Protein AF-0000000074437365 (afdb_homodimer)

Radius of gyration: 27.0 Å; Cα contacts (8 Å, |Δi|>4): 1207; chains: 2; bounding box: 59×82×73 Å

InterPro domains:
  IPR008727 PAAR motif [PF05488] (19-86)

pLDDT: mean 81.11, std 18.16, range [28.17, 98.56]

Solvent-accessible surface area (backbone atoms only — not comparable to full-atom values): 24596 Å² total; per-residue (Å²): 123,47,28,22,35,20,26,39,62,22,36,30,40,26,37,31,44,65,33,70,44,65,19,62,29,33,33,26,71,36,48,38,81,52,33,27,49,73,78,23,25,30,23,27,40,66,24,36,23,47,33,53,74,67,72,37,30,32,37,18,13,38,75,46,36,27,53,75,82,26,29,31,20,31,28,68,30,37,28,32,52,24,20,34,26,73,35,46,40,82,34,37,32,35,36,53,80,61,88,66,65,64,39,68,54,40,57,90,75,48,77,59,70,85,79,50,71,64,24,54,54,35,13,43,74,63,71,38,36,69,38,31,50,49,9,52,53,41,39,51,56,58,61,46,77,64,86,59,75,65,43,80,41,66,77,38,82,74,43,80,40,79,38,75,50,97,87,39,55,25,30,35,37,33,38,37,28,37,43,38,48,56,60,69,69,41,77,45,78,42,78,42,73,38,76,34,79,45,65,44,98,88,68,48,76,44,80,62,47,61,47,70,46,75,43,71,21,52,28,49,71,43,25,32,58,37,73,50,77,41,80,47,74,78,59,71,66,63,73,81,108,122,50,29,23,35,20,26,40,62,22,35,30,40,25,38,31,44,64,33,71,45,66,18,61,29,33,33,27,70,35,48,40,82,51,32,26,49,73,80,24,25,32,22,28,40,65,22,37,23,45,31,53,75,66,72,37,32,32,36,18,14,39,74,48,36,25,54,74,80,27,29,31,20,30,28,68,30,38,27,32,51,24,18,33,28,70,33,46,40,82,34,37,33,37,35,53,80,60,88,64,64,63,40,67,54,40,58,90,74,47,76,59,70,85,81,50,72,65,24,54,53,33,14,42,76,65,71,40,35,68,39,32,51,48,10,51,52,40,38,50,57,58,61,45,77,64,87,58,76,66,43,79,40,67,77,37,81,74,42,79,39,80,37,76,50,96,86,38,54,24,29,36,38,32,38,36,27,38,44,38,49,55,60,69,71,41,76,45,79,41,80,42,74,37,77,34,79,45,66,44,96,88,68,49,75,44,82,62,48,60,47,71,46,75,44,72,24,52,28,50,71,43,24,31,58,40,74,49,79,39,81,47,74,78,58,70,64,62,71,81,109

Secondary structure (DSSP, 8-state):
---EEPBTT-EEEEEEEETTEEEEEEEB---EEEEEETTEEEPBTT-EE--SSSPEEB-EE-SSEEETTEEBPBTT-BBTTS-EE---EEEEEE--SS----EE--GGGS-PPP--HHHHHHHHHTT-HHHHHHHHHHHHHHHS---S--EEEEEEEEEEEEEEETTEEEEEEEEEEEEES--TT-EEEEEEEEEEEEE-TTS-EEEEEEEEEEEEEEEETTEEEEEEEEE-GGGGGTTT-/---EEPBTT-EEEEEEEETTEEEEEEEB---EEEEEETTEEEPBTT-EE--SSSPEEB-EE-SSEEETTEEBPBTT-BBTTS-EE---EEEEEE--SS----EE--GGGS-PPP--HHHHHHHHHTT-HHHHHHHHHHHHHHHS---S--EEEEEEEEEEEEEEETTEEEEEEEEEEEEES--TT-EEEEEEEEEEEEE-TTS-EEEEEEEEEEEEEEEETTEEEEEEEEE-GGGGGTTT-

Foldseek 3Di:
DQAAFAFFFFWKAFLAFAQLRGFRTFTFHDADCVDDDVNTHTHFFQTWGDTNPDIKGFFWAAQADDDPLTHTDGFQGAIQQLITGHDHDHVDTDDDPDPDDTDGFFLVPRPHDDQDPSRLVRCVVNVSNVSNVSSVVSNVVSNDQDADDKDKARKDWDDQDFDDDPNFTKTKIKIKIFIHNDDFFDKDKDWFFDQDQDQDPVRDRDDGRRDTDIFIFTDDRRMTMTMDIGGDVPPVPPPVD/DQAAFAFFFFWKAFLAFAQLRGFRTFTFHDADCVDDDPNTHTHFFQTWGDTNPDIKGFFWAAQADDDPLTHTDHFQGAIQQLITGHDHDHVDTDDDVDPDDTDGFFLVPRDHDDQDPSRLVRCVVNVSNVSNVSSVVSNVVSNDQDADDKDKARKDWDDFDFDQDPNFTKTKIKIKIFIHNDDFFDKDKDWFFDQDQDQDPVRDRDHGRRDTDIFIFTDDRRMTMTMDIGGDVPPVPPPVD

Nearest PDB structures (foldseek):
  3of6-assembly2_F  TM=4.708E-01  e=5.348E+00  Homo sapiens
  4kf5-assembly2_D  TM=2.166E-01  e=9.297E+00  synthetic construct
  3of6-assembly2_F  TM=5.771E-01  e=7.311E+00  Homo sapiens

Structure (mmCIF, N/CA/C/O backbone):
data_AF-0000000074437365-model_v1
#
loop_
_entity.id
_entity.type
_entity.pdbx_description
1 polymer 'PAAR repeat-containing protein'
#
loop_
_atom_site.group_PDB
_atom_site.id
_atom_site.type_symbol
_atom_site.label_atom_id
_atom_site.label_alt_id
_atom_site.label_comp_id
_atom_site.label_asym_id
_atom_site.label_entity_id
_atom_site.label_seq_id
_atom_site.pdbx_PDB_ins_code
_atom_site.Cartn_x
_atom_site.Cartn_y
_atom_site.Cartn_z
_atom_site.occupancy
_atom_site.B_iso_or_equiv
_atom_site.auth_seq_id
_atom_site.auth_comp_id
_atom_site.auth_asym_id
_atom_site.auth_atom_id
_atom_site.pdbx_PDB_model_num
ATOM 1 N N . MET A 1 1 ? 17.234 -9.406 -2.898 1 44.69 1 MET A N 1
ATOM 2 C CA . MET A 1 1 ? 16.875 -8.234 -3.688 1 44.69 1 MET A CA 1
ATOM 3 C C . MET A 1 1 ? 15.531 -7.66 -3.242 1 44.69 1 MET A C 1
ATOM 5 O O . MET A 1 1 ? 14.531 -8.375 -3.213 1 44.69 1 MET A O 1
ATOM 9 N N . PRO A 1 2 ? 15.336 -6.641 -2.457 1 54 2 PRO A N 1
ATOM 10 C CA . PRO A 1 2 ? 14.039 -5.957 -2.475 1 54 2 PRO A CA 1
ATOM 11 C C . PRO A 1 2 ? 13.641 -5.477 -3.869 1 54 2 PRO A C 1
ATOM 13 O O . PRO A 1 2 ? 14.484 -4.957 -4.609 1 54 2 PRO A O 1
ATOM 16 N N . GLY A 1 3 ? 12.75 -5.914 -4.488 1 80.5 3 GLY A N 1
ATOM 17 C CA . GLY A 1 3 ? 12.422 -5.629 -5.875 1 80.5 3 GLY A CA 1
ATOM 18 C C . GLY A 1 3 ? 11.117 -4.879 -6.039 1 80.5 3 GLY A C 1
ATOM 19 O O . GLY A 1 3 ? 10.484 -4.5 -5.051 1 80.5 3 GLY A O 1
ATOM 20 N N . PRO A 1 4 ? 10.891 -4.621 -7.203 1 93.31 4 PRO A N 1
ATOM 21 C CA . PRO A 1 4 ? 9.648 -3.922 -7.551 1 93.31 4 PRO A CA 1
ATOM 22 C C . PRO A 1 4 ? 8.406 -4.66 -7.07 1 93.31 4 PRO A C 1
ATOM 24 O O . PRO A 1 4 ? 8.359 -5.891 -7.102 1 93.31 4 PRO A O 1
ATOM 27 N N . VAL A 1 5 ? 7.523 -3.943 -6.551 1 96.06 5 VAL A N 1
ATOM 28 C CA . VAL A 1 5 ? 6.246 -4.52 -6.137 1 96.06 5 VAL A CA 1
ATOM 29 C C . VAL A 1 5 ? 5.523 -5.102 -7.348 1 96.06 5 VAL A C 1
ATOM 31 O O . VAL A 1 5 ? 5.512 -4.496 -8.422 1 96.06 5 VAL A O 1
ATOM 34 N N . ALA A 1 6 ? 4.953 -6.266 -7.129 1 97.94 6 ALA A N 1
ATOM 35 C CA . ALA A 1 6 ? 4.164 -6.895 -8.188 1 97.94 6 ALA A CA 1
ATOM 36 C C . ALA A 1 6 ? 2.709 -6.438 -8.125 1 97.94 6 ALA A C 1
ATOM 38 O O . ALA A 1 6 ? 2.184 -6.156 -7.047 1 97.94 6 ALA A O 1
ATOM 39 N N . THR A 1 7 ? 2.107 -6.383 -9.25 1 98.44 7 THR A N 1
ATOM 40 C CA . THR A 1 7 ? 0.705 -6.008 -9.391 1 98.44 7 THR A CA 1
ATOM 41 C C . THR A 1 7 ? -0.021 -6.969 -10.328 1 98.44 7 THR A C 1
ATOM 43 O O . THR A 1 7 ? 0.597 -7.859 -10.914 1 98.44 7 THR A O 1
ATOM 46 N N . VAL A 1 8 ? -1.372 -6.801 -10.305 1 98.38 8 VAL A N 1
ATOM 47 C CA . VAL A 1 8 ? -2.125 -7.531 -11.32 1 98.38 8 VAL A CA 1
ATOM 48 C C . VAL A 1 8 ? -1.555 -7.227 -12.703 1 98.38 8 VAL A C 1
ATOM 50 O O . VAL A 1 8 ? -1.301 -6.066 -13.031 1 98.38 8 VAL A O 1
ATOM 53 N N . GLY A 1 9 ? -1.301 -8.289 -13.469 1 98.19 9 GLY A N 1
ATOM 54 C CA . GLY A 1 9 ? -0.69 -8.125 -14.781 1 98.19 9 GLY A CA 1
ATOM 55 C C . GLY A 1 9 ? 0.795 -8.43 -14.789 1 98.19 9 GLY A C 1
ATOM 56 O O . GLY A 1 9 ? 1.375 -8.688 -15.844 1 98.19 9 GLY A O 1
ATOM 57 N N . SER A 1 10 ? 1.485 -8.297 -13.672 1 98.38 10 SER A N 1
ATOM 58 C CA . SER A 1 10 ? 2.883 -8.711 -13.578 1 98.38 10 SER A CA 1
ATOM 59 C C . SER A 1 10 ? 3.057 -10.172 -13.969 1 98.38 10 SER A C 1
ATOM 61 O O . SER A 1 10 ? 2.186 -11 -13.703 1 98.38 10 SER A O 1
ATOM 63 N N . MET A 1 11 ? 4.16 -10.445 -14.492 1 98.38 11 MET A N 1
ATOM 64 C CA . MET A 1 11 ? 4.387 -11.789 -15.023 1 98.38 11 MET A CA 1
ATOM 65 C C . MET A 1 11 ? 5.148 -12.648 -14.031 1 98.38 11 MET A C 1
ATOM 67 O O . MET A 1 11 ? 5.938 -12.133 -13.234 1 98.38 11 MET A O 1
ATOM 71 N N . HIS A 1 12 ? 4.871 -13.945 -14.078 1 97.94 12 HIS A N 1
ATOM 72 C CA . HIS A 1 12 ? 5.746 -14.938 -13.477 1 97.94 12 HIS A CA 1
ATOM 73 C C . HIS A 1 12 ? 6.156 -16 -14.484 1 97.94 12 HIS A C 1
ATOM 75 O O . HIS A 1 12 ? 5.523 -16.141 -15.531 1 97.94 12 HIS A O 1
ATOM 81 N N . VAL A 1 13 ? 7.25 -16.641 -14.227 1 97.94 13 VAL A N 1
ATOM 82 C CA . VAL A 1 13 ? 7.691 -17.797 -15.008 1 97.94 13 VAL A CA 1
ATOM 83 C C . VAL A 1 13 ? 7.484 -19.062 -14.195 1 97.94 13 VAL A C 1
ATOM 85 O O . VAL A 1 13 ? 7.691 -19.078 -12.977 1 97.94 13 VAL A O 1
ATOM 88 N N . CYS A 1 14 ? 7.023 -20.125 -14.852 1 97.75 14 CYS A N 1
ATOM 89 C CA . CYS A 1 14 ? 6.719 -21.375 -14.18 1 97.75 14 CYS A CA 1
ATOM 90 C C . CYS A 1 14 ? 7.484 -22.531 -14.812 1 97.75 14 CYS A C 1
ATOM 92 O O . CYS A 1 14 ? 7.242 -22.891 -15.969 1 97.75 14 CYS A O 1
ATOM 94 N N . PRO A 1 15 ? 8.336 -23.156 -14.086 1 96.88 15 PRO A N 1
ATOM 95 C CA . PRO A 1 15 ? 9.125 -24.266 -14.641 1 96.88 15 PRO A CA 1
ATOM 96 C C . PRO A 1 15 ? 8.375 -25.594 -14.625 1 96.88 15 PRO A C 1
ATOM 98 O O . PRO A 1 15 ? 8.898 -26.609 -15.102 1 96.88 15 PRO A O 1
ATOM 101 N N . LEU A 1 16 ? 7.203 -25.641 -14.086 1 95.62 16 LEU A N 1
ATOM 102 C CA . LEU A 1 16 ? 6.438 -26.891 -13.984 1 95.62 16 LEU A CA 1
ATOM 103 C C . LEU A 1 16 ? 6.02 -27.375 -15.367 1 95.62 16 LEU A C 1
ATOM 105 O O . LEU A 1 16 ? 5.922 -26.594 -16.312 1 95.62 16 LEU A O 1
ATOM 109 N N . CYS A 1 17 ? 5.91 -28.672 -15.445 1 94.19 17 CYS A N 1
ATOM 110 C CA . CYS A 1 17 ? 5.441 -29.328 -16.656 1 94.19 17 CYS A CA 1
ATOM 111 C C . CYS A 1 17 ? 4.402 -30.391 -16.328 1 94.19 17 CYS A C 1
ATOM 113 O O . CYS A 1 17 ? 4.648 -31.266 -15.484 1 94.19 17 CYS A O 1
ATOM 115 N N . SER A 1 18 ? 3.211 -30.25 -16.891 1 90.94 18 SER A N 1
ATOM 116 C CA . SER A 1 18 ? 2.203 -31.297 -16.766 1 90.94 18 SER A CA 1
ATOM 117 C C . SER A 1 18 ? 2.221 -32.219 -17.984 1 90.94 18 SER A C 1
ATOM 119 O O . SER A 1 18 ? 1.751 -31.844 -19.062 1 90.94 18 SER A O 1
ATOM 121 N N . GLY A 1 19 ? 2.752 -33.375 -17.766 1 89 19 GLY A N 1
ATOM 122 C CA . GLY A 1 19 ? 2.994 -34.25 -18.922 1 89 19 GLY A CA 1
ATOM 123 C C . GLY A 1 19 ? 3.992 -33.656 -19.891 1 89 19 GLY A C 1
ATOM 124 O O . GLY A 1 19 ? 5.113 -33.312 -19.516 1 89 19 GLY A O 1
ATOM 125 N N . LYS A 1 20 ? 3.525 -33.438 -21.141 1 89.5 20 LYS A N 1
ATOM 126 C CA . LYS A 1 20 ? 4.402 -32.875 -22.172 1 89.5 20 LYS A CA 1
ATOM 127 C C . LYS A 1 20 ? 4.199 -31.375 -22.297 1 89.5 20 LYS A C 1
ATOM 129 O O . LYS A 1 20 ? 4.918 -30.703 -23.047 1 89.5 20 LYS A O 1
ATOM 134 N N . THR A 1 21 ? 3.338 -30.828 -21.531 1 91.81 21 THR A N 1
ATOM 135 C CA . THR A 1 21 ? 2.961 -29.438 -21.688 1 91.81 21 THR A CA 1
ATOM 136 C C . THR A 1 21 ? 3.66 -28.562 -20.656 1 91.81 21 THR A C 1
ATOM 138 O O . THR A 1 21 ? 3.361 -28.641 -19.469 1 91.81 21 THR A O 1
ATOM 141 N N . PRO A 1 22 ? 4.566 -27.734 -21.109 1 94.12 22 PRO A N 1
ATOM 142 C CA . PRO A 1 22 ? 5.191 -26.797 -20.172 1 94.12 22 PRO A CA 1
ATOM 143 C C . PRO A 1 22 ? 4.23 -25.703 -19.719 1 94.12 22 PRO A C 1
ATOM 145 O O . PRO A 1 22 ? 3.422 -25.219 -20.5 1 94.12 22 PRO A O 1
ATOM 148 N N . HIS A 1 23 ? 4.293 -25.281 -18.453 1 95.62 23 HIS A N 1
ATOM 149 C CA . HIS A 1 23 ? 3.41 -24.266 -17.906 1 95.62 23 HIS A CA 1
ATOM 150 C C . HIS A 1 23 ? 3.824 -22.875 -18.375 1 95.62 23 HIS A C 1
ATOM 152 O O . HIS A 1 23 ? 2.982 -21.969 -18.5 1 95.62 23 HIS A O 1
ATOM 158 N N . VAL A 1 24 ? 5.148 -22.594 -18.547 1 93.62 24 VAL A N 1
ATOM 159 C CA . VAL A 1 24 ? 5.723 -21.359 -19.078 1 93.62 24 VAL A CA 1
ATOM 160 C C . VAL A 1 24 ? 5.492 -20.203 -18.109 1 93.62 24 VAL A C 1
ATOM 162 O O . VAL A 1 24 ? 6.426 -19.484 -17.75 1 93.62 24 VAL A O 1
ATOM 165 N N . GLY A 1 25 ? 4.316 -20.031 -17.531 1 96.62 25 GLY A N 1
ATOM 166 C CA . GLY A 1 25 ? 3.959 -18.922 -16.656 1 96.62 25 GLY A CA 1
ATOM 167 C C . GLY A 1 25 ? 2.859 -18.047 -17.234 1 96.62 25 GLY A C 1
ATOM 168 O O . GLY A 1 25 ? 2.129 -18.469 -18.141 1 96.62 25 GLY A O 1
ATOM 169 N N . GLY A 1 26 ? 2.676 -16.859 -16.625 1 97.75 26 GLY A N 1
ATOM 170 C CA . GLY A 1 26 ? 1.649 -15.906 -17 1 97.75 26 GLY A CA 1
ATOM 171 C C . GLY A 1 26 ? 1.475 -14.781 -16 1 97.75 26 GLY A C 1
ATOM 172 O O . GLY A 1 26 ? 2.262 -14.656 -15.062 1 97.75 26 GLY A O 1
ATOM 173 N N . PRO A 1 27 ? 0.483 -14.023 -16.234 1 98.25 27 PRO A N 1
ATOM 174 C CA . PRO A 1 27 ? 0.31 -12.828 -15.398 1 98.25 27 PRO A CA 1
ATOM 175 C C . PRO A 1 27 ? -0.388 -13.141 -14.078 1 98.25 27 PRO A C 1
ATOM 177 O O . PRO A 1 27 ? -1.152 -14.102 -13.984 1 98.25 27 PRO A O 1
ATOM 180 N N . ILE A 1 28 ? -0.067 -12.344 -13.07 1 98.5 28 ILE A N 1
ATOM 181 C CA . ILE A 1 28 ? -0.876 -12.328 -11.852 1 98.5 28 ILE A CA 1
ATOM 182 C C . ILE A 1 28 ? -2.273 -11.805 -12.172 1 98.5 28 ILE A C 1
ATOM 184 O O . ILE A 1 28 ? -2.424 -10.805 -12.883 1 98.5 28 ILE A O 1
ATOM 188 N N . SER A 1 29 ? -3.283 -12.453 -11.648 1 97.5 29 SER A N 1
ATOM 189 C CA . SER A 1 29 ? -4.641 -12.133 -12.07 1 97.5 29 SER A CA 1
ATOM 190 C C . SER A 1 29 ? -5.441 -11.5 -10.945 1 97.5 29 SER A C 1
ATOM 192 O O . SER A 1 29 ? -6.516 -10.938 -11.172 1 97.5 29 SER A O 1
ATOM 194 N N . GLN A 1 30 ? -4.98 -11.586 -9.758 1 96.25 30 GLN A N 1
ATOM 195 C CA . GLN A 1 30 ? -5.723 -11.055 -8.617 1 96.25 30 GLN A CA 1
ATOM 196 C C . GLN A 1 30 ? -4.809 -10.258 -7.691 1 96.25 30 GLN A C 1
ATOM 198 O O . GLN A 1 30 ? -3.666 -10.648 -7.445 1 96.25 30 GLN A O 1
ATOM 203 N N . GLY A 1 31 ? -5.309 -9.148 -7.137 1 97.19 31 GLY A N 1
ATOM 204 C CA . GLY A 1 31 ? -4.613 -8.289 -6.191 1 97.19 31 GLY A CA 1
ATOM 205 C C . GLY A 1 31 ? -5.547 -7.59 -5.223 1 97.19 31 GLY A C 1
ATOM 206 O O . GLY A 1 31 ? -6.672 -8.039 -5 1 97.19 31 GLY A O 1
ATOM 207 N N . GLU A 1 32 ? -5.023 -6.621 -4.555 1 96.19 32 GLU A N 1
ATOM 208 C CA . GLU A 1 32 ? -5.801 -5.84 -3.598 1 96.19 32 GLU A CA 1
ATOM 209 C C . GLU A 1 32 ? -6.414 -4.613 -4.258 1 96.19 32 GLU A C 1
ATOM 211 O O . GLU A 1 32 ? -5.715 -3.639 -4.547 1 96.19 32 GLU A O 1
ATOM 216 N N . PRO A 1 33 ? -7.738 -4.523 -4.422 1 92.62 33 PRO A N 1
ATOM 217 C CA . PRO A 1 33 ? -8.367 -3.467 -5.223 1 92.62 33 PRO A CA 1
ATOM 218 C C . PRO A 1 33 ? -8.242 -2.088 -4.578 1 92.62 33 PRO A C 1
ATOM 220 O O . PRO A 1 33 ? -8.367 -1.069 -5.262 1 92.62 33 PRO A O 1
ATOM 223 N N . ASN A 1 34 ? -8.086 -2.029 -3.283 1 94.25 34 ASN A N 1
ATOM 224 C CA . ASN A 1 34 ? -8.008 -0.736 -2.615 1 94.25 34 ASN A CA 1
ATOM 225 C C . ASN A 1 34 ? -6.566 -0.237 -2.527 1 94.25 34 ASN A C 1
ATOM 227 O O . ASN A 1 34 ? -6.297 0.782 -1.888 1 94.25 34 ASN A O 1
ATOM 231 N N . ILE A 1 35 ? -5.652 -0.961 -3.045 1 96.62 35 ILE A N 1
ATOM 232 C CA . ILE A 1 35 ? -4.25 -0.568 -3.139 1 96.62 35 ILE A CA 1
ATOM 233 C C . ILE A 1 35 ? -3.812 -0.558 -4.602 1 96.62 35 ILE A C 1
ATOM 235 O O . ILE A 1 35 ? -3.537 -1.61 -5.184 1 96.62 35 ILE A O 1
ATOM 239 N N . LEU A 1 36 ? -3.67 0.606 -5.125 1 95.19 36 LEU A N 1
ATOM 240 C CA . LEU A 1 36 ? -3.383 0.73 -6.551 1 95.19 36 LEU A CA 1
ATOM 241 C C . LEU A 1 36 ? -1.992 1.312 -6.777 1 95.19 36 LEU A C 1
ATOM 243 O O . LEU A 1 36 ? -1.636 2.33 -6.18 1 95.19 36 LEU A O 1
ATOM 247 N N . ILE A 1 37 ? -1.238 0.671 -7.566 1 94.62 37 ILE A N 1
ATOM 248 C CA . ILE A 1 37 ? 0.062 1.123 -8.047 1 94.62 37 ILE A CA 1
ATOM 249 C C . ILE A 1 37 ? 0.047 1.21 -9.57 1 94.62 37 ILE A C 1
ATOM 251 O O . ILE A 1 37 ? -0.11 0.197 -10.258 1 94.62 37 ILE A O 1
ATOM 255 N N . ASN A 1 38 ? 0.186 2.369 -10.031 1 92.25 38 ASN A N 1
ATOM 256 C CA . ASN A 1 38 ? 0.067 2.609 -11.469 1 92.25 38 ASN A CA 1
ATOM 257 C C . ASN A 1 38 ? -1.256 2.082 -12.016 1 92.25 38 ASN A C 1
ATOM 259 O O . ASN A 1 38 ? -1.281 1.411 -13.047 1 92.25 38 ASN A O 1
ATOM 263 N N . GLU A 1 39 ? -2.283 2.232 -11.266 1 90.5 39 GLU A N 1
ATOM 264 C CA . GLU A 1 39 ? -3.668 1.933 -11.617 1 90.5 39 GLU A CA 1
ATOM 265 C C . GLU A 1 39 ? -3.918 0.427 -11.633 1 90.5 39 GLU A C 1
ATOM 267 O O . GLU A 1 39 ? -4.922 -0.033 -12.18 1 90.5 39 GLU A O 1
ATOM 272 N N . LYS A 1 40 ? -3.035 -0.297 -11.109 1 95.12 40 LYS A N 1
ATOM 273 C CA . LYS A 1 40 ? -3.166 -1.748 -11.008 1 95.12 40 LYS A CA 1
ATOM 274 C C . LYS A 1 40 ? -3.195 -2.201 -9.555 1 95.12 40 LYS A C 1
ATOM 276 O O . LYS A 1 40 ? -2.439 -1.691 -8.727 1 95.12 40 LYS A O 1
ATOM 281 N N . PRO A 1 41 ? -4.082 -3.123 -9.242 1 97.25 41 PRO A N 1
ATOM 282 C CA . PRO A 1 41 ? -4.098 -3.629 -7.871 1 97.25 41 PRO A CA 1
ATOM 283 C C . PRO A 1 41 ? -2.801 -4.332 -7.48 1 97.25 41 PRO A C 1
ATOM 285 O O . PRO A 1 41 ? -2.248 -5.098 -8.273 1 97.25 41 PRO A O 1
ATOM 288 N N . ALA A 1 42 ? -2.365 -4.012 -6.332 1 98.31 42 ALA A N 1
ATOM 289 C CA . ALA A 1 42 ? -1.135 -4.629 -5.84 1 98.31 42 ALA A CA 1
ATOM 290 C C . ALA A 1 42 ? -1.347 -6.109 -5.539 1 98.31 42 ALA A C 1
ATOM 292 O O . ALA A 1 42 ? -2.404 -6.504 -5.039 1 98.31 42 ALA A O 1
ATOM 293 N N . ALA A 1 43 ? -0.336 -6.883 -5.773 1 98.5 43 ALA A N 1
ATOM 294 C CA . ALA A 1 43 ? -0.378 -8.312 -5.477 1 98.5 43 ALA A CA 1
ATOM 295 C C . ALA A 1 43 ? 0.175 -8.602 -4.086 1 98.5 43 ALA A C 1
ATOM 297 O O . ALA A 1 43 ? 1.06 -7.895 -3.602 1 98.5 43 ALA A O 1
ATOM 298 N N . THR A 1 44 ? -0.32 -9.648 -3.518 1 98.06 44 THR A N 1
ATOM 299 C CA . THR A 1 44 ? 0.11 -10.094 -2.197 1 98.06 44 THR A CA 1
ATOM 300 C C . THR A 1 44 ? 0.275 -11.609 -2.166 1 98.06 44 THR A C 1
ATOM 302 O O . THR A 1 44 ? -0.03 -12.289 -3.146 1 98.06 44 THR A O 1
ATOM 305 N N . GLN A 1 45 ? 0.901 -12.016 -1.054 1 96.19 45 GLN A N 1
ATOM 306 C CA . GLN A 1 45 ? 0.867 -13.453 -0.809 1 96.19 45 GLN A CA 1
ATOM 307 C C . GLN A 1 45 ? -0.552 -14 -0.942 1 96.19 45 GLN A C 1
ATOM 309 O O . GLN A 1 45 ? -1.501 -13.414 -0.416 1 96.19 45 GLN A O 1
ATOM 314 N N . GLY A 1 46 ? -0.708 -15.117 -1.764 1 97.5 46 GLY A N 1
ATOM 315 C CA . GLY A 1 46 ? -2.021 -15.703 -1.971 1 97.5 46 GLY A CA 1
ATOM 316 C C . GLY A 1 46 ? -2.672 -15.266 -3.27 1 97.5 46 GLY A C 1
ATOM 317 O O . GLY A 1 46 ? -3.68 -15.844 -3.689 1 97.5 46 GLY A O 1
ATOM 318 N N . SER A 1 47 ? -2.129 -14.266 -3.875 1 98.38 47 SER A N 1
ATOM 319 C CA . SER A 1 47 ? -2.666 -13.82 -5.156 1 98.38 47 SER A CA 1
ATOM 320 C C . SER A 1 47 ? -2.576 -14.922 -6.207 1 98.38 47 SER A C 1
ATOM 322 O O . SER A 1 47 ? -1.575 -15.641 -6.277 1 98.38 47 SER A O 1
ATOM 324 N N . MET A 1 48 ? -3.574 -14.977 -7.051 1 98 48 MET A N 1
ATOM 325 C CA . MET A 1 48 ? -3.609 -16 -8.086 1 98 48 MET A CA 1
ATOM 326 C C . MET A 1 48 ? -2.873 -15.539 -9.344 1 98 48 MET A C 1
ATOM 328 O O . MET A 1 48 ? -2.812 -14.344 -9.625 1 98 48 MET A O 1
ATOM 332 N N . CYS A 1 49 ? -2.334 -16.5 -10.07 1 97.69 49 CYS A N 1
ATOM 333 C CA . CYS A 1 49 ? -1.665 -16.281 -11.344 1 97.69 49 CYS A CA 1
ATOM 334 C C . CYS A 1 49 ? -2.227 -17.203 -12.422 1 97.69 49 CYS A C 1
ATOM 336 O O . CYS A 1 49 ? -2.508 -18.359 -12.164 1 97.69 49 CYS A O 1
ATOM 338 N N . ILE A 1 50 ? -2.389 -16.594 -13.539 1 96.94 50 ILE A N 1
ATOM 339 C CA . ILE A 1 50 ? -2.719 -17.422 -14.695 1 96.94 50 ILE A CA 1
ATOM 340 C C . ILE A 1 50 ? -1.492 -18.219 -15.125 1 96.94 50 ILE A C 1
ATOM 342 O O . ILE A 1 50 ? -0.385 -17.688 -15.195 1 96.94 50 ILE A O 1
ATOM 346 N N . CYS A 1 51 ? -1.592 -19.406 -15.297 1 95.25 51 CYS A N 1
ATOM 347 C CA . CYS A 1 51 ? -0.528 -20.297 -15.758 1 95.25 51 CYS A CA 1
ATOM 348 C C . CYS A 1 51 ? -1.04 -21.25 -16.812 1 95.25 51 CYS A C 1
ATOM 350 O O . CYS A 1 51 ? -2.242 -21.516 -16.891 1 95.25 51 CYS A O 1
ATOM 352 N N . THR A 1 52 ? -0.022 -21.703 -17.766 1 89.19 52 THR A N 1
ATOM 353 C CA . THR A 1 52 ? -0.448 -22.703 -18.75 1 89.19 52 THR A CA 1
ATOM 354 C C . THR A 1 52 ? -0.758 -24.031 -18.047 1 89.19 52 THR A C 1
ATOM 356 O O . THR A 1 52 ? 0.136 -24.672 -17.5 1 89.19 52 THR A O 1
ATOM 359 N N . GLY A 1 53 ? -2.053 -24.375 -17.875 1 81.94 53 GLY A N 1
ATOM 360 C CA . GLY A 1 53 ? -2.6 -25.422 -17.031 1 81.94 53 GLY A CA 1
ATOM 361 C C . GLY A 1 53 ? -3.51 -24.891 -15.938 1 81.94 53 GLY A C 1
ATOM 362 O O . GLY A 1 53 ? -4.363 -24.047 -16.188 1 81.94 53 GLY A O 1
ATOM 363 N N . PRO A 1 54 ? -3.301 -25.438 -14.703 1 87.25 54 PRO A N 1
ATOM 364 C CA . PRO A 1 54 ? -4.094 -24.906 -13.594 1 87.25 54 PRO A CA 1
ATOM 365 C C . PRO A 1 54 ? -3.559 -23.578 -13.078 1 87.25 54 PRO A C 1
ATOM 367 O O . PRO A 1 54 ? -2.389 -23.25 -13.289 1 87.25 54 PRO A O 1
ATOM 370 N N . PRO A 1 55 ? -4.363 -22.922 -12.477 1 93.69 55 PRO A N 1
ATOM 371 C CA . PRO A 1 55 ? -3.918 -21.641 -11.914 1 93.69 55 PRO A CA 1
ATOM 372 C C . PRO A 1 55 ? -2.826 -21.812 -10.859 1 93.69 55 PRO A C 1
ATOM 374 O O . PRO A 1 55 ? -2.777 -22.828 -10.172 1 93.69 55 PRO A O 1
ATOM 377 N N . ASP A 1 56 ? -1.874 -20.922 -10.836 1 97.75 56 ASP A N 1
ATOM 378 C CA . ASP A 1 56 ? -0.812 -20.844 -9.836 1 97.75 56 ASP A CA 1
ATOM 379 C C . ASP A 1 56 ? -1.139 -19.797 -8.766 1 97.75 56 ASP A C 1
ATOM 381 O O . ASP A 1 56 ? -2.148 -19.094 -8.867 1 97.75 56 ASP A O 1
ATOM 385 N N . MET A 1 57 ? -0.306 -19.75 -7.707 1 98.56 57 MET A N 1
ATOM 386 C CA . MET A 1 57 ? -0.547 -18.828 -6.602 1 98.56 57 MET A CA 1
ATOM 387 C C . MET A 1 57 ? 0.767 -18.297 -6.043 1 98.56 57 MET A C 1
ATOM 389 O O . MET A 1 57 ? 1.734 -19.047 -5.895 1 98.56 57 MET A O 1
ATOM 393 N N . VAL A 1 58 ? 0.805 -17.031 -5.688 1 98.38 58 VAL A N 1
ATOM 394 C CA . VAL A 1 58 ? 1.985 -16.422 -5.074 1 98.38 58 VAL A CA 1
ATOM 395 C C . VAL A 1 58 ? 2.166 -16.984 -3.66 1 98.38 58 VAL A C 1
ATOM 397 O O . VAL A 1 58 ? 1.279 -16.844 -2.814 1 98.38 58 VAL A O 1
ATOM 400 N N . ALA A 1 59 ? 3.309 -17.5 -3.373 1 97.06 59 ALA A N 1
ATOM 401 C CA . ALA A 1 59 ? 3.521 -18.219 -2.115 1 97.06 59 ALA A CA 1
ATOM 402 C C . ALA A 1 59 ? 4.348 -17.375 -1.144 1 97.06 59 ALA A C 1
ATOM 404 O O . ALA A 1 59 ? 4.34 -17.625 0.064 1 97.06 59 ALA A O 1
ATOM 405 N N . GLN A 1 60 ? 5.02 -16.391 -1.619 1 94.38 60 GLN A N 1
ATOM 406 C CA . GLN A 1 60 ? 5.922 -15.609 -0.784 1 94.38 60 GLN A CA 1
ATOM 407 C C . GLN A 1 60 ? 5.555 -14.125 -0.818 1 94.38 60 GLN A C 1
ATOM 409 O O . GLN A 1 60 ? 4.805 -13.688 -1.69 1 94.38 60 GLN A O 1
ATOM 414 N N . GLY A 1 61 ? 6.082 -13.414 0.136 1 93.44 61 GLY A N 1
ATOM 415 C CA . GLY A 1 61 ? 5.902 -11.969 0.226 1 93.44 61 GLY A CA 1
ATOM 416 C C . GLY A 1 61 ? 6.895 -11.305 1.157 1 93.44 61 GLY A C 1
ATOM 417 O O . GLY A 1 61 ? 7.695 -11.977 1.809 1 93.44 61 GLY A O 1
ATOM 418 N N . ASP A 1 62 ? 6.824 -10.023 1.137 1 92.19 62 ASP A N 1
ATOM 419 C CA . ASP A 1 62 ? 7.73 -9.242 1.973 1 92.19 62 ASP A CA 1
ATOM 420 C C . ASP A 1 62 ? 7.379 -9.391 3.451 1 92.19 62 ASP A C 1
ATOM 422 O O . ASP A 1 62 ? 6.203 -9.461 3.811 1 92.19 62 ASP A O 1
ATOM 426 N N . SER A 1 63 ? 8.344 -9.305 4.34 1 86.25 63 SER A N 1
ATOM 427 C CA . SER A 1 63 ? 8.117 -9.539 5.762 1 86.25 63 SER A CA 1
ATOM 428 C C . SER A 1 63 ? 7.855 -8.234 6.5 1 86.25 63 SER A C 1
ATOM 430 O O . SER A 1 63 ? 7.523 -8.242 7.688 1 86.25 63 SER A O 1
ATOM 432 N N . PHE A 1 64 ? 7.926 -7.098 5.816 1 90.5 64 PHE A N 1
ATOM 433 C CA . PHE A 1 64 ? 7.828 -5.84 6.547 1 90.5 64 PHE A CA 1
ATOM 434 C C . PHE A 1 64 ? 6.73 -4.957 5.965 1 90.5 64 PHE A C 1
ATOM 436 O O . PHE A 1 64 ? 6.418 -3.9 6.516 1 90.5 64 PHE A O 1
ATOM 443 N N . VAL A 1 65 ? 6.199 -5.309 4.875 1 94.12 65 VAL A N 1
ATOM 444 C CA . VAL A 1 65 ? 5.156 -4.531 4.211 1 94.12 65 VAL A CA 1
ATOM 445 C C . VAL A 1 65 ? 3.912 -5.395 4.027 1 94.12 65 VAL A C 1
ATOM 447 O O . VAL A 1 65 ? 3.967 -6.445 3.385 1 94.12 65 VAL A O 1
ATOM 450 N N . PHE A 1 66 ? 2.762 -4.926 4.535 1 94.88 66 PHE A N 1
ATOM 451 C CA . PHE A 1 66 ? 1.536 -5.715 4.551 1 94.88 66 PHE A CA 1
ATOM 452 C C . PHE A 1 66 ? 0.363 -4.902 4.012 1 94.88 66 PHE A C 1
ATOM 454 O O . PHE A 1 66 ? 0.108 -3.789 4.473 1 94.88 66 PHE A O 1
ATOM 461 N N . PHE A 1 67 ? -0.271 -5.422 3.039 1 97.19 67 PHE A N 1
ATOM 462 C CA . PHE A 1 67 ? -1.495 -4.871 2.467 1 97.19 67 PHE A CA 1
ATOM 463 C C . PHE A 1 67 ? -2.701 -5.723 2.852 1 97.19 67 PHE A C 1
ATOM 465 O O . PHE A 1 67 ? -2.781 -6.898 2.486 1 97.19 67 PHE A O 1
ATOM 472 N N . ASN A 1 68 ? -3.604 -5.137 3.59 1 95.88 68 ASN A N 1
ATOM 473 C CA . ASN A 1 68 ? -4.785 -5.852 4.059 1 95.88 68 ASN A CA 1
ATOM 474 C C . ASN A 1 68 ? -4.41 -7.109 4.84 1 95.88 68 ASN A C 1
ATOM 476 O O . ASN A 1 68 ? -5.004 -8.172 4.645 1 95.88 68 ASN A O 1
ATOM 480 N N . GLY A 1 69 ? -3.316 -6.934 5.539 1 93.06 69 GLY A N 1
ATOM 481 C CA . GLY A 1 69 ? -2.916 -8.016 6.426 1 93.06 69 GLY A CA 1
ATOM 482 C C . GLY A 1 69 ? -2.125 -9.102 5.723 1 93.06 69 GLY A C 1
ATOM 483 O O . GLY A 1 69 ? -1.771 -10.109 6.332 1 93.06 69 GLY A O 1
ATOM 484 N N . LYS A 1 70 ? -1.83 -8.945 4.496 1 95 70 LYS A N 1
ATOM 485 C CA . LYS A 1 70 ? -1.078 -9.93 3.723 1 95 70 LYS A CA 1
ATOM 486 C C . LYS A 1 70 ? 0.269 -9.359 3.279 1 95 70 LYS A C 1
ATOM 488 O O . LYS A 1 70 ? 0.361 -8.203 2.881 1 95 70 LYS A O 1
ATOM 493 N N . PRO A 1 71 ? 1.312 -10.188 3.391 1 94.06 71 PRO A N 1
ATOM 494 C CA . PRO A 1 71 ? 2.6 -9.711 2.875 1 94.06 71 PRO A CA 1
ATOM 495 C C . PRO A 1 71 ? 2.545 -9.344 1.394 1 94.06 71 PRO A C 1
ATOM 497 O O . PRO A 1 71 ? 1.942 -10.07 0.597 1 94.06 71 PRO A O 1
ATOM 500 N N . VAL A 1 72 ? 3.164 -8.234 1.037 1 96.62 72 VAL A N 1
ATOM 501 C CA . VAL A 1 72 ? 3.174 -7.762 -0.344 1 96.62 72 VAL A CA 1
ATOM 502 C C . VAL A 1 72 ? 4.094 -8.648 -1.185 1 96.62 72 VAL A C 1
ATOM 504 O O . VAL A 1 72 ? 5.137 -9.102 -0.707 1 96.62 72 VAL A O 1
ATOM 507 N N . ALA A 1 73 ? 3.668 -8.852 -2.436 1 97 73 ALA A N 1
ATOM 508 C CA . ALA A 1 73 ? 4.461 -9.648 -3.365 1 97 73 ALA A CA 1
ATOM 509 C C . ALA A 1 73 ? 5.402 -8.766 -4.184 1 97 73 ALA A C 1
ATOM 511 O O . ALA A 1 73 ? 5.016 -7.691 -4.637 1 97 73 ALA A O 1
ATOM 512 N N . CYS A 1 74 ? 6.613 -9.266 -4.398 1 95.88 74 CYS A N 1
ATOM 513 C CA . CYS A 1 74 ? 7.617 -8.539 -5.168 1 95.88 74 CYS A CA 1
ATOM 514 C C . CYS A 1 74 ? 8.273 -9.445 -6.207 1 95.88 74 CYS A C 1
ATOM 516 O O . CYS A 1 74 ? 8.133 -10.664 -6.145 1 95.88 74 CYS A O 1
ATOM 518 N N . VAL A 1 75 ? 8.898 -8.75 -7.117 1 95.56 75 VAL A N 1
ATOM 519 C CA . VAL A 1 75 ? 9.719 -9.492 -8.07 1 95.56 75 VAL A CA 1
ATOM 520 C C . VAL A 1 75 ? 10.719 -10.367 -7.32 1 95.56 75 VAL A C 1
ATOM 522 O O . VAL A 1 75 ? 11.359 -9.906 -6.363 1 95.56 75 VAL A O 1
ATOM 525 N N . GLY A 1 76 ? 10.773 -11.648 -7.754 1 94.5 76 GLY A N 1
ATOM 526 C CA . GLY A 1 76 ? 11.68 -12.586 -7.105 1 94.5 76 GLY A CA 1
ATOM 527 C C . GLY A 1 76 ? 10.969 -13.547 -6.164 1 94.5 76 GLY A C 1
ATOM 528 O O . GLY A 1 76 ? 11.531 -14.57 -5.781 1 94.5 76 GLY A O 1
ATOM 529 N N . ASP A 1 77 ? 9.773 -13.234 -5.824 1 95 77 ASP A N 1
ATOM 530 C CA . ASP A 1 77 ? 9.008 -14.117 -4.941 1 95 77 ASP A CA 1
ATOM 531 C C . ASP A 1 77 ? 8.555 -15.375 -5.676 1 95 77 ASP A C 1
ATOM 533 O O . ASP A 1 77 ? 8.219 -15.32 -6.863 1 95 77 ASP A O 1
ATOM 537 N N . MET A 1 78 ? 8.422 -16.422 -4.949 1 96.56 78 MET A N 1
ATOM 538 C CA . MET A 1 78 ? 8.094 -17.703 -5.551 1 96.56 78 MET A CA 1
ATOM 539 C C . MET A 1 78 ? 6.59 -17.953 -5.539 1 96.56 78 MET A C 1
ATOM 541 O O . MET A 1 78 ? 5.871 -17.375 -4.723 1 96.56 78 MET A O 1
ATOM 545 N N . THR A 1 79 ? 6.195 -18.875 -6.422 1 97.81 79 THR A N 1
ATOM 546 C CA . THR A 1 79 ? 4.801 -19.281 -6.531 1 97.81 79 THR A CA 1
ATOM 547 C C . THR A 1 79 ? 4.652 -20.766 -6.191 1 97.81 79 THR A C 1
ATOM 549 O O . THR A 1 79 ? 5.645 -21.484 -6.082 1 97.81 79 THR A O 1
ATOM 552 N N . ALA A 1 80 ? 3.445 -21.219 -6.102 1 97.88 80 ALA A N 1
ATOM 553 C CA . ALA A 1 80 ? 3.129 -22.578 -5.676 1 97.88 80 ALA A CA 1
ATOM 554 C C . ALA A 1 80 ? 3.668 -23.609 -6.672 1 97.88 80 ALA A C 1
ATOM 556 O O . ALA A 1 80 ? 4.051 -24.719 -6.289 1 97.88 80 ALA A O 1
ATOM 557 N N . HIS A 1 81 ? 3.738 -23.312 -7.922 1 97.75 81 HIS A N 1
ATOM 558 C CA . HIS A 1 81 ? 4.191 -24.234 -8.961 1 97.75 81 HIS A CA 1
ATOM 559 C C . HIS A 1 81 ? 5.715 -24.312 -8.9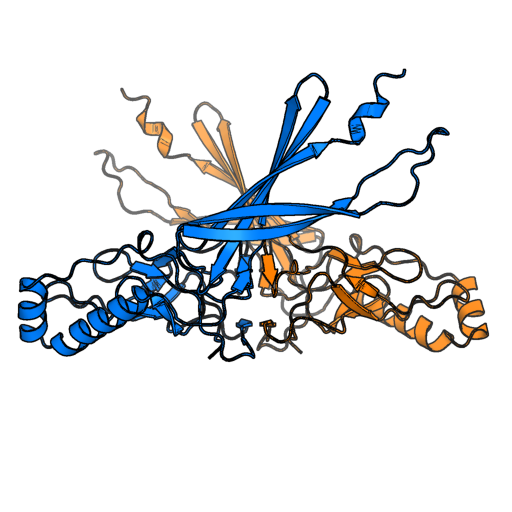92 1 97.75 81 HIS A C 1
ATOM 561 O O . HIS A 1 81 ? 6.285 -25.031 -9.812 1 97.75 81 HIS A O 1
ATOM 567 N N . GLY A 1 82 ? 6.316 -23.5 -8.109 1 96.88 82 GLY A N 1
ATOM 568 C CA . GLY A 1 82 ? 7.77 -23.469 -8.125 1 96.88 82 GLY A CA 1
ATOM 569 C C . GLY A 1 82 ? 8.328 -22.406 -9.055 1 96.88 82 GLY A C 1
ATOM 570 O O . GLY A 1 82 ? 9.516 -22.422 -9.391 1 96.88 82 GLY A O 1
ATOM 571 N N . GLY A 1 83 ? 7.539 -21.516 -9.477 1 97.19 83 GLY A N 1
ATOM 572 C CA . GLY A 1 83 ? 7.965 -20.422 -10.32 1 97.19 83 GLY A CA 1
ATOM 573 C C . GLY A 1 83 ? 8.359 -19.172 -9.539 1 97.19 83 GLY A C 1
ATOM 574 O O . GLY A 1 83 ? 8.484 -19.234 -8.312 1 97.19 83 GLY A O 1
ATOM 575 N N . VAL A 1 84 ? 8.633 -18.078 -10.32 1 97.19 84 VAL A N 1
ATOM 576 C CA . VAL A 1 84 ? 9.086 -16.828 -9.711 1 97.19 84 VAL A CA 1
ATOM 577 C C . VAL A 1 84 ? 8.469 -15.648 -10.453 1 97.19 84 VAL A C 1
ATOM 579 O O . VAL A 1 84 ? 8.375 -15.656 -11.68 1 97.19 84 VAL A O 1
ATOM 582 N N . ILE A 1 85 ? 8.117 -14.625 -9.648 1 97.44 85 ILE A N 1
ATOM 583 C CA . ILE A 1 85 ? 7.637 -13.398 -10.258 1 97.44 85 ILE A CA 1
ATOM 584 C C . ILE A 1 85 ? 8.797 -12.664 -10.938 1 97.44 85 ILE A C 1
ATOM 586 O O . ILE A 1 85 ? 9.836 -12.438 -10.32 1 97.44 85 ILE A O 1
ATOM 590 N N . THR A 1 86 ? 8.555 -12.211 -12.141 1 97.62 86 THR A N 1
ATOM 591 C CA . THR A 1 86 ? 9.688 -11.688 -12.898 1 97.62 86 THR A CA 1
ATOM 592 C C . THR A 1 86 ? 9.453 -10.227 -13.281 1 97.62 86 THR A C 1
ATOM 594 O O . THR A 1 86 ? 10.375 -9.539 -13.734 1 97.62 86 THR A O 1
ATOM 597 N N . SER A 1 87 ? 8.273 -9.773 -13.148 1 97.31 87 SER A N 1
ATOM 598 C CA . SER A 1 87 ? 8.031 -8.367 -13.453 1 97.31 87 SER A CA 1
ATOM 599 C C . SER A 1 87 ? 7.191 -7.707 -12.367 1 97.31 87 SER A C 1
ATOM 601 O O . SER A 1 87 ? 6.461 -8.383 -11.641 1 97.31 87 SER A O 1
ATOM 603 N N . GLY A 1 88 ? 7.293 -6.422 -12.258 1 96.12 88 GLY A N 1
ATOM 604 C CA . GLY A 1 88 ? 6.605 -5.586 -11.281 1 96.12 88 GLY A CA 1
ATOM 605 C C . GLY A 1 88 ? 6.684 -4.105 -11.609 1 96.12 88 GLY A C 1
ATOM 606 O O . GLY A 1 88 ? 7.043 -3.729 -12.727 1 96.12 88 GLY A O 1
ATOM 607 N N . GLU A 1 89 ? 6.258 -3.305 -10.656 1 94.75 89 GLU A N 1
ATOM 608 C CA . GLU A 1 89 ? 6.238 -1.858 -10.852 1 94.75 89 GLU A CA 1
ATOM 609 C C . GLU A 1 89 ? 7.57 -1.229 -10.453 1 94.75 89 GLU A C 1
ATOM 611 O O . GLU A 1 89 ? 7.898 -1.15 -9.266 1 94.75 89 GLU A O 1
ATOM 616 N N . SER A 1 90 ? 8.305 -0.635 -11.375 1 90.81 90 SER A N 1
ATOM 617 C CA . SER A 1 90 ? 9.664 -0.161 -11.148 1 90.81 90 SER A CA 1
ATOM 618 C C . SER A 1 90 ? 9.68 1.077 -10.266 1 90.81 90 SER A C 1
ATOM 620 O O . SER A 1 90 ? 10.711 1.405 -9.664 1 90.81 90 SER A O 1
ATOM 622 N N . ASN A 1 91 ? 8.586 1.735 -10.156 1 90.62 91 ASN A N 1
ATOM 623 C CA . ASN A 1 91 ? 8.57 2.969 -9.375 1 90.62 91 ASN A CA 1
ATOM 624 C C . ASN A 1 91 ? 8.32 2.693 -7.898 1 90.62 91 ASN A C 1
ATOM 626 O O . ASN A 1 91 ? 8.367 3.609 -7.074 1 90.62 91 ASN A O 1
ATOM 630 N N . VAL A 1 92 ? 7.961 1.587 -7.578 1 93.12 92 VAL A N 1
ATOM 631 C CA . VAL A 1 92 ? 7.762 1.232 -6.18 1 93.12 92 VAL A CA 1
ATOM 632 C C . VAL A 1 92 ? 8.703 0.09 -5.797 1 93.12 92 VAL A C 1
ATOM 634 O O . VAL A 1 92 ? 8.453 -1.068 -6.141 1 93.12 92 VAL A O 1
ATOM 637 N N . LEU A 1 93 ? 9.672 0.422 -5.039 1 91.62 93 LEU A N 1
ATOM 638 C CA . LEU A 1 93 ? 10.711 -0.533 -4.676 1 91.62 93 LEU A CA 1
ATOM 639 C C . LEU A 1 93 ? 10.68 -0.818 -3.176 1 91.62 93 LEU A C 1
ATOM 641 O O . LEU A 1 93 ? 10.68 0.11 -2.363 1 91.62 93 LEU A O 1
ATOM 645 N N . ILE A 1 94 ? 10.531 -2.021 -2.895 1 89 94 ILE A N 1
ATOM 646 C CA . ILE A 1 94 ? 10.68 -2.445 -1.507 1 89 94 ILE A CA 1
ATOM 647 C C . ILE A 1 94 ? 12.055 -3.074 -1.302 1 89 94 ILE A C 1
ATOM 649 O O . ILE A 1 94 ? 12.414 -4.027 -1.996 1 89 94 ILE A O 1
ATOM 653 N N . SER A 1 95 ? 12.781 -2.227 -0.647 1 79.38 95 SER A N 1
ATOM 654 C CA . SER A 1 95 ? 14.141 -2.707 -0.421 1 79.38 95 SER A CA 1
ATOM 655 C C . SER A 1 95 ? 14.336 -3.172 1.02 1 79.38 95 SER A C 1
ATOM 657 O O . SER A 1 95 ? 13.68 -2.66 1.933 1 79.38 95 SER A O 1
ATOM 659 N N . ASN A 1 96 ? 14.164 -4.262 1.354 1 58.97 96 ASN A N 1
ATOM 660 C CA . ASN A 1 96 ? 14.469 -4.652 2.727 1 58.97 96 ASN A CA 1
ATOM 661 C C . ASN A 1 96 ? 15.969 -4.641 2.992 1 58.97 96 ASN A C 1
ATOM 663 O O . ASN A 1 96 ? 16.75 -5.066 2.146 1 58.97 96 ASN A O 1
ATOM 667 N N . ALA A 1 97 ? 16.312 -3.303 3.436 1 46.53 97 ALA A N 1
ATOM 668 C CA . ALA A 1 97 ? 17.703 -3.314 3.865 1 46.53 97 ALA A CA 1
ATOM 669 C C . ALA A 1 97 ? 18.203 -4.742 4.102 1 46.53 97 ALA A C 1
ATOM 671 O O . ALA A 1 97 ? 19.297 -5.109 3.664 1 46.53 97 ALA A O 1
ATOM 672 N N . SER A 1 98 ? 17.719 -5.086 5.336 1 46.25 98 SER A N 1
ATOM 673 C CA . SER A 1 98 ? 18.312 -6.32 5.844 1 46.25 98 SER A CA 1
ATOM 674 C C . SER A 1 98 ? 18.031 -7.492 4.91 1 46.25 98 SER A C 1
ATOM 676 O O . SER A 1 98 ? 17.078 -7.457 4.125 1 46.25 98 SER A O 1
ATOM 678 N N . THR A 1 99 ? 18.969 -8.312 4.672 1 52.88 99 THR A N 1
ATOM 679 C CA . THR A 1 99 ? 19.125 -9.688 4.203 1 52.88 99 THR A CA 1
ATOM 680 C C . THR A 1 99 ? 17.859 -10.5 4.496 1 52.88 99 THR A C 1
ATOM 682 O O . THR A 1 99 ? 17.875 -11.727 4.402 1 52.88 99 THR A O 1
ATOM 685 N N . THR A 1 100 ? 16.797 -9.773 4.816 1 58.41 100 THR A N 1
ATOM 686 C CA . THR A 1 100 ? 15.758 -10.68 5.293 1 58.41 100 THR A CA 1
ATOM 687 C C . THR A 1 100 ? 14.953 -11.242 4.125 1 58.41 100 THR A C 1
ATOM 689 O O . THR A 1 100 ? 14.469 -10.484 3.277 1 58.41 100 THR A O 1
ATOM 692 N N . PRO A 1 101 ? 15.023 -12.43 4.02 1 66.25 101 PRO A N 1
ATOM 693 C CA . PRO A 1 101 ? 14.344 -13.156 2.947 1 66.25 101 PRO A CA 1
ATOM 694 C C . PRO A 1 101 ? 12.828 -12.992 2.988 1 66.25 101 PRO A C 1
ATOM 696 O O . PRO A 1 101 ? 12.266 -12.633 4.031 1 66.25 101 PRO A O 1
ATOM 699 N N . SER A 1 102 ? 12.172 -13.031 1.945 1 84 102 SER A N 1
ATOM 700 C CA . SER A 1 102 ? 10.727 -13.133 1.828 1 84 102 SER A CA 1
ATOM 701 C C . SER A 1 102 ? 10.164 -14.188 2.771 1 84 102 SER A C 1
ATOM 703 O O . SER A 1 102 ? 10.867 -15.133 3.145 1 84 102 SER A O 1
ATOM 705 N N . VAL A 1 103 ? 9.047 -13.961 3.266 1 87.62 103 VAL A N 1
ATOM 706 C CA . VAL A 1 103 ? 8.367 -14.953 4.086 1 87.62 103 VAL A CA 1
ATOM 707 C C . VAL A 1 103 ? 7.488 -15.836 3.205 1 87.62 103 VAL A C 1
ATOM 709 O O . VAL A 1 103 ? 6.922 -15.367 2.215 1 87.62 103 VAL A O 1
ATOM 712 N N . THR A 1 104 ? 7.414 -17.078 3.598 1 91 104 THR A N 1
ATOM 713 C CA . THR A 1 104 ? 6.617 -18.047 2.863 1 91 104 THR A CA 1
ATOM 714 C C . THR A 1 104 ? 5.324 -18.359 3.607 1 91 104 THR A C 1
ATOM 716 O O . THR A 1 104 ? 5.32 -18.484 4.836 1 91 104 THR A O 1
ATOM 719 N N . MET A 1 105 ? 4.32 -18.469 2.904 1 90.62 105 MET A N 1
ATOM 720 C CA . MET A 1 105 ? 3.055 -18.844 3.525 1 90.62 105 MET A CA 1
ATOM 721 C C . MET A 1 105 ? 3.123 -20.281 4.066 1 90.62 105 MET A C 1
ATOM 723 O O . MET A 1 105 ? 3.961 -21.062 3.633 1 90.62 105 MET A O 1
ATOM 727 N N . PRO A 1 106 ? 2.219 -20.578 4.977 1 87.12 106 PRO A N 1
ATOM 728 C CA . PRO A 1 106 ? 2.244 -21.938 5.527 1 87.12 106 PRO A CA 1
ATOM 729 C C . PRO A 1 106 ? 2.055 -23.016 4.457 1 87.12 106 PRO A C 1
ATOM 731 O O . PRO A 1 106 ? 1.226 -22.859 3.559 1 87.12 106 PRO A O 1
ATOM 734 N N . ARG A 1 107 ? 2.779 -24.078 4.648 1 88.88 107 ARG A N 1
ATOM 735 C CA . ARG A 1 107 ? 2.836 -25.156 3.666 1 88.88 107 ARG A CA 1
ATOM 736 C C . ARG A 1 107 ? 1.438 -25.672 3.334 1 88.88 107 ARG A C 1
ATOM 738 O O . ARG A 1 107 ? 1.124 -25.922 2.168 1 88.88 107 ARG A O 1
ATOM 745 N N . LYS A 1 108 ? 0.59 -25.75 4.367 1 88.12 108 LYS A N 1
ATOM 746 C CA . LYS A 1 108 ? -0.743 -26.328 4.211 1 88.12 108 LYS A CA 1
ATOM 747 C C . LYS A 1 108 ? -1.623 -25.438 3.332 1 88.12 108 LYS A C 1
ATOM 749 O O . LYS A 1 108 ? -2.617 -25.906 2.771 1 88.12 108 LYS A O 1
ATOM 754 N N . ARG A 1 109 ? -1.25 -24.234 3.195 1 91.12 109 ARG A N 1
ATOM 755 C CA . ARG A 1 109 ? -2.084 -23.281 2.461 1 91.12 109 ARG A CA 1
ATOM 756 C C . ARG A 1 109 ? -1.588 -23.109 1.028 1 91.12 109 ARG A C 1
ATOM 758 O O . ARG A 1 109 ? -2.207 -22.406 0.231 1 91.12 109 ARG A O 1
ATOM 765 N N . ILE A 1 110 ? -0.527 -23.703 0.691 1 94.5 110 ILE A N 1
ATOM 766 C CA . ILE A 1 110 ? 0.004 -23.625 -0.666 1 94.5 110 ILE A CA 1
ATOM 767 C C . ILE A 1 110 ? -0.505 -24.812 -1.479 1 94.5 110 ILE A C 1
ATOM 769 O O . ILE A 1 110 ? -0.288 -25.969 -1.107 1 94.5 110 ILE A O 1
ATOM 773 N N . PRO A 1 111 ? -1.19 -24.531 -2.545 1 95.88 111 PRO A N 1
ATOM 774 C CA . PRO A 1 111 ? -1.68 -25.625 -3.393 1 95.88 111 PRO A CA 1
ATOM 775 C C . PRO A 1 111 ? -0.602 -26.172 -4.32 1 95.88 111 PRO A C 1
ATOM 777 O O . PRO A 1 111 ? -0.619 -25.906 -5.523 1 95.88 111 PRO A O 1
ATOM 780 N N . PHE A 1 112 ? 0.206 -27 -3.775 1 94.81 112 PHE A N 1
ATOM 781 C CA . PHE A 1 112 ? 1.255 -27.625 -4.57 1 94.81 112 PHE A CA 1
ATOM 782 C C . PHE A 1 112 ? 0.661 -28.609 -5.562 1 94.81 112 PHE A C 1
ATOM 784 O O . PHE A 1 112 ? -0.094 -29.516 -5.18 1 94.81 112 PHE A O 1
ATOM 791 N N . PRO A 1 113 ? 1.004 -28.422 -6.75 1 93.62 113 PRO A N 1
ATOM 792 C CA . PRO A 1 113 ? 0.578 -29.484 -7.664 1 93.62 113 PRO A CA 1
ATOM 793 C C . PRO A 1 113 ? 1.381 -30.766 -7.488 1 93.62 113 PRO A C 1
ATOM 795 O O . PRO A 1 113 ? 2.582 -30.719 -7.215 1 93.62 113 PRO A O 1
ATOM 798 N N . GLU A 1 114 ? 0.652 -31.812 -7.621 1 90.88 114 GLU A N 1
ATOM 799 C CA . GLU A 1 114 ? 1.346 -33.094 -7.559 1 90.88 114 GLU A CA 1
ATOM 800 C C . GLU A 1 114 ? 2.113 -33.375 -8.852 1 90.88 114 GLU A C 1
ATOM 802 O O . GLU A 1 114 ? 1.594 -33.156 -9.945 1 90.88 114 GLU A O 1
ATOM 807 N N . ILE A 1 115 ? 3.303 -33.781 -8.695 1 92.94 115 ILE A N 1
ATOM 808 C CA . ILE A 1 115 ? 4.121 -34.219 -9.828 1 92.94 115 ILE A CA 1
ATOM 809 C C . ILE A 1 115 ? 4.246 -35.719 -9.844 1 92.94 115 ILE A C 1
ATOM 811 O O . ILE A 1 115 ? 4.906 -36.312 -8.984 1 92.94 115 ILE A O 1
ATOM 815 N N . THR A 1 116 ? 3.637 -36.344 -10.844 1 93.12 116 THR A N 1
ATOM 816 C CA . THR A 1 116 ? 3.598 -37.812 -10.898 1 93.12 116 THR A CA 1
ATOM 817 C C . THR A 1 116 ? 4.812 -38.344 -11.641 1 93.12 116 THR A C 1
ATOM 819 O O . THR A 1 116 ? 5.547 -37.594 -12.281 1 93.12 116 THR A O 1
ATOM 822 N N . PHE A 1 117 ? 4.957 -39.719 -11.492 1 93.31 117 PHE A N 1
ATOM 823 C CA . PHE A 1 117 ? 6.012 -40.406 -12.227 1 93.31 117 PHE A CA 1
ATOM 824 C C . PHE A 1 117 ? 5.832 -40.25 -13.727 1 93.31 117 PHE A C 1
ATOM 826 O O . PHE A 1 117 ? 6.805 -40 -14.453 1 93.31 117 PHE A O 1
ATOM 833 N N . THR A 1 118 ? 4.668 -40.312 -14.133 1 93.62 118 THR A N 1
ATOM 834 C CA . THR A 1 118 ? 4.359 -40.156 -15.547 1 93.62 118 THR A CA 1
ATOM 835 C C . TH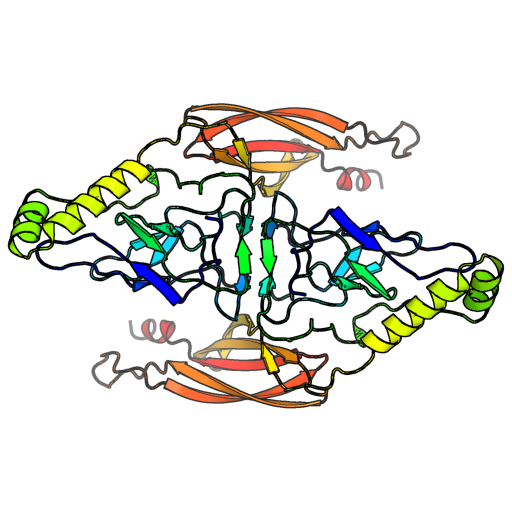R A 1 118 ? 4.734 -38.75 -16.016 1 93.62 118 THR A C 1
ATOM 837 O O . THR A 1 118 ? 5.219 -38.594 -17.141 1 93.62 118 THR A O 1
ATOM 840 N N . ASP A 1 119 ? 4.512 -37.75 -15.141 1 93.31 119 ASP A N 1
ATOM 841 C CA . ASP A 1 119 ? 4.895 -36.406 -15.477 1 93.31 119 ASP A CA 1
ATOM 842 C C . ASP A 1 119 ? 6.395 -36.281 -15.734 1 93.31 119 ASP A C 1
ATOM 844 O O . ASP A 1 119 ? 6.82 -35.656 -16.703 1 93.31 119 ASP A O 1
ATOM 848 N N . ARG A 1 120 ? 7.211 -36.906 -14.938 1 93.94 120 ARG A N 1
ATOM 849 C CA . ARG A 1 120 ? 8.664 -36.875 -15.031 1 93.94 120 ARG A CA 1
ATOM 850 C C . ARG A 1 120 ? 9.148 -37.5 -16.344 1 93.94 120 ARG A C 1
ATOM 852 O O . ARG A 1 120 ? 10.016 -36.938 -17.016 1 93.94 120 ARG A O 1
ATOM 859 N N . ILE A 1 121 ? 8.531 -38.594 -16.688 1 95 121 ILE A N 1
ATOM 860 C CA . ILE A 1 121 ? 8.922 -39.312 -17.891 1 95 121 ILE A CA 1
ATOM 861 C C . ILE A 1 121 ? 8.547 -38.5 -19.125 1 95 121 ILE A C 1
ATOM 863 O O . ILE A 1 121 ? 9.359 -38.344 -20.047 1 95 121 ILE A O 1
ATOM 867 N N . LEU A 1 122 ? 7.379 -38.062 -19.094 1 95.06 122 LEU A N 1
ATOM 868 C CA . LEU A 1 122 ? 6.883 -37.312 -20.266 1 95.06 122 LEU A CA 1
ATOM 869 C C . LEU A 1 122 ? 7.609 -36 -20.422 1 95.06 122 LEU A C 1
ATOM 871 O O . LEU A 1 122 ? 7.879 -35.562 -21.547 1 95.06 122 LEU A O 1
ATOM 875 N N . ALA A 1 123 ? 7.887 -35.344 -19.312 1 94.25 123 ALA A N 1
ATOM 876 C CA . ALA A 1 123 ? 8.633 -34.062 -19.375 1 94.25 123 ALA A CA 1
ATOM 877 C C . ALA A 1 123 ? 10.023 -34.281 -19.953 1 94.25 123 ALA A C 1
ATOM 879 O O . ALA A 1 123 ? 10.492 -33.5 -20.766 1 94.25 123 ALA A O 1
ATOM 880 N N . LYS A 1 124 ? 10.688 -35.312 -19.531 1 93.62 124 LYS A N 1
ATOM 881 C CA . LYS A 1 124 ? 12 -35.625 -20.078 1 93.62 124 LYS A CA 1
ATOM 882 C C . LYS A 1 124 ? 11.93 -35.875 -21.594 1 93.62 124 LYS A C 1
ATOM 884 O O . LYS A 1 124 ? 12.766 -35.375 -22.344 1 93.62 124 LYS A O 1
ATOM 889 N N . ALA A 1 125 ? 10.906 -36.656 -21.953 1 94.81 125 ALA A N 1
ATOM 890 C CA . ALA A 1 125 ? 10.734 -37 -23.359 1 94.81 125 ALA A CA 1
ATOM 891 C C . ALA A 1 125 ? 10.5 -35.75 -24.203 1 94.81 125 ALA A C 1
ATOM 893 O O . ALA A 1 125 ? 10.867 -35.688 -25.391 1 94.81 125 ALA A O 1
ATOM 894 N N . SER A 1 126 ? 9.906 -34.719 -23.656 1 93.88 126 SER A N 1
ATOM 895 C CA . SER A 1 126 ? 9.586 -33.5 -24.406 1 93.88 126 SER A CA 1
ATOM 896 C C . SER A 1 126 ? 10.672 -32.438 -24.219 1 93.88 126 SER A C 1
ATOM 898 O O . SER A 1 126 ? 10.508 -31.281 -24.641 1 93.88 126 SER A O 1
ATOM 900 N N . GLY A 1 127 ? 11.781 -32.75 -23.516 1 93.94 127 GLY A N 1
ATOM 901 C CA . GLY A 1 127 ? 12.906 -31.828 -23.344 1 93.94 127 GLY A CA 1
ATOM 902 C C . GLY A 1 127 ? 12.734 -30.891 -22.172 1 93.94 127 GLY A C 1
ATOM 903 O O . GLY A 1 127 ? 13.469 -29.906 -22.047 1 93.94 127 GLY A O 1
ATOM 904 N N . ASN A 1 128 ? 11.742 -31.094 -21.328 1 94.56 128 ASN A N 1
ATOM 905 C CA . ASN A 1 128 ? 11.461 -30.203 -20.219 1 94.56 128 ASN A CA 1
ATOM 906 C C . ASN A 1 128 ? 11.867 -30.812 -18.891 1 94.56 128 ASN A C 1
ATOM 908 O O . ASN A 1 128 ? 11.391 -30.406 -17.828 1 94.56 128 ASN A O 1
ATOM 912 N N . GLY A 1 129 ? 12.648 -31.812 -18.922 1 94.56 129 GLY A N 1
ATOM 913 C CA . GLY A 1 129 ? 13.07 -32.5 -17.719 1 94.56 129 GLY A CA 1
ATOM 914 C C . GLY A 1 129 ? 13.781 -31.625 -16.719 1 94.56 129 GLY A C 1
ATOM 915 O O . GLY A 1 129 ? 13.516 -31.703 -15.516 1 94.56 129 GLY A O 1
ATOM 916 N N . LYS A 1 130 ? 14.727 -30.828 -17.234 1 94.69 130 LYS A N 1
ATOM 917 C CA . LYS A 1 130 ? 15.477 -29.922 -16.359 1 94.69 130 LYS A CA 1
ATOM 918 C C . LYS A 1 130 ? 14.547 -28.922 -15.688 1 94.69 130 LYS A C 1
ATOM 920 O O . LYS A 1 130 ? 14.703 -28.641 -14.492 1 94.69 130 LYS A O 1
ATOM 925 N N . LYS A 1 131 ? 13.672 -28.391 -16.391 1 95.25 131 LYS A N 1
ATOM 926 C CA . LYS A 1 131 ? 12.703 -27.438 -15.859 1 95.25 131 LYS A CA 1
ATOM 927 C C . LYS A 1 131 ? 11.852 -28.078 -14.766 1 95.25 131 LYS A C 1
ATOM 929 O O . LYS A 1 131 ? 11.609 -27.469 -13.719 1 95.25 131 LYS A O 1
ATOM 934 N N . LEU A 1 132 ? 11.391 -29.219 -15.023 1 96.56 132 LEU A N 1
ATOM 935 C CA . LEU A 1 132 ? 10.555 -29.906 -14.047 1 96.56 132 LEU A CA 1
ATOM 936 C C . LEU A 1 132 ? 11.32 -30.172 -12.75 1 96.56 132 LEU A C 1
ATOM 938 O O . LEU A 1 132 ? 10.758 -30.062 -11.656 1 96.56 132 LEU A O 1
ATOM 942 N N . LYS A 1 133 ? 12.57 -30.531 -12.891 1 96 133 LYS A N 1
ATOM 943 C CA . LYS A 1 133 ? 13.414 -30.734 -11.711 1 96 133 LYS A CA 1
ATOM 944 C C . LYS A 1 133 ? 13.547 -29.438 -10.914 1 96 133 LYS A C 1
ATOM 946 O O . LYS A 1 133 ? 13.562 -29.469 -9.68 1 96 133 LYS A O 1
ATOM 951 N N . GLU A 1 134 ? 13.727 -28.375 -11.641 1 96.5 134 GLU A N 1
ATOM 952 C CA . GLU A 1 134 ? 13.789 -27.078 -10.992 1 96.5 134 GLU A CA 1
ATOM 953 C C . GLU A 1 134 ? 12.508 -26.781 -10.219 1 96.5 134 GLU A C 1
ATOM 955 O O . GLU A 1 134 ? 12.555 -26.281 -9.094 1 96.5 134 GLU A O 1
ATOM 960 N N . ALA A 1 135 ? 11.398 -27.031 -10.82 1 96.88 135 ALA A N 1
ATOM 961 C CA . ALA A 1 135 ? 10.117 -26.828 -10.156 1 96.88 135 ALA A CA 1
ATOM 962 C C . ALA A 1 135 ? 10.039 -27.625 -8.859 1 96.88 135 ALA A C 1
ATOM 964 O O . ALA A 1 135 ? 9.609 -27.109 -7.824 1 96.88 135 ALA A O 1
ATOM 965 N N . GLU A 1 136 ? 10.414 -28.859 -8.945 1 95.88 136 GLU A N 1
ATOM 966 C CA . GLU A 1 136 ? 10.406 -29.734 -7.777 1 95.88 136 GLU A CA 1
ATOM 967 C C . GLU A 1 136 ? 11.312 -29.188 -6.676 1 95.88 136 GLU A C 1
ATOM 969 O O . GLU A 1 136 ? 10.93 -29.172 -5.504 1 95.88 136 GLU A O 1
ATOM 974 N N . ALA A 1 137 ? 12.484 -28.812 -7.047 1 96.25 137 ALA A N 1
ATOM 975 C CA . ALA A 1 137 ? 13.438 -28.266 -6.086 1 96.25 137 ALA A CA 1
ATOM 976 C C . ALA A 1 137 ? 12.875 -27.016 -5.414 1 96.25 137 ALA A C 1
ATOM 978 O O . ALA A 1 137 ? 13.016 -26.828 -4.203 1 96.25 137 ALA A O 1
ATOM 979 N N . ASN A 1 138 ? 12.336 -26.156 -6.176 1 96.31 138 ASN A N 1
ATOM 980 C CA . ASN A 1 138 ? 11.75 -24.938 -5.645 1 96.31 138 ASN A CA 1
ATOM 981 C C . ASN A 1 138 ? 10.578 -25.234 -4.715 1 96.31 138 ASN A C 1
ATOM 983 O O . ASN A 1 138 ? 10.414 -24.562 -3.686 1 96.31 138 ASN A O 1
ATOM 987 N N . GLN A 1 139 ? 9.727 -26.203 -5.109 1 96.12 139 GLN A N 1
ATOM 988 C CA . GLN A 1 139 ? 8.617 -26.578 -4.238 1 96.12 139 GLN A CA 1
ATOM 989 C C . GLN A 1 139 ? 9.125 -27.125 -2.906 1 96.12 139 GLN A C 1
ATOM 991 O O . GLN A 1 139 ? 8.531 -26.859 -1.858 1 96.12 139 GLN A O 1
ATOM 996 N N . GLU A 1 140 ? 10.164 -27.875 -2.965 1 95.25 140 GLU A N 1
ATOM 997 C CA . GLU A 1 140 ? 10.758 -28.391 -1.734 1 95.25 140 GLU A CA 1
ATOM 998 C C . GLU A 1 140 ? 11.273 -27.25 -0.853 1 95.25 140 GLU A C 1
ATOM 1000 O O . GLU A 1 140 ? 11.117 -27.281 0.369 1 95.25 140 GLU A O 1
ATOM 1005 N N . LYS A 1 141 ? 11.875 -26.312 -1.454 1 92.38 141 LYS A N 1
ATOM 1006 C CA . LYS A 1 141 ? 12.328 -25.141 -0.708 1 92.38 141 LYS A CA 1
ATOM 1007 C C . LYS A 1 141 ? 11.156 -24.438 -0.016 1 92.38 141 LYS A C 1
ATOM 1009 O O . LYS A 1 141 ? 11.289 -23.969 1.115 1 92.38 141 LYS A O 1
ATOM 1014 N N . LEU A 1 142 ? 10.047 -24.344 -0.689 1 93 142 LEU A N 1
ATOM 1015 C CA . LEU A 1 142 ? 8.859 -23.703 -0.138 1 93 142 LEU A CA 1
ATOM 1016 C C . LEU A 1 142 ? 8.312 -24.516 1.04 1 93 142 LEU A C 1
ATOM 1018 O O . LEU A 1 142 ? 7.656 -23.953 1.924 1 93 142 LEU A O 1
ATOM 1022 N N . LYS A 1 143 ? 8.523 -25.797 0.992 1 90.44 143 LYS A N 1
ATOM 1023 C CA . LYS A 1 143 ? 8.016 -26.672 2.043 1 90.44 143 LYS A CA 1
ATOM 1024 C C . LYS A 1 143 ? 8.93 -26.641 3.268 1 90.44 143 LYS A C 1
ATOM 1026 O O . LYS A 1 143 ? 8.508 -27.016 4.367 1 90.44 143 LYS A O 1
ATOM 1031 N N . GLU A 1 144 ? 10.086 -26.156 3.014 1 83.25 144 GLU A N 1
ATOM 1032 C CA . GLU A 1 144 ? 11.062 -26.172 4.102 1 83.25 144 GLU A CA 1
ATOM 1033 C C . GLU A 1 144 ? 10.766 -25.062 5.117 1 83.25 144 GLU A C 1
ATOM 1035 O O . GLU A 1 144 ? 10.383 -23.953 4.742 1 83.25 144 GLU A O 1
ATOM 1040 N N . GLU A 1 145 ? 10.719 -25.453 6.328 1 66.31 145 GLU A N 1
ATOM 1041 C CA . GLU A 1 145 ? 10.562 -24.469 7.398 1 66.31 145 GLU A CA 1
ATOM 1042 C C . GLU A 1 145 ? 11.797 -23.578 7.516 1 66.31 145 GLU A C 1
ATOM 1044 O O . GLU A 1 145 ? 12.93 -24.078 7.492 1 66.31 145 GLU A O 1
ATOM 1049 N N . THR A 1 146 ? 11.641 -22.391 7.18 1 62.97 146 THR A N 1
ATOM 1050 C CA . THR A 1 146 ? 12.766 -21.469 7.211 1 62.97 146 THR A CA 1
ATOM 1051 C C . THR A 1 146 ? 13.383 -21.406 8.609 1 62.97 146 THR A C 1
ATOM 1053 O O . THR A 1 146 ? 12.672 -21.469 9.609 1 62.97 146 THR A O 1
ATOM 1056 N N . THR A 1 147 ? 14.75 -21.672 8.625 1 65.56 147 THR A N 1
ATOM 1057 C CA . THR A 1 147 ? 15.531 -21.562 9.844 1 65.56 147 THR A CA 1
ATOM 1058 C C . THR A 1 147 ? 16.109 -20.156 9.992 1 65.56 147 THR A C 1
ATOM 1060 O O . THR A 1 147 ? 16.484 -19.531 9 1 65.56 147 THR A O 1
ATOM 1063 N N . GLY A 1 148 ? 15.609 -19.312 10.93 1 67.5 148 GLY A N 1
ATOM 1064 C CA . GLY A 1 148 ? 16.094 -17.969 11.195 1 67.5 148 GLY A CA 1
ATOM 1065 C C . GLY A 1 148 ? 15.641 -17.422 12.539 1 67.5 148 GLY A C 1
ATOM 1066 O O . GLY A 1 148 ? 15.188 -18.172 13.398 1 67.5 148 GLY A O 1
ATOM 1067 N N . THR A 1 149 ? 15.977 -16.172 12.695 1 71.81 149 THR A N 1
ATOM 1068 C CA . THR A 1 149 ? 15.578 -15.516 13.938 1 71.81 149 THR A CA 1
ATOM 1069 C C . THR A 1 149 ? 14.062 -15.461 14.055 1 71.81 149 THR A C 1
ATOM 1071 O O . THR A 1 149 ? 13.375 -15.062 13.117 1 71.81 149 THR A O 1
ATOM 1074 N N . PRO A 1 150 ? 13.594 -16.047 15.156 1 78.25 150 PRO A N 1
ATOM 1075 C CA . PRO A 1 150 ? 12.148 -15.93 15.359 1 78.25 150 PRO A CA 1
ATOM 1076 C C . PRO A 1 150 ? 11.664 -14.484 15.344 1 78.25 150 PRO A C 1
ATOM 1078 O O . PRO A 1 150 ? 12.328 -13.602 15.891 1 78.25 150 PRO A O 1
ATOM 1081 N N . ARG A 1 151 ? 10.625 -14.312 14.641 1 77.62 151 ARG A N 1
ATOM 1082 C CA . ARG A 1 151 ? 10.078 -12.961 14.523 1 77.62 151 ARG A CA 1
ATOM 1083 C C . ARG A 1 151 ? 8.555 -12.984 14.555 1 77.62 151 ARG A C 1
ATOM 1085 O O . ARG A 1 151 ? 7.934 -13.883 13.984 1 77.62 151 ARG A O 1
ATOM 1092 N N . ILE A 1 152 ? 8.008 -11.969 15.266 1 80.56 152 ILE A N 1
ATOM 1093 C CA . ILE A 1 152 ? 6.57 -11.703 15.234 1 80.56 152 ILE A CA 1
ATOM 1094 C C . ILE A 1 152 ? 6.297 -10.406 14.492 1 80.56 152 ILE A C 1
ATOM 1096 O O . ILE A 1 152 ? 6.965 -9.391 14.727 1 80.56 152 ILE A O 1
ATOM 1100 N N . TYR A 1 153 ? 5.363 -10.484 13.5 1 79.31 153 TYR A N 1
ATOM 1101 C CA . TYR A 1 153 ? 5.117 -9.297 12.688 1 79.31 153 TYR A CA 1
ATOM 1102 C C . TYR A 1 153 ? 3.668 -9.234 12.227 1 79.31 153 TYR A C 1
ATOM 1104 O O . TYR A 1 153 ? 2.912 -10.195 12.414 1 79.31 153 TYR A O 1
ATOM 1112 N N . ASN A 1 154 ? 3.23 -8.023 11.711 1 86.06 154 ASN A N 1
ATOM 1113 C CA . ASN A 1 154 ? 1.896 -7.836 11.156 1 86.06 154 ASN A CA 1
ATOM 1114 C C . ASN A 1 154 ? 0.816 -8.008 12.219 1 86.06 154 ASN A C 1
ATOM 1116 O O . ASN A 1 154 ? -0.132 -8.773 12.031 1 86.06 154 ASN A O 1
ATOM 1120 N N . LEU A 1 155 ? 1 -7.285 13.203 1 78.12 155 LEU A N 1
ATOM 1121 C CA . LEU A 1 155 ? -0.005 -7.324 14.258 1 78.12 155 LEU A CA 1
ATOM 1122 C C . LEU A 1 155 ? -1.3 -6.66 13.797 1 78.12 155 LEU A C 1
ATOM 1124 O O . LEU A 1 155 ? -1.291 -5.512 13.359 1 78.12 155 LEU A O 1
ATOM 1128 N N . GLN A 1 156 ? -2.32 -7.438 13.812 1 75.38 156 GLN A N 1
ATOM 1129 C CA . GLN A 1 156 ? -3.621 -6.953 13.359 1 75.38 156 GLN A CA 1
ATOM 1130 C C . GLN A 1 156 ? -4.656 -7.039 14.477 1 75.38 156 GLN A C 1
ATOM 1132 O O . GLN A 1 156 ? -4.734 -8.047 15.188 1 75.38 156 GLN A O 1
ATOM 1137 N N . TRP A 1 157 ? -5.336 -5.898 14.57 1 69.81 157 TRP A N 1
ATOM 1138 C CA . TRP A 1 157 ? -6.488 -5.91 15.461 1 69.81 157 TRP A CA 1
ATOM 1139 C C . TRP A 1 157 ? -7.754 -6.312 14.711 1 69.81 157 TRP A C 1
ATOM 1141 O O . TRP A 1 157 ? -8.141 -5.664 13.734 1 69.81 157 TRP A O 1
ATOM 1151 N N . LEU A 1 158 ? -8.297 -7.434 14.797 1 66 158 LEU A N 1
ATOM 1152 C CA . LEU A 1 158 ? -9.383 -7.98 14 1 66 158 LEU A CA 1
ATOM 1153 C C . LEU A 1 158 ? -10.734 -7.523 14.539 1 66 158 LEU A C 1
ATOM 1155 O O . LEU A 1 158 ? -11.633 -7.18 13.773 1 66 158 LEU A O 1
ATOM 1159 N N . LYS A 1 159 ? -11.219 -7.777 15.641 1 60.69 159 LYS A N 1
ATOM 1160 C CA . LYS A 1 159 ? -12.594 -7.559 16.078 1 60.69 159 LYS A CA 1
ATOM 1161 C C . LYS A 1 159 ? -12.633 -6.984 17.484 1 60.69 159 LYS A C 1
ATOM 1163 O O . LYS A 1 159 ? -11.875 -7.41 18.359 1 60.69 159 LYS A O 1
ATOM 1168 N N . GLU A 1 160 ? -13.219 -5.742 17.453 1 60.16 160 GLU A N 1
ATOM 1169 C CA . GLU A 1 160 ? -13.688 -5.277 18.766 1 60.16 160 GLU A CA 1
ATOM 1170 C C . GLU A 1 160 ? -15.18 -5.535 18.938 1 60.16 160 GLU A C 1
ATOM 1172 O O . GLU A 1 160 ? -15.992 -5.09 18.125 1 60.16 160 GLU A O 1
ATOM 1177 N N . GLU A 1 161 ? -15.453 -6.68 19.453 1 57.47 161 GLU A N 1
ATOM 1178 C CA . GLU A 1 161 ? -16.875 -6.977 19.672 1 57.47 161 GLU A CA 1
ATOM 1179 C C . GLU A 1 161 ? -17.281 -6.648 21.109 1 57.47 161 GLU A C 1
ATOM 1181 O O . GLU A 1 161 ? -16.547 -6.938 22.047 1 57.47 161 GLU A O 1
ATOM 1186 N N . LYS A 1 162 ? -18.312 -5.77 21.094 1 58.56 162 LYS A N 1
ATOM 1187 C CA . LYS A 1 162 ? -18.906 -5.52 22.406 1 58.56 162 LYS A CA 1
ATOM 1188 C C . LYS A 1 162 ? -19.625 -6.762 22.922 1 58.56 162 LYS A C 1
ATOM 1190 O O . LYS A 1 162 ? -20.406 -7.383 22.203 1 58.56 162 LYS A O 1
ATOM 1195 N N . ILE A 1 163 ? -19.141 -7.305 23.953 1 54.38 163 ILE A N 1
ATOM 1196 C CA . ILE A 1 163 ? -19.797 -8.445 24.562 1 54.38 163 ILE A CA 1
ATOM 1197 C C . ILE A 1 163 ? -20.344 -8.055 25.938 1 54.38 163 ILE A C 1
ATOM 1199 O O . ILE A 1 163 ? -19.734 -7.246 26.641 1 54.38 163 ILE A O 1
ATOM 1203 N N . ILE A 1 164 ? -21.594 -8.258 26.141 1 56.59 164 ILE A N 1
ATOM 1204 C CA . ILE A 1 164 ? -22.234 -7.996 27.422 1 56.59 164 ILE A CA 1
ATOM 1205 C C . ILE A 1 164 ? -22.125 -9.242 28.312 1 56.59 164 ILE A C 1
ATOM 1207 O O . ILE A 1 164 ? -22.578 -10.32 27.922 1 56.59 164 ILE A O 1
ATOM 1211 N N . ARG A 1 165 ? -21.219 -9.094 29.219 1 53.22 165 ARG A N 1
ATOM 1212 C CA . ARG A 1 165 ? -21.234 -10.125 30.266 1 53.22 165 ARG A CA 1
ATOM 1213 C C . ARG A 1 165 ? -21.625 -9.531 31.609 1 53.22 165 ARG A C 1
ATOM 1215 O O . ARG A 1 165 ? -21 -8.578 32.094 1 53.22 165 ARG A O 1
ATOM 1222 N N . LYS A 1 166 ? -22.484 -10.273 32.25 1 56.06 166 LYS A N 1
ATOM 1223 C CA . LYS A 1 166 ? -22.938 -9.922 33.594 1 56.06 166 LYS A CA 1
ATOM 1224 C C . LYS A 1 166 ? -23.172 -8.422 33.719 1 56.06 166 LYS A C 1
ATOM 1226 O O . LYS A 1 166 ? -22.703 -7.793 34.688 1 56.06 166 LYS A O 1
ATOM 1231 N N . SER A 1 167 ? -23.734 -7.836 32.75 1 55.19 167 SER A N 1
ATOM 1232 C CA . SER A 1 167 ? -24.234 -6.461 32.75 1 55.19 167 SER A CA 1
ATOM 1233 C C . SER A 1 167 ? -23.109 -5.473 32.438 1 55.19 167 SER A C 1
ATOM 1235 O O . SER A 1 167 ? -23.25 -4.27 32.656 1 55.19 167 SER A O 1
ATOM 1237 N N . LYS A 1 168 ? -21.969 -6.012 32.312 1 57.12 168 LYS A N 1
ATOM 1238 C CA . LYS A 1 168 ? -20.891 -5.113 31.938 1 57.12 168 LYS A CA 1
ATOM 1239 C C . LYS A 1 168 ? -20.562 -5.25 30.453 1 57.12 168 LYS A C 1
ATOM 1241 O O . LYS A 1 168 ? -20.516 -6.359 29.922 1 57.12 168 LYS A O 1
ATOM 1246 N N . VAL A 1 169 ? -20.578 -4.215 29.797 1 59.22 169 VAL A N 1
ATOM 1247 C CA . VAL A 1 169 ? -20.219 -4.18 28.375 1 59.22 169 VAL A CA 1
ATOM 1248 C C . VAL A 1 169 ? -18.703 -4.277 28.234 1 59.22 169 VAL A C 1
ATOM 1250 O O . VAL A 1 169 ? -17.969 -3.43 28.734 1 59.22 169 VAL A O 1
ATOM 1253 N N . LEU A 1 170 ? -18.312 -5.508 27.812 1 64.19 170 LEU A N 1
ATOM 1254 C CA . LEU A 1 170 ? -16.891 -5.73 27.562 1 64.19 170 LEU A CA 1
ATOM 1255 C C . LEU A 1 170 ? -16.578 -5.688 26.078 1 64.19 170 LEU A C 1
ATOM 1257 O O . LEU A 1 170 ? -17.484 -5.895 25.25 1 64.19 170 LEU A O 1
ATOM 1261 N N . LYS A 1 171 ? -15.5 -5.18 25.812 1 67.38 171 LYS A N 1
ATOM 1262 C CA . LYS A 1 171 ? -15 -5.23 24.438 1 67.38 171 LYS A CA 1
ATOM 1263 C C . LYS A 1 171 ? -14.008 -6.383 24.25 1 67.38 171 LYS A C 1
ATOM 1265 O O . LYS A 1 171 ? -13.062 -6.52 25.031 1 67.38 171 LYS A O 1
ATOM 1270 N N . GLU A 1 172 ? -14.461 -7.445 23.484 1 73 172 GLU A N 1
ATOM 1271 C CA . GLU A 1 172 ? -13.539 -8.508 23.109 1 73 172 GLU A CA 1
ATOM 1272 C C . GLU A 1 172 ? -12.617 -8.055 21.969 1 73 172 GLU A C 1
ATOM 1274 O O . GLU A 1 172 ? -13.086 -7.59 20.938 1 73 172 GLU A O 1
ATOM 1279 N N . VAL A 1 173 ? -11.352 -8.164 22.344 1 72.38 173 VAL A N 1
ATOM 1280 C CA . VAL A 1 173 ? -10.359 -7.73 21.375 1 72.38 173 VAL A CA 1
ATOM 1281 C C . VAL A 1 173 ? -9.547 -8.93 20.891 1 72.38 173 VAL A C 1
ATOM 1283 O O . VAL A 1 173 ? -9.055 -9.719 21.703 1 72.38 173 VAL A O 1
ATOM 1286 N N . THR A 1 174 ? -9.555 -9.195 19.625 1 78.88 174 THR A N 1
ATOM 1287 C CA . THR A 1 174 ? -8.766 -10.258 19.016 1 78.88 174 THR A CA 1
ATOM 1288 C C . THR A 1 174 ? -7.574 -9.68 18.25 1 78.88 174 THR A C 1
ATOM 1290 O O . THR A 1 174 ? -7.73 -8.758 17.453 1 78.88 174 THR A O 1
ATOM 1293 N N . LEU A 1 175 ? -6.406 -10.266 18.719 1 78.12 175 LEU A N 1
ATOM 1294 C CA . LEU A 1 175 ? -5.168 -9.867 18.047 1 78.12 175 LEU A CA 1
ATOM 1295 C C . LEU A 1 175 ? -4.594 -11.016 17.234 1 78.12 175 LEU A C 1
ATOM 1297 O O . LEU A 1 175 ? -4.543 -12.156 17.703 1 78.12 175 LEU A O 1
ATOM 1301 N N . LYS A 1 176 ? -4.277 -10.742 16.031 1 83 176 LYS A N 1
ATOM 1302 C CA . LYS A 1 176 ? -3.654 -11.719 15.141 1 83 176 LYS A CA 1
ATOM 1303 C C . LYS A 1 176 ? -2.293 -11.227 14.656 1 83 176 LYS A C 1
ATOM 1305 O O . LYS A 1 176 ? -2.131 -10.047 14.344 1 83 176 LYS A O 1
ATOM 1310 N N . ALA A 1 177 ? -1.324 -12.133 14.711 1 83.44 177 ALA A N 1
ATOM 1311 C CA . ALA A 1 177 ? 0.005 -11.789 14.203 1 83.44 177 ALA A CA 1
ATOM 1312 C C . ALA A 1 177 ? 0.593 -12.938 13.391 1 83.44 177 ALA A C 1
ATOM 1314 O O . ALA A 1 177 ? 0.202 -14.094 13.562 1 83.44 177 ALA A O 1
ATOM 1315 N N . ASN A 1 178 ? 1.38 -12.562 12.453 1 84.5 178 ASN A N 1
ATOM 1316 C CA . ASN A 1 178 ? 2.164 -13.57 11.742 1 84.5 178 ASN A CA 1
ATOM 1317 C C . ASN A 1 178 ? 3.473 -13.875 12.461 1 84.5 178 ASN A C 1
ATOM 1319 O O . ASN A 1 178 ? 3.951 -13.062 13.258 1 84.5 178 ASN A O 1
ATOM 1323 N N . VAL A 1 179 ? 3.945 -15.102 12.305 1 81.25 179 VAL A N 1
ATOM 1324 C CA . VAL A 1 179 ? 5.223 -15.477 12.898 1 81.25 179 VAL A CA 1
ATOM 1325 C C . VAL A 1 179 ? 6.148 -16.047 11.828 1 81.25 179 VAL A C 1
ATOM 1327 O O . VAL A 1 179 ? 5.688 -16.641 10.852 1 81.25 179 VAL A O 1
ATOM 1330 N N . ALA A 1 180 ? 7.406 -15.719 11.984 1 78 180 ALA A N 1
ATOM 1331 C CA . ALA A 1 180 ? 8.445 -16.297 11.133 1 78 180 ALA A CA 1
ATOM 1332 C C . ALA A 1 180 ? 9.461 -17.078 11.969 1 78 180 ALA A C 1
ATOM 1334 O O . ALA A 1 180 ? 9.859 -16.625 13.047 1 78 180 ALA A O 1
ATOM 1335 N N . ASN A 1 181 ? 9.781 -18.266 11.477 1 77.12 181 ASN A N 1
ATOM 1336 C CA . ASN A 1 181 ? 10.797 -19.125 12.094 1 77.12 181 ASN A CA 1
ATOM 1337 C C . ASN A 1 181 ? 10.375 -19.578 13.492 1 77.12 181 ASN A C 1
ATOM 1339 O O . ASN A 1 181 ? 11.195 -19.625 14.406 1 77.12 181 ASN A O 1
ATOM 1343 N N . ILE A 1 182 ? 9.172 -19.672 13.727 1 78.56 182 ILE A N 1
ATOM 1344 C CA . ILE A 1 182 ? 8.602 -20.25 14.938 1 78.56 182 ILE A CA 1
ATOM 1345 C C . ILE A 1 182 ? 7.727 -21.453 14.57 1 78.56 182 ILE A C 1
ATOM 1347 O O . ILE A 1 182 ? 6.828 -21.344 13.734 1 78.56 182 ILE A O 1
ATOM 1351 N N . ALA A 1 183 ? 8.008 -22.5 15.141 1 79.81 183 ALA A N 1
ATOM 1352 C CA . ALA A 1 183 ? 7.344 -23.75 14.773 1 79.81 183 ALA A CA 1
ATOM 1353 C C . ALA A 1 183 ? 5.895 -23.75 15.258 1 79.81 183 ALA A C 1
ATOM 1355 O O . ALA A 1 183 ? 5.578 -23.172 16.297 1 79.81 183 ALA A O 1
ATOM 1356 N N . ASP A 1 184 ? 5.125 -24.422 14.484 1 82.19 184 ASP A N 1
ATOM 1357 C CA . ASP A 1 184 ? 3.746 -24.625 14.914 1 82.19 184 ASP A CA 1
ATOM 1358 C C . ASP A 1 184 ? 3.689 -25.328 16.266 1 82.19 184 ASP A C 1
ATOM 1360 O O . ASP A 1 184 ? 4.453 -26.266 16.516 1 82.19 184 ASP A O 1
ATOM 1364 N N . GLY A 1 185 ? 2.717 -24.891 17.078 1 80.81 185 GLY A N 1
ATOM 1365 C CA . GLY A 1 185 ? 2.564 -25.516 18.391 1 80.81 185 GLY A CA 1
ATOM 1366 C C . GLY A 1 185 ? 3.287 -24.75 19.484 1 80.81 185 GLY A C 1
ATOM 1367 O O . GLY A 1 185 ? 2.988 -24.938 20.672 1 80.81 185 GLY A O 1
ATOM 1368 N N . GLU A 1 186 ? 4.215 -23.938 19.125 1 78.69 186 GLU A N 1
ATOM 1369 C CA . GLU A 1 186 ? 4.93 -23.125 20.125 1 78.69 186 GLU A CA 1
ATOM 1370 C C . GLU A 1 186 ? 4.035 -22.031 20.688 1 78.69 186 GLU A C 1
ATOM 1372 O O . GLU A 1 186 ? 3.143 -21.531 20 1 78.69 186 GLU A O 1
ATOM 1377 N N . THR A 1 187 ? 4.27 -21.734 21.969 1 80.94 187 THR A N 1
ATOM 1378 C CA . THR A 1 187 ? 3.506 -20.688 22.641 1 80.94 187 THR A CA 1
ATOM 1379 C C . THR A 1 187 ? 4.266 -19.375 22.625 1 80.94 187 THR A C 1
ATOM 1381 O O . THR A 1 187 ? 5.473 -19.344 22.891 1 80.94 187 THR A O 1
ATOM 1384 N N . ILE A 1 188 ? 3.529 -18.359 22.266 1 78.06 188 ILE A N 1
ATOM 1385 C CA . ILE A 1 188 ? 4.086 -17 22.266 1 78.06 188 ILE A CA 1
ATOM 1386 C C . ILE A 1 188 ? 3.361 -16.141 23.297 1 78.06 188 ILE A C 1
ATOM 1388 O O . ILE A 1 188 ? 2.141 -16.234 23.438 1 78.06 188 ILE A O 1
ATOM 1392 N N . SER A 1 189 ? 4.145 -15.242 23.969 1 76.44 189 SER A N 1
ATOM 1393 C CA . SER A 1 189 ? 3.57 -14.336 24.953 1 76.44 189 SER A CA 1
ATOM 1394 C C . SER A 1 189 ? 3.602 -12.891 24.469 1 76.44 189 SER A C 1
ATOM 1396 O O . SER A 1 189 ? 4.613 -12.43 23.938 1 76.44 189 SER A O 1
ATOM 1398 N N . PHE A 1 190 ? 2.455 -12.281 24.469 1 69.19 190 PHE A N 1
ATOM 1399 C CA . PHE A 1 190 ? 2.316 -10.875 24.125 1 69.19 190 PHE A CA 1
ATOM 1400 C C . PHE A 1 190 ? 2.123 -10.023 25.375 1 69.19 190 PHE A C 1
ATOM 1402 O O . PHE A 1 190 ? 1.299 -10.344 26.234 1 69.19 190 PHE A O 1
ATOM 1409 N N . ALA A 1 191 ? 2.951 -8.969 25.422 1 67.69 191 ALA A N 1
ATOM 1410 C CA . ALA A 1 191 ? 2.711 -7.969 26.469 1 67.69 191 ALA A CA 1
ATOM 1411 C C . ALA A 1 191 ? 1.945 -6.77 25.906 1 67.69 191 ALA A C 1
ATOM 1413 O O . ALA A 1 191 ? 2.418 -6.094 25 1 67.69 191 ALA A O 1
ATOM 1414 N N . ILE A 1 192 ? 0.754 -6.582 26.297 1 62.88 192 ILE A N 1
ATOM 1415 C CA . ILE A 1 192 ? -0.076 -5.484 25.812 1 62.88 192 ILE A CA 1
ATOM 1416 C C . ILE A 1 192 ? -0.269 -4.457 26.922 1 62.88 192 ILE A C 1
ATOM 1418 O O . ILE A 1 192 ? -0.577 -4.812 28.062 1 62.88 192 ILE A O 1
ATOM 1422 N N . LYS A 1 193 ? -0.026 -3.219 26.516 1 58.38 193 LYS A N 1
ATOM 1423 C CA . LYS A 1 193 ? -0.276 -2.135 27.469 1 58.38 193 LYS A CA 1
ATOM 1424 C C . LYS A 1 193 ? -1.725 -1.66 27.391 1 58.38 193 LYS A C 1
ATOM 1426 O O . LYS A 1 193 ? -2.189 -1.246 26.328 1 58.38 193 LYS A O 1
ATOM 1431 N N . LYS A 1 194 ? -2.502 -1.986 28.312 1 53.44 194 LYS A N 1
ATOM 1432 C CA . LYS A 1 194 ? -3.893 -1.548 28.391 1 53.44 194 LYS A CA 1
ATOM 1433 C C . LYS A 1 194 ? -4.008 -0.206 29.109 1 53.44 194 LYS A C 1
ATOM 1435 O O . LYS A 1 194 ? -3.455 -0.027 30.188 1 53.44 194 LYS A O 1
ATOM 1440 N N . PRO A 1 195 ? -4.531 0.711 28.391 1 48.84 195 PRO A N 1
ATOM 1441 C CA . PRO A 1 195 ? -4.793 1.935 29.141 1 48.84 195 PRO A CA 1
ATOM 1442 C C . PRO A 1 195 ? -5.855 1.743 30.219 1 48.84 195 PRO A C 1
ATOM 1444 O O . PRO A 1 195 ? -6.883 1.105 29.984 1 48.84 195 PRO A O 1
ATOM 1447 N N . MET A 1 196 ? -5.484 1.572 31.422 1 45.88 196 MET A N 1
ATOM 1448 C CA . MET A 1 196 ? -6.473 1.488 32.5 1 45.88 196 MET A CA 1
ATOM 1449 C C . MET A 1 196 ? -6.957 2.877 32.906 1 45.88 196 MET A C 1
ATOM 1451 O O . MET A 1 196 ? -6.145 3.777 33.125 1 45.88 196 MET A O 1
ATOM 1455 N N . VAL A 1 197 ? -8.133 3.143 32.531 1 44.59 197 VAL A N 1
ATOM 1456 C CA . VAL A 1 197 ? -8.742 4.375 33.031 1 44.59 197 VAL A CA 1
ATOM 1457 C C . VAL A 1 197 ? -9.172 4.195 34.469 1 44.59 197 VAL A C 1
ATOM 1459 O O . VAL A 1 197 ? -9.938 3.283 34.781 1 44.59 197 VAL A O 1
ATOM 1462 N N . THR A 1 198 ? -8.281 4.465 35.375 1 45.56 198 THR A N 1
ATOM 1463 C CA . THR A 1 198 ? -8.773 4.449 36.75 1 45.56 198 THR A CA 1
ATOM 1464 C C . THR A 1 198 ? -9.383 5.801 37.094 1 45.56 198 THR A C 1
ATOM 1466 O O . THR A 1 198 ? -8.82 6.848 36.781 1 45.56 198 THR A O 1
ATOM 1469 N N . LYS A 1 199 ? -10.75 5.836 37.312 1 48.28 199 LYS A N 1
ATOM 1470 C CA . LYS A 1 199 ? -11.445 7 37.844 1 48.28 199 LYS A CA 1
ATOM 1471 C C . LYS A 1 199 ? -11.141 7.168 39.344 1 48.28 199 LYS A C 1
ATOM 1473 O O . LYS A 1 199 ? -11.18 6.199 40.094 1 48.28 199 LYS A O 1
ATOM 1478 N N . ASN A 1 200 ? -10.414 8.242 39.719 1 49 200 ASN A N 1
ATOM 1479 C CA . ASN A 1 200 ? -10.312 8.492 41.156 1 49 200 ASN A CA 1
ATOM 1480 C C . ASN A 1 200 ? -11.68 8.75 41.781 1 49 200 ASN A C 1
ATOM 1482 O O . ASN A 1 200 ? -12.641 9.055 41.094 1 49 200 ASN A O 1
ATOM 1486 N N . LYS A 1 201 ? -11.914 8.664 43.125 1 54.06 201 LYS A N 1
ATOM 1487 C CA . LYS A 1 201 ? -13.141 8.828 43.906 1 54.06 201 LYS A CA 1
ATOM 1488 C C . LYS A 1 201 ? -13.891 10.078 43.469 1 54.06 201 LYS A C 1
ATOM 1490 O O . LYS A 1 201 ? -15.117 10.164 43.625 1 54.06 201 LYS A O 1
ATOM 1495 N N . ASP A 1 202 ? -13.227 11.227 43.219 1 53.56 202 ASP A N 1
ATOM 1496 C CA . ASP A 1 202 ? -13.852 12.516 42.938 1 53.56 202 ASP A CA 1
ATOM 1497 C C . ASP A 1 202 ? -14.172 12.648 41.438 1 53.56 202 ASP A C 1
ATOM 1499 O O . ASP A 1 202 ? -14.594 13.711 41 1 53.56 202 ASP A O 1
ATOM 1503 N N . GLY A 1 203 ? -14.258 11.555 40.562 1 48.22 203 GLY A N 1
ATOM 1504 C CA . GLY A 1 203 ? -14.656 11.484 39.156 1 48.22 203 GLY A CA 1
ATOM 1505 C C . GLY A 1 203 ? -13.547 11.867 38.219 1 48.22 203 GLY A C 1
ATOM 1506 O O . GLY A 1 203 ? -13.797 12.078 37.031 1 48.22 203 GLY A O 1
ATOM 1507 N N . GLU A 1 204 ? -12.492 12.469 38.719 1 47.22 204 GLU A N 1
ATOM 1508 C CA . GLU A 1 204 ? -11.445 12.953 37.812 1 47.22 204 GLU A CA 1
ATOM 1509 C C . GLU A 1 204 ? -10.664 11.797 37.219 1 47.22 204 GLU A C 1
ATOM 1511 O O . GLU A 1 204 ? -10.32 10.836 37.906 1 47.22 204 GLU A O 1
ATOM 1516 N N . ILE A 1 205 ? -10.719 11.602 35.938 1 46.84 205 ILE A N 1
ATOM 1517 C CA . ILE A 1 205 ? -9.961 10.633 35.156 1 46.84 205 ILE A CA 1
ATOM 1518 C C . ILE A 1 205 ? -8.477 10.766 35.469 1 46.84 205 ILE A C 1
ATOM 1520 O O . ILE A 1 205 ? -7.875 11.82 35.25 1 46.84 205 ILE A O 1
ATOM 1524 N N . THR A 1 206 ? -7.922 10.258 36.562 1 43.44 206 THR A N 1
ATOM 1525 C CA . THR A 1 206 ? -6.488 10.211 36.844 1 43.44 206 THR A CA 1
ATOM 1526 C C . THR A 1 206 ? -5.773 9.352 35.781 1 43.44 206 THR A C 1
ATOM 1528 O O . THR A 1 206 ? -6.383 8.469 35.188 1 43.44 206 THR A O 1
ATOM 1531 N N . GLU A 1 207 ? -4.285 9.516 35.906 1 44.78 207 GLU A N 1
ATOM 1532 C CA . GLU A 1 207 ? -3.24 9.031 35 1 44.78 207 GLU A CA 1
ATOM 1533 C C . GLU A 1 207 ? -3.379 7.535 34.75 1 44.78 207 GLU A C 1
ATOM 1535 O O . GLU A 1 207 ? -3.768 6.777 35.625 1 44.78 207 GLU A O 1
ATOM 1540 N N . LYS A 1 208 ? -3.375 7.07 33.469 1 48.03 208 LYS A N 1
ATOM 1541 C CA . LYS A 1 208 ? -3.41 5.855 32.656 1 48.03 208 LYS A CA 1
ATOM 1542 C C . LYS A 1 208 ? -2.414 4.824 33.156 1 48.03 208 LYS A C 1
ATOM 1544 O O . LYS A 1 208 ? -1.203 5.047 33.125 1 48.03 208 LYS A O 1
ATOM 1549 N N . GLU A 1 209 ? -2.701 4.23 34.188 1 46.56 209 GLU A N 1
ATOM 1550 C CA . GLU A 1 209 ? -1.875 3.068 34.531 1 46.56 209 GLU A CA 1
ATOM 1551 C C . GLU A 1 209 ? -1.958 2.016 33.406 1 46.56 209 GLU A C 1
ATOM 1553 O O . GLU A 1 209 ? -3.049 1.688 32.938 1 46.56 209 GLU A O 1
ATOM 1558 N N . GLU A 1 210 ? -0.947 2.004 32.625 1 53.88 210 GLU A N 1
ATOM 1559 C CA . GLU A 1 210 ? -0.777 0.981 31.609 1 53.88 210 GLU A CA 1
ATOM 1560 C C . GLU A 1 210 ? -0.583 -0.399 32.219 1 53.88 210 GLU A C 1
ATOM 1562 O O . GLU A 1 210 ? 0.288 -0.585 33.094 1 53.88 210 GLU A O 1
ATOM 1567 N N . GLU A 1 211 ? -1.692 -1.128 32.562 1 60.09 211 GLU A N 1
ATOM 1568 C CA . GLU A 1 211 ? -1.521 -2.533 32.906 1 60.09 211 GLU A CA 1
ATOM 1569 C C . GLU A 1 211 ? -1.033 -3.352 31.719 1 60.09 211 GLU A C 1
ATOM 1571 O O . GLU A 1 211 ? -1.551 -3.211 30.609 1 60.09 211 GLU A O 1
ATOM 1576 N N . ILE A 1 212 ? 0.157 -3.838 32 1 60.84 212 ILE A N 1
ATOM 1577 C CA . ILE A 1 212 ? 0.697 -4.742 31 1 60.84 212 ILE A CA 1
ATOM 1578 C C . ILE A 1 212 ? 0.06 -6.121 31.141 1 60.84 212 ILE A C 1
ATOM 1580 O O . ILE A 1 212 ? 0.142 -6.738 32.219 1 60.84 212 ILE A O 1
ATOM 1584 N N . ILE A 1 213 ? -0.83 -6.516 30.344 1 64.75 213 ILE A N 1
ATOM 1585 C CA . ILE A 1 213 ? -1.408 -7.852 30.297 1 64.75 213 ILE A CA 1
ATOM 1586 C C . ILE A 1 213 ? -0.599 -8.734 29.344 1 64.75 213 ILE A C 1
ATOM 1588 O O . ILE A 1 213 ? -0.207 -8.289 28.266 1 64.75 213 ILE A O 1
ATOM 1592 N N . THR A 1 214 ? -0.203 -9.875 29.891 1 73.5 214 THR A N 1
ATOM 1593 C CA . THR A 1 214 ? 0.505 -10.844 29.078 1 73.5 214 THR A CA 1
ATOM 1594 C C . THR A 1 214 ? -0.463 -11.883 28.5 1 73.5 214 THR A C 1
ATOM 1596 O O . THR A 1 214 ? -1.192 -12.531 29.266 1 73.5 214 THR A O 1
ATOM 1599 N N . LEU A 1 215 ? -0.579 -11.93 27.25 1 74 215 LEU A N 1
ATOM 1600 C CA . LEU A 1 215 ? -1.422 -12.914 26.562 1 74 215 LEU A CA 1
ATOM 1601 C C . LEU A 1 215 ? -0.573 -13.961 25.844 1 74 215 LEU A C 1
ATOM 1603 O O . LEU A 1 215 ? 0.477 -13.633 25.297 1 74 215 LEU A O 1
ATOM 1607 N N . LYS A 1 216 ? -1.111 -15.234 26.078 1 78.38 216 LYS A N 1
ATOM 1608 C CA . LYS A 1 216 ? -0.402 -16.328 25.422 1 78.38 216 LYS A CA 1
ATOM 1609 C C . LYS A 1 216 ? -1.21 -16.875 24.25 1 78.38 216 LYS A C 1
ATOM 1611 O O . LYS A 1 216 ? -2.432 -17 24.328 1 78.38 216 LYS A O 1
ATOM 1616 N N . GLY A 1 217 ? -0.516 -17.047 23.156 1 81.19 217 GLY A N 1
ATOM 1617 C CA . GLY A 1 217 ? -1.12 -17.656 21.984 1 81.19 217 GLY A CA 1
ATOM 1618 C C . GLY A 1 217 ? -0.287 -18.781 21.391 1 81.19 217 GLY A C 1
ATOM 1619 O O . GLY A 1 217 ? 0.931 -18.812 21.578 1 81.19 217 GLY A O 1
ATOM 1620 N N . ILE A 1 218 ? -0.99 -19.766 20.75 1 83.81 218 ILE A N 1
ATOM 1621 C CA . ILE A 1 218 ? -0.314 -20.891 20.109 1 83.81 218 ILE A CA 1
ATOM 1622 C C . ILE A 1 218 ? -0.159 -20.609 18.609 1 83.81 218 ILE A C 1
ATOM 1624 O O . ILE A 1 218 ? -1.098 -20.156 17.969 1 83.81 218 ILE A O 1
ATOM 1628 N N . VAL A 1 219 ? 1.062 -20.844 18.172 1 84.5 219 VAL A N 1
ATOM 1629 C CA . VAL A 1 219 ? 1.347 -20.625 16.766 1 84.5 219 VAL A CA 1
ATOM 1630 C C . VAL A 1 219 ? 0.706 -21.734 15.93 1 84.5 219 VAL A C 1
ATOM 1632 O O . VAL A 1 219 ? 0.859 -22.922 16.234 1 84.5 219 VAL A O 1
ATOM 1635 N N . GLU A 1 220 ? -0.128 -21.344 15 1 83.94 220 GLU A N 1
ATOM 1636 C CA . GLU A 1 220 ? -0.722 -22.234 14.016 1 83.94 220 GLU A CA 1
ATOM 1637 C C . GLU A 1 220 ? -0.616 -21.656 12.609 1 83.94 220 GLU A C 1
ATOM 1639 O O . GLU A 1 220 ? -1.137 -20.578 12.336 1 83.94 220 GLU A O 1
ATOM 1644 N N . ASP A 1 221 ? 0.014 -22.406 11.766 1 85.44 221 ASP A N 1
ATOM 1645 C CA . ASP A 1 221 ? 0.138 -22 10.367 1 85.44 221 ASP A CA 1
ATOM 1646 C C . ASP A 1 221 ? 0.754 -20.609 10.25 1 85.44 221 ASP A C 1
ATOM 1648 O O . ASP A 1 221 ? 0.202 -19.734 9.578 1 85.44 221 ASP A O 1
ATOM 1652 N N . HIS A 1 222 ? 1.795 -20.453 10.969 1 84.62 222 HIS A N 1
ATOM 1653 C CA . HIS A 1 222 ? 2.602 -19.234 10.93 1 84.62 222 HIS A CA 1
ATOM 1654 C C . HIS A 1 222 ? 1.819 -18.031 11.453 1 84.62 222 HIS A C 1
ATOM 1656 O O . HIS A 1 222 ? 2.086 -16.891 11.07 1 84.62 222 HIS A O 1
ATOM 1662 N N . THR A 1 223 ? 0.815 -18.297 12.195 1 85.38 223 THR A N 1
ATOM 1663 C CA . THR A 1 223 ? 0.01 -17.234 12.789 1 85.38 223 THR A CA 1
ATOM 1664 C C . THR A 1 223 ? -0.26 -17.516 14.266 1 85.38 223 THR A C 1
ATOM 1666 O O . THR A 1 223 ? -0.229 -18.672 14.695 1 85.38 223 THR A O 1
ATOM 1669 N N . VAL A 1 224 ? -0.41 -16.422 15.008 1 83.75 224 VAL A N 1
ATOM 1670 C CA . VAL A 1 224 ? -0.827 -16.531 16.406 1 83.75 224 VAL A CA 1
ATOM 1671 C C . VAL A 1 224 ? -2.008 -15.586 16.656 1 83.75 224 VAL A C 1
ATOM 1673 O O . VAL A 1 224 ? -1.996 -14.438 16.219 1 83.75 224 VAL A O 1
ATOM 1676 N N . THR A 1 225 ? -3.006 -16.109 17.188 1 84.19 225 THR A N 1
ATOM 1677 C CA . THR A 1 225 ? -4.199 -15.336 17.516 1 84.19 225 THR A CA 1
ATOM 1678 C C . THR A 1 225 ? -4.461 -15.352 19.016 1 84.19 225 THR A C 1
ATOM 1680 O O . THR A 1 225 ? -4.438 -16.406 19.641 1 84.19 225 THR A O 1
ATOM 1683 N N . VAL A 1 226 ? -4.609 -14.141 19.578 1 78.88 226 VAL A N 1
ATOM 1684 C CA . VAL A 1 226 ? -4.902 -14.008 21 1 78.88 226 VAL A CA 1
ATOM 1685 C C . VAL A 1 226 ? -6.172 -13.172 21.188 1 78.88 226 VAL A C 1
ATOM 1687 O O . VAL A 1 226 ? -6.383 -12.188 20.484 1 78.88 226 VAL A O 1
ATOM 1690 N N . THR A 1 227 ? -7.004 -13.602 22 1 77.88 227 THR A N 1
ATOM 1691 C CA . THR A 1 227 ? -8.242 -12.898 22.312 1 77.88 227 THR A CA 1
ATOM 1692 C C . THR A 1 227 ? -8.336 -12.578 23.797 1 77.88 227 THR A C 1
ATOM 1694 O O . THR A 1 227 ? -7.957 -13.406 24.641 1 77.88 227 THR A O 1
ATOM 1697 N N . TRP A 1 228 ? -8.656 -11.227 24.047 1 70.56 228 TRP A N 1
ATOM 1698 C CA . TRP A 1 228 ? -8.867 -10.875 25.453 1 70.56 228 TRP A CA 1
ATOM 1699 C C . TRP A 1 228 ? -10 -9.867 25.594 1 70.56 228 TRP A C 1
ATOM 1701 O O . TRP A 1 228 ? -10.461 -9.297 24.594 1 70.56 228 TRP A O 1
ATOM 1711 N N . GLU A 1 229 ? -10.516 -9.766 26.781 1 67.56 229 GLU A N 1
ATOM 1712 C CA . GLU A 1 229 ? -11.648 -8.891 27.062 1 67.56 229 GLU A CA 1
ATOM 1713 C C . GLU A 1 229 ? -11.211 -7.633 27.812 1 67.56 229 GLU A C 1
ATOM 1715 O O . GLU A 1 229 ? -10.352 -7.703 28.703 1 67.56 229 GLU A O 1
ATOM 1720 N N . VAL A 1 230 ? -11.664 -6.395 27.188 1 64.69 230 VAL A N 1
ATOM 1721 C CA . VAL A 1 230 ? -11.391 -5.133 27.875 1 64.69 230 VAL A CA 1
ATOM 1722 C C . VAL A 1 230 ? -12.703 -4.492 28.312 1 64.69 230 VAL A C 1
ATOM 1724 O O . VAL A 1 230 ? -13.727 -4.609 27.641 1 64.69 230 VAL A O 1
ATOM 1727 N N . ALA A 1 231 ? -12.719 -3.924 29.578 1 60.88 231 ALA A N 1
ATOM 1728 C CA . ALA A 1 231 ? -13.883 -3.199 30.078 1 60.88 231 ALA A CA 1
ATOM 1729 C C . ALA A 1 231 ? -14.148 -1.946 29.25 1 60.88 231 ALA A C 1
ATOM 1731 O O . ALA A 1 231 ? -13.211 -1.255 28.844 1 60.88 231 ALA A O 1
ATOM 1732 N N . ASP A 1 232 ? -15.328 -1.826 28.672 1 54.94 232 ASP A N 1
ATOM 1733 C CA . ASP A 1 232 ? -15.695 -0.638 27.906 1 54.94 232 ASP A CA 1
ATOM 1734 C C . ASP A 1 232 ? -15.93 0.557 28.828 1 54.94 232 ASP A C 1
ATOM 1736 O O . ASP A 1 232 ? -16.828 0.533 29.672 1 54.94 232 ASP A O 1
ATOM 1740 N N . ALA A 1 233 ? -15.086 1.403 29.031 1 50.56 233 ALA A N 1
ATOM 1741 C CA . ALA A 1 233 ? -15.234 2.559 29.922 1 50.56 233 ALA A CA 1
ATOM 1742 C C . ALA A 1 233 ? -16.359 3.477 29.438 1 50.56 233 ALA A C 1
ATOM 1744 O O . ALA A 1 233 ? -16.75 4.402 30.141 1 50.56 233 ALA A O 1
ATOM 1745 N N . THR A 1 234 ? -16.828 3.52 28.25 1 47.19 234 THR A N 1
ATOM 1746 C CA . THR A 1 234 ? -17.797 4.543 27.875 1 47.19 234 THR A CA 1
ATOM 1747 C C . THR A 1 234 ? -19.141 4.328 28.578 1 47.19 234 THR A C 1
ATOM 1749 O O . THR A 1 234 ? -19.953 5.246 28.672 1 47.19 234 THR A O 1
ATOM 1752 N N . GLN A 1 235 ? -19.516 3.184 28.984 1 43.41 235 GLN A N 1
ATOM 1753 C CA . GLN A 1 235 ? -20.891 3.043 29.453 1 43.41 235 GLN A CA 1
ATOM 1754 C C . GLN A 1 235 ? -21.016 3.324 30.938 1 43.41 235 GLN A C 1
ATOM 1756 O O . GLN A 1 235 ? -22.109 3.342 31.5 1 43.41 235 GLN A O 1
ATOM 1761 N N . ASP A 1 236 ? -19.984 3.406 31.641 1 40.97 236 ASP A N 1
ATOM 1762 C CA . ASP A 1 236 ? -20.422 3.631 33.031 1 40.97 236 ASP A CA 1
ATOM 1763 C C . ASP A 1 236 ? -21.141 4.973 33.156 1 40.97 236 ASP A C 1
ATOM 1765 O O . ASP A 1 236 ? -21.578 5.34 34.25 1 40.97 236 ASP A O 1
ATOM 1769 N N . GLN A 1 237 ? -21.141 5.812 32.125 1 37.94 237 GLN A N 1
ATOM 1770 C CA . GLN A 1 237 ? -21.781 7.082 32.438 1 37.94 237 GLN A CA 1
ATOM 1771 C C . GLN A 1 237 ? -23.312 6.961 32.375 1 37.94 237 GLN A C 1
ATOM 1773 O O . GLN A 1 237 ? -24.031 7.871 32.812 1 37.94 237 GLN A O 1
ATOM 1778 N N . GLU A 1 238 ? -23.922 6 31.75 1 37.38 238 GLU A N 1
ATOM 1779 C CA . GLU A 1 238 ? -25.359 6.23 31.641 1 37.38 238 GLU A CA 1
ATOM 1780 C C . GLU A 1 238 ? -26.078 5.832 32.938 1 37.38 238 GLU A C 1
ATOM 1782 O O . GLU A 1 238 ? -27.25 6.176 33.125 1 37.38 238 GLU A O 1
ATOM 1787 N N . GLU A 1 239 ? -25.609 5.012 33.719 1 34.66 239 GLU A N 1
ATOM 1788 C CA . GLU A 1 239 ? -26.594 4.609 34.719 1 34.66 239 GLU A CA 1
ATOM 1789 C C . GLU A 1 239 ? -26.75 5.672 35.812 1 34.66 239 GLU A C 1
ATOM 1791 O O . GLU A 1 239 ? -27.609 5.555 36.688 1 34.66 239 GLU A O 1
ATOM 1796 N N . THR A 1 240 ? -25.828 6.555 35.969 1 33.5 240 THR A N 1
ATOM 1797 C CA . THR A 1 240 ? -26.094 7.367 37.156 1 33.5 240 THR A CA 1
ATOM 1798 C C . THR A 1 240 ? -26.938 8.586 36.812 1 33.5 240 THR A C 1
ATOM 1800 O O . THR A 1 240 ? -27.156 9.469 37.656 1 33.5 240 THR A O 1
ATOM 1803 N N . ARG A 1 241 ? -27.547 8.711 35.531 1 28.17 241 ARG A N 1
ATOM 1804 C CA . ARG A 1 241 ? -28.625 9.703 35.562 1 28.17 241 ARG A CA 1
ATOM 1805 C C . ARG A 1 241 ? -29.953 9.047 35.906 1 28.17 241 ARG A C 1
ATOM 1807 O O . ARG A 1 241 ? -30.234 7.926 35.469 1 28.17 241 ARG A O 1
ATOM 1814 N N . MET B 1 1 ? 11.781 14.211 -6.293 1 45.22 1 MET B N 1
ATOM 1815 C CA . MET B 1 1 ? 12.375 13.102 -5.547 1 45.22 1 MET B CA 1
ATOM 1816 C C . MET B 1 1 ? 11.328 12.062 -5.188 1 45.22 1 MET B C 1
ATOM 1818 O O . MET B 1 1 ? 10.344 12.367 -4.508 1 45.22 1 MET B O 1
ATOM 1822 N N . PRO B 1 2 ? 11.023 10.984 -5.809 1 54.38 2 PRO B N 1
ATOM 1823 C CA . PRO B 1 2 ? 10.258 9.938 -5.121 1 54.38 2 PRO B CA 1
ATOM 1824 C C . PRO B 1 2 ? 10.953 9.422 -3.869 1 54.38 2 PRO B C 1
ATOM 1826 O O . PRO B 1 2 ? 12.172 9.227 -3.873 1 54.38 2 PRO B O 1
ATOM 1829 N N . GLY B 1 3 ? 10.57 9.562 -2.748 1 80.62 3 GLY B N 1
ATOM 1830 C CA . GLY B 1 3 ? 11.234 9.281 -1.486 1 80.62 3 GLY B CA 1
ATOM 1831 C C . GLY B 1 3 ? 10.547 8.188 -0.685 1 80.62 3 GLY B C 1
ATOM 1832 O O . GLY B 1 3 ? 9.625 7.539 -1.174 1 80.62 3 GLY B O 1
ATOM 1833 N N . PRO B 1 4 ? 11.094 8.008 0.372 1 93.31 4 PRO B N 1
ATOM 1834 C CA . PRO B 1 4 ? 10.555 7.004 1.289 1 93.31 4 PRO B CA 1
ATOM 1835 C C . PRO B 1 4 ? 9.102 7.27 1.67 1 93.31 4 PRO B C 1
ATOM 1837 O O . PRO B 1 4 ? 8.703 8.422 1.84 1 93.31 4 PRO B O 1
ATOM 1840 N N . VAL B 1 5 ? 8.344 6.266 1.674 1 96.12 5 VAL B N 1
ATOM 1841 C CA . VAL B 1 5 ? 6.957 6.375 2.107 1 96.12 5 VAL B CA 1
ATOM 1842 C C . VAL B 1 5 ? 6.906 6.82 3.566 1 96.12 5 VAL B C 1
ATOM 1844 O O . VAL B 1 5 ? 7.684 6.344 4.395 1 96.12 5 VAL B O 1
ATOM 1847 N N . ALA B 1 6 ? 5.988 7.734 3.82 1 98 6 ALA B N 1
ATOM 1848 C CA . ALA B 1 6 ? 5.785 8.188 5.191 1 98 6 ALA B CA 1
ATOM 1849 C C . ALA B 1 6 ? 4.777 7.297 5.918 1 98 6 ALA B C 1
ATOM 1851 O O . ALA B 1 6 ? 3.854 6.762 5.301 1 98 6 ALA B O 1
ATOM 1852 N N . THR B 1 7 ? 4.957 7.164 7.176 1 98.44 7 THR B N 1
ATOM 1853 C CA . THR B 1 7 ? 4.082 6.383 8.047 1 98.44 7 THR B CA 1
ATOM 1854 C C . THR B 1 7 ? 3.756 7.16 9.32 1 98.44 7 THR B C 1
ATOM 1856 O O . THR B 1 7 ? 4.281 8.25 9.539 1 98.44 7 THR B O 1
ATOM 1859 N N . VAL B 1 8 ? 2.76 6.582 10.039 1 98.38 8 VAL B N 1
ATOM 1860 C CA . VAL B 1 8 ? 2.529 7.137 11.367 1 98.38 8 VAL B CA 1
ATOM 1861 C C . VAL B 1 8 ? 3.838 7.16 12.148 1 98.38 8 VAL B C 1
ATOM 1863 O O . VAL B 1 8 ? 4.578 6.176 12.164 1 98.38 8 VAL B O 1
ATOM 1866 N N . GLY B 1 9 ? 4.141 8.328 12.742 1 98.19 9 GLY B N 1
ATOM 1867 C CA . GLY B 1 9 ? 5.398 8.492 13.453 1 98.19 9 GLY B CA 1
ATOM 1868 C C . GLY B 1 9 ? 6.445 9.242 12.656 1 98.19 9 GLY B C 1
ATOM 1869 O O . GLY B 1 9 ? 7.406 9.758 13.219 1 98.19 9 GLY B O 1
ATOM 1870 N N . SER B 1 10 ? 6.383 9.211 11.344 1 98.38 10 SER B N 1
ATOM 1871 C CA . SER B 1 10 ? 7.273 10.023 10.523 1 98.38 10 SER B CA 1
ATOM 1872 C C . SER B 1 10 ? 7.18 11.5 10.898 1 98.38 10 SER B C 1
ATOM 1874 O O . SER B 1 10 ? 6.102 11.992 11.25 1 98.38 10 SER B O 1
ATOM 1876 N N . MET B 1 11 ? 8.219 12.164 10.727 1 98.38 11 MET B N 1
ATOM 1877 C CA . MET B 1 11 ? 8.281 13.555 11.172 1 98.38 11 MET B CA 1
ATOM 1878 C C . MET B 1 11 ? 8.039 14.508 10 1 98.38 11 MET B C 1
ATOM 1880 O O . MET B 1 11 ? 8.352 14.188 8.859 1 98.38 11 MET B O 1
ATOM 1884 N N . HIS B 1 12 ? 7.469 15.648 10.336 1 97.94 12 HIS B N 1
ATOM 1885 C CA . HIS B 1 12 ? 7.488 16.797 9.445 1 97.94 12 HIS B CA 1
ATOM 1886 C C . HIS B 1 12 ? 8.047 18.031 10.148 1 97.94 12 HIS B C 1
ATOM 1888 O O . HIS B 1 12 ? 8.102 18.078 11.383 1 97.94 12 HIS B O 1
ATOM 1894 N N . VAL B 1 13 ? 8.547 18.938 9.391 1 97.94 13 VAL B N 1
ATOM 1895 C CA . VAL B 1 13 ? 8.961 20.25 9.891 1 97.94 13 VAL B CA 1
ATOM 1896 C C . VAL B 1 13 ? 7.949 21.312 9.477 1 97.94 13 VAL B C 1
ATOM 1898 O O . VAL B 1 13 ? 7.422 21.266 8.359 1 97.94 13 VAL B O 1
ATOM 1901 N N . CYS B 1 14 ? 7.652 22.219 10.375 1 97.75 14 CYS B N 1
ATOM 1902 C CA . CYS B 1 14 ? 6.648 23.25 10.117 1 97.75 14 CYS B CA 1
ATOM 1903 C C . CYS B 1 14 ? 7.23 24.641 10.32 1 97.75 14 CYS B C 1
ATOM 1905 O O . CYS B 1 14 ? 7.59 25.016 11.445 1 97.75 14 CYS B O 1
ATOM 1907 N N . PRO B 1 15 ? 7.27 25.422 9.32 1 96.81 15 PRO B N 1
ATOM 1908 C CA . PRO B 1 15 ? 7.848 26.766 9.43 1 96.81 15 PRO B CA 1
ATOM 1909 C C . PRO B 1 15 ? 6.855 27.797 9.969 1 96.81 15 PRO B C 1
ATOM 1911 O O . PRO B 1 15 ? 7.207 28.969 10.156 1 96.81 15 PRO B O 1
ATOM 1914 N N . LEU B 1 16 ? 5.641 27.422 10.188 1 95.62 16 LEU B N 1
ATOM 1915 C CA . LEU B 1 16 ? 4.613 28.344 10.656 1 95.62 16 LEU B CA 1
ATOM 1916 C C . LEU B 1 16 ? 4.914 28.828 12.07 1 95.62 16 LEU B C 1
ATOM 1918 O O . LEU B 1 16 ? 5.609 28.141 12.828 1 95.62 16 LEU B O 1
ATOM 1922 N N . CYS B 1 17 ? 4.484 30.031 12.312 1 94.19 17 CYS B N 1
ATOM 1923 C CA . CYS B 1 17 ? 4.594 30.641 13.633 1 94.19 17 CYS B CA 1
ATOM 1924 C C . CYS B 1 17 ? 3.283 31.297 14.047 1 94.19 17 CYS B C 1
ATOM 1926 O O . CYS B 1 17 ? 2.736 32.125 13.305 1 94.19 17 CYS B O 1
ATOM 1928 N N . SER B 1 18 ? 2.736 30.828 15.164 1 90.94 18 SER B N 1
ATOM 1929 C CA . SER B 1 18 ? 1.573 31.5 15.734 1 90.94 18 SER B CA 1
ATOM 1930 C C . SER B 1 18 ? 1.984 32.5 16.812 1 90.94 18 SER B C 1
ATOM 1932 O O . SER B 1 18 ? 2.338 32.125 17.922 1 90.94 18 SER B O 1
ATOM 1934 N N . GLY B 1 19 ? 1.893 33.75 16.453 1 88.88 19 GLY B N 1
ATOM 1935 C CA . GLY B 1 19 ? 2.471 34.75 17.344 1 88.88 19 GLY B CA 1
ATOM 1936 C C . GLY B 1 19 ? 3.967 34.594 17.516 1 88.88 19 GLY B C 1
ATOM 1937 O O . GLY B 1 19 ? 4.719 34.562 16.547 1 88.88 19 GLY B O 1
ATOM 1938 N N . LYS B 1 20 ? 4.383 34.375 18.797 1 89.44 20 LYS B N 1
ATOM 1939 C CA . LYS B 1 20 ? 5.805 34.219 19.094 1 89.44 20 LYS B CA 1
ATOM 1940 C C . LYS B 1 20 ? 6.184 32.75 19.172 1 89.44 20 LYS B C 1
ATOM 1942 O O . LYS B 1 20 ? 7.359 32.406 19.297 1 89.44 20 LYS B O 1
ATOM 1947 N N . THR B 1 21 ? 5.254 31.891 18.969 1 91.81 21 THR B N 1
ATOM 1948 C CA . THR B 1 21 ? 5.492 30.469 19.172 1 91.81 21 THR B CA 1
ATOM 1949 C C . THR B 1 21 ? 5.711 29.75 17.844 1 91.81 21 THR B C 1
ATOM 1951 O O . THR B 1 21 ? 4.785 29.625 17.047 1 91.81 21 THR B O 1
ATOM 1954 N N . PRO B 1 22 ? 6.914 29.297 17.625 1 94.12 22 PRO B N 1
ATOM 1955 C CA . PRO B 1 22 ? 7.152 28.516 16.422 1 94.12 22 PRO B CA 1
ATOM 1956 C C . PRO B 1 22 ? 6.5 27.125 16.484 1 94.12 22 PRO B C 1
ATOM 1958 O O . PRO B 1 22 ? 6.477 26.5 17.547 1 94.12 22 PRO B O 1
ATOM 1961 N N . HIS B 1 23 ? 5.957 26.625 15.367 1 95.5 23 HIS B N 1
ATOM 1962 C CA . HIS B 1 23 ? 5.289 25.328 15.32 1 95.5 23 HIS B CA 1
ATOM 1963 C C . HIS B 1 23 ? 6.301 24.188 15.336 1 95.5 23 HIS B C 1
ATOM 1965 O O . HIS B 1 23 ? 6.004 23.094 15.828 1 95.5 23 HIS B O 1
ATOM 1971 N N . VAL B 1 24 ? 7.508 24.359 14.703 1 93.5 24 VAL B N 1
ATOM 1972 C CA . VAL B 1 24 ? 8.633 23.422 14.703 1 93.5 24 VAL B CA 1
ATOM 1973 C C . VAL B 1 24 ? 8.258 22.172 13.922 1 93.5 24 VAL B C 1
ATOM 1975 O O . VAL B 1 24 ? 9 21.734 13.023 1 93.5 24 VAL B O 1
ATOM 1978 N N . GLY B 1 25 ? 7.082 21.578 14.078 1 96.56 25 GLY B N 1
ATOM 1979 C CA . GLY B 1 25 ? 6.664 20.328 13.453 1 96.56 25 GLY B CA 1
ATOM 1980 C C . GLY B 1 25 ? 6.41 19.219 14.453 1 96.56 25 GLY B C 1
ATOM 1981 O O . GLY B 1 25 ? 6.203 19.469 15.641 1 96.56 25 GLY B O 1
ATOM 1982 N N . GLY B 1 26 ? 6.297 17.984 13.938 1 97.75 26 GLY B N 1
ATOM 1983 C CA . GLY B 1 26 ? 6.023 16.797 14.734 1 97.75 26 GLY B CA 1
ATOM 1984 C C . GLY B 1 26 ? 5.672 15.578 13.898 1 97.75 26 GLY B C 1
ATOM 1985 O O . GLY B 1 26 ? 5.777 15.617 12.664 1 97.75 26 GLY B O 1
ATOM 1986 N N . PRO B 1 27 ? 5.285 14.57 14.578 1 98.19 27 PRO B N 1
ATOM 1987 C CA . PRO B 1 27 ? 5.051 13.312 13.867 1 98.19 27 PRO B CA 1
ATOM 1988 C C . PRO B 1 27 ? 3.676 13.258 13.203 1 98.19 27 PRO B C 1
ATOM 1990 O O . PRO B 1 27 ? 2.74 13.914 13.664 1 98.19 27 PRO B O 1
ATOM 1993 N N . ILE B 1 28 ? 3.604 12.492 12.117 1 98.44 28 ILE B N 1
ATOM 1994 C CA . ILE B 1 28 ? 2.305 12.109 11.57 1 98.44 28 ILE B CA 1
ATOM 1995 C C . ILE B 1 28 ? 1.576 11.211 12.57 1 98.44 28 ILE B C 1
ATOM 1997 O O . ILE B 1 28 ? 2.17 10.297 13.141 1 98.44 28 ILE B O 1
ATOM 2001 N N . SER B 1 29 ? 0.294 11.461 12.766 1 97.5 29 SER B N 1
ATOM 2002 C CA . SER B 1 29 ? -0.408 10.789 13.852 1 97.5 29 SER B CA 1
ATOM 2003 C C . SER B 1 29 ? -1.465 9.828 13.312 1 97.5 29 SER B C 1
ATOM 2005 O O . SER B 1 29 ? -1.985 8.984 14.047 1 97.5 29 SER B O 1
ATOM 2007 N N . GLN B 1 30 ? -1.805 9.922 12.086 1 96.25 30 GLN B N 1
ATOM 2008 C CA . GLN B 1 30 ? -2.85 9.086 11.516 1 96.25 30 GLN B CA 1
ATOM 2009 C C . GLN B 1 30 ? -2.422 8.516 10.164 1 96.25 30 GLN B C 1
ATOM 2011 O O . GLN B 1 30 ? -1.8 9.211 9.359 1 96.25 30 GLN B O 1
ATOM 2016 N N . GLY B 1 31 ? -2.768 7.262 9.883 1 97.12 31 GLY B N 1
ATOM 2017 C CA . GLY B 1 31 ? -2.498 6.574 8.633 1 97.12 31 GLY B CA 1
ATOM 2018 C C . GLY B 1 31 ? -3.545 5.527 8.297 1 97.12 31 GLY B C 1
ATOM 2019 O O . GLY B 1 31 ? -4.672 5.582 8.789 1 97.12 31 GLY B O 1
ATOM 2020 N N . GLU B 1 32 ? -3.225 4.727 7.348 1 96.12 32 GLU B N 1
ATOM 2021 C CA . GLU B 1 32 ? -4.117 3.652 6.918 1 96.12 32 GLU B CA 1
ATOM 2022 C C . GLU B 1 32 ? -3.84 2.363 7.684 1 96.12 32 GLU B C 1
ATOM 2024 O O . GLU B 1 32 ? -2.836 1.691 7.438 1 96.12 32 GLU B O 1
ATOM 2029 N N . PRO B 1 33 ? -4.742 1.884 8.555 1 92.69 33 PRO B N 1
ATOM 2030 C CA . PRO B 1 33 ? -4.449 0.768 9.461 1 92.69 33 PRO B CA 1
ATOM 2031 C C . PRO B 1 33 ? -4.289 -0.561 8.719 1 92.69 33 PRO B C 1
ATOM 2033 O O . PRO B 1 33 ? -3.682 -1.495 9.25 1 92.69 33 PRO B O 1
ATOM 2036 N N . ASN B 1 34 ? -4.871 -0.693 7.562 1 94.31 34 ASN B N 1
ATOM 2037 C CA . ASN B 1 34 ? -4.785 -1.958 6.844 1 9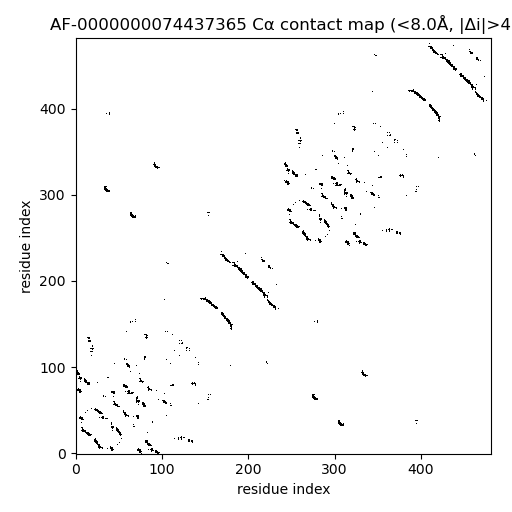4.31 34 ASN B CA 1
ATOM 2038 C C . ASN B 1 34 ? -3.574 -1.994 5.914 1 94.31 34 ASN B C 1
ATOM 2040 O O . ASN B 1 34 ? -3.408 -2.938 5.141 1 94.31 34 ASN B O 1
ATOM 2044 N N . ILE B 1 35 ? -2.801 -0.972 5.895 1 96.69 35 ILE B N 1
ATOM 2045 C CA . ILE B 1 35 ? -1.552 -0.901 5.148 1 96.69 35 ILE B CA 1
ATOM 2046 C C . ILE B 1 35 ? -0.391 -0.635 6.105 1 96.69 35 ILE B C 1
ATOM 2048 O O . ILE B 1 35 ? -0.18 0.502 6.531 1 96.69 35 ILE B O 1
ATOM 2052 N N . LEU B 1 36 ? 0.375 -1.632 6.34 1 95.25 36 LEU B N 1
ATOM 2053 C CA . LEU B 1 36 ? 1.433 -1.521 7.336 1 95.25 36 LEU B CA 1
ATOM 2054 C C . LEU B 1 36 ? 2.809 -1.617 6.688 1 95.25 36 LEU B C 1
ATOM 2056 O O . LEU B 1 36 ? 3.062 -2.527 5.895 1 95.25 36 LEU B O 1
ATOM 2060 N N . ILE B 1 37 ? 3.631 -0.709 6.973 1 94.75 37 ILE B N 1
ATOM 2061 C CA . ILE B 1 37 ? 5.039 -0.688 6.59 1 94.75 37 ILE B CA 1
ATOM 2062 C C . ILE B 1 37 ? 5.91 -0.626 7.844 1 94.75 37 ILE B C 1
ATOM 2064 O O . ILE B 1 37 ? 5.859 0.35 8.594 1 94.75 37 ILE B O 1
ATOM 2068 N N . ASN B 1 38 ? 6.641 -1.626 8.039 1 92.38 38 ASN B N 1
ATOM 2069 C CA . ASN B 1 38 ? 7.434 -1.748 9.258 1 92.38 38 ASN B CA 1
ATOM 2070 C C . ASN B 1 38 ? 6.566 -1.604 10.508 1 92.38 38 ASN B C 1
ATOM 2072 O O . ASN B 1 38 ? 6.922 -0.873 11.43 1 92.38 38 ASN B O 1
ATOM 2076 N N . GLU B 1 39 ? 5.398 -2.148 10.453 1 90.69 39 GLU B N 1
ATOM 2077 C CA . GLU B 1 39 ? 4.445 -2.26 11.555 1 90.69 39 GLU B CA 1
ATOM 2078 C C . GLU B 1 39 ? 3.791 -0.915 11.852 1 90.69 39 GLU B C 1
ATOM 2080 O O . GLU B 1 39 ? 3.184 -0.737 12.906 1 90.69 39 GLU B O 1
ATOM 2085 N N . LYS B 1 40 ? 3.949 0.004 11 1 95.12 40 LYS B N 1
ATOM 2086 C CA . LYS B 1 40 ? 3.344 1.325 11.133 1 95.12 40 LYS B CA 1
ATOM 2087 C C . LYS B 1 40 ? 2.361 1.598 10 1 95.12 40 LYS B C 1
ATOM 2089 O O . LYS B 1 40 ? 2.633 1.268 8.844 1 95.12 40 LYS B O 1
ATOM 2094 N N . PRO B 1 41 ? 1.22 2.16 10.328 1 97.25 41 PRO B N 1
ATOM 2095 C CA . PRO B 1 41 ? 0.277 2.496 9.258 1 97.25 41 PRO B CA 1
ATOM 2096 C C . PRO B 1 41 ? 0.839 3.525 8.281 1 97.25 41 PRO B C 1
ATOM 2098 O O . PRO B 1 41 ? 1.476 4.496 8.695 1 97.25 41 PRO B O 1
ATOM 2101 N N . ALA B 1 42 ? 0.628 3.254 7.062 1 98.38 42 ALA B N 1
ATOM 2102 C CA . ALA B 1 42 ? 1.104 4.168 6.027 1 98.38 42 ALA B CA 1
ATOM 2103 C C . ALA B 1 42 ? 0.315 5.473 6.043 1 98.38 42 ALA B C 1
ATOM 2105 O O . ALA B 1 42 ? -0.897 5.473 6.27 1 98.38 42 ALA B O 1
ATOM 2106 N N . ALA B 1 43 ? 0.977 6.539 5.75 1 98.56 43 ALA B N 1
ATOM 2107 C CA . ALA B 1 43 ? 0.336 7.852 5.672 1 98.56 43 ALA B CA 1
ATOM 2108 C C . ALA B 1 43 ? -0.114 8.156 4.246 1 98.56 43 ALA B C 1
ATOM 2110 O O . ALA B 1 43 ? 0.515 7.719 3.281 1 98.56 43 ALA B O 1
ATOM 2111 N N . THR B 1 44 ? -1.13 8.93 4.152 1 98.06 44 THR B N 1
ATOM 2112 C CA . THR B 1 44 ? -1.683 9.359 2.871 1 98.06 44 THR B CA 1
ATOM 2113 C C . THR B 1 44 ? -2.047 10.836 2.904 1 98.06 44 THR B C 1
ATOM 2115 O O . THR B 1 44 ? -1.942 11.484 3.949 1 98.06 44 THR B O 1
ATOM 2118 N N . GLN B 1 45 ? -2.326 11.312 1.688 1 96.19 45 GLN B N 1
ATOM 2119 C CA . GLN B 1 45 ? -2.936 12.633 1.65 1 96.19 45 GLN B CA 1
ATOM 2120 C C . GLN B 1 45 ? -4.113 12.727 2.617 1 96.19 45 GLN B C 1
ATOM 2122 O O . GLN B 1 45 ? -4.953 11.828 2.668 1 96.19 45 GLN B O 1
ATOM 2127 N N . GLY B 1 46 ? -4.102 13.812 3.482 1 97.5 46 GLY B N 1
ATOM 2128 C CA . GLY B 1 46 ? -5.172 13.984 4.449 1 97.5 46 GLY B CA 1
ATOM 2129 C C . GLY B 1 46 ? -4.805 13.5 5.84 1 97.5 46 GLY B C 1
ATOM 2130 O O . GLY B 1 46 ? -5.52 13.766 6.809 1 97.5 46 GLY B O 1
ATOM 2131 N N . SER B 1 47 ? -3.738 12.773 5.93 1 98.38 47 SER B N 1
ATOM 2132 C CA . SER B 1 47 ? -3.291 12.312 7.238 1 98.38 47 SER B CA 1
ATOM 2133 C C . SER B 1 47 ? -2.971 13.492 8.156 1 98.38 47 SER B C 1
ATOM 2135 O O . SER B 1 47 ? -2.387 14.484 7.723 1 98.38 47 SER B O 1
ATOM 2137 N N . MET B 1 48 ? -3.281 13.312 9.422 1 97.94 48 MET B N 1
ATOM 2138 C CA . MET B 1 48 ? -3.043 14.375 10.398 1 97.94 48 MET B CA 1
ATOM 2139 C C . MET B 1 48 ? -1.631 14.289 10.961 1 97.94 48 MET B C 1
ATOM 2141 O O . MET B 1 48 ? -1.056 13.203 11.039 1 97.94 48 MET B O 1
ATOM 2145 N N . CYS B 1 49 ? -1.107 15.438 11.352 1 97.62 49 CYS B N 1
ATOM 2146 C CA . CYS B 1 49 ? 0.194 15.555 12 1 97.62 49 CYS B CA 1
ATOM 2147 C C . CYS B 1 49 ? 0.087 16.359 13.297 1 97.62 49 CYS B C 1
ATOM 2149 O O . CYS B 1 49 ? -0.636 17.359 13.359 1 97.62 49 CYS B O 1
ATOM 2151 N N . ILE B 1 50 ? 0.78 15.844 14.234 1 96.94 50 ILE B N 1
ATOM 2152 C CA . ILE B 1 50 ? 0.921 16.641 15.453 1 96.94 50 ILE B CA 1
ATOM 2153 C C . ILE B 1 50 ? 1.855 17.812 15.203 1 96.94 50 ILE B C 1
ATOM 2155 O O . ILE B 1 50 ? 2.91 17.656 14.578 1 96.94 50 ILE B O 1
ATOM 2159 N N . CYS B 1 51 ? 1.513 18.922 15.516 1 95.19 51 CYS B N 1
ATOM 2160 C CA . CYS B 1 51 ? 2.305 20.141 15.383 1 95.19 51 CYS B CA 1
ATOM 2161 C C . CYS B 1 51 ? 2.205 21 16.641 1 95.19 51 CYS B C 1
ATOM 2163 O O . CYS B 1 51 ? 1.251 20.875 17.406 1 95.19 51 CYS B O 1
ATOM 2165 N N . THR B 1 52 ? 3.371 21.844 16.891 1 89.12 52 THR B N 1
ATOM 2166 C CA . THR B 1 52 ? 3.273 22.75 18.016 1 89.12 52 THR B CA 1
ATOM 2167 C C . THR B 1 52 ? 2.229 23.828 17.766 1 89.12 52 THR B C 1
ATOM 2169 O O . THR B 1 52 ? 2.383 24.641 16.844 1 89.12 52 THR B O 1
ATOM 2172 N N . GLY B 1 53 ? 1.033 23.719 18.406 1 81.5 53 GLY B N 1
ATOM 2173 C CA . GLY B 1 53 ? -0.188 24.469 18.125 1 81.5 53 GLY B CA 1
ATOM 2174 C C . GLY B 1 53 ? -1.335 23.578 17.672 1 81.5 53 GLY B C 1
ATOM 2175 O O . GLY B 1 53 ? -1.601 22.547 18.281 1 81.5 53 GLY B O 1
ATOM 2176 N N . PRO B 1 54 ? -2.02 24.031 16.594 1 86.94 54 PRO B N 1
ATOM 2177 C CA . PRO B 1 54 ? -3.084 23.188 16.062 1 86.94 54 PRO B CA 1
ATOM 2178 C C . PRO B 1 54 ? -2.547 22.031 15.203 1 86.94 54 PRO B C 1
ATOM 2180 O O . PRO B 1 54 ? -1.428 22.109 14.695 1 86.94 54 PRO B O 1
ATOM 2183 N N . PRO B 1 55 ? -3.299 21.109 15.094 1 93.62 55 PRO B N 1
ATOM 2184 C CA . PRO B 1 55 ? -2.871 19.984 14.258 1 93.62 55 PRO B CA 1
ATOM 2185 C C . PRO B 1 55 ? -2.678 20.375 12.797 1 93.62 55 PRO B C 1
ATOM 2187 O O . PRO B 1 55 ? -3.34 21.281 12.305 1 93.62 55 PRO B O 1
ATOM 2190 N N . ASP B 1 56 ? -1.688 19.828 12.156 1 97.75 56 ASP B N 1
ATOM 2191 C CA . ASP B 1 56 ? -1.407 19.984 10.734 1 97.75 56 ASP B CA 1
ATOM 2192 C C . ASP B 1 56 ? -1.934 18.781 9.938 1 97.75 56 ASP B C 1
ATOM 2194 O O . ASP B 1 56 ? -2.436 17.812 10.516 1 97.75 56 ASP B O 1
ATOM 2198 N N . MET B 1 57 ? -1.892 18.906 8.594 1 98.56 57 MET B N 1
ATOM 2199 C CA . MET B 1 57 ? -2.412 17.859 7.73 1 98.56 57 MET B CA 1
ATOM 2200 C C . MET B 1 57 ? -1.552 17.703 6.48 1 98.56 57 MET B C 1
ATOM 2202 O O . MET B 1 57 ? -1.121 18.703 5.891 1 98.56 57 MET B O 1
ATOM 2206 N N . VAL B 1 58 ? -1.334 16.469 6.031 1 98.38 58 VAL B N 1
ATOM 2207 C CA . VAL B 1 58 ? -0.591 16.203 4.805 1 98.38 58 VAL B CA 1
ATOM 2208 C C . VAL B 1 58 ? -1.415 16.641 3.598 1 98.38 58 VAL B C 1
ATOM 2210 O O . VAL B 1 58 ? -2.529 16.156 3.387 1 98.38 58 VAL B O 1
ATOM 2213 N N . ALA B 1 59 ? -0.851 17.484 2.777 1 97.12 59 ALA B N 1
ATOM 2214 C CA . ALA B 1 59 ? -1.613 18.094 1.695 1 97.12 59 ALA B CA 1
ATOM 2215 C C . ALA B 1 59 ? -1.271 17.469 0.351 1 97.12 59 ALA B C 1
ATOM 2217 O O . ALA B 1 59 ? -2.031 17.578 -0.612 1 97.12 59 ALA B O 1
ATOM 2218 N N . GLN B 1 60 ? -0.187 16.781 0.266 1 94.38 60 GLN B N 1
ATOM 2219 C CA . GLN B 1 60 ? 0.275 16.234 -1.007 1 94.38 60 GLN B CA 1
ATOM 2220 C C . GLN B 1 60 ? 0.474 14.719 -0.919 1 94.38 60 GLN B C 1
ATOM 2222 O O . GLN B 1 60 ? 0.521 14.156 0.176 1 94.38 60 GLN B O 1
ATOM 2227 N N . GLY B 1 61 ? 0.569 14.109 -2.072 1 93.5 61 GLY B N 1
ATOM 2228 C CA . GLY B 1 61 ? 0.826 12.68 -2.186 1 93.5 61 GLY B CA 1
ATOM 2229 C C . GLY B 1 61 ? 1.271 12.266 -3.574 1 93.5 61 GLY B C 1
ATOM 2230 O O . GLY B 1 61 ? 1.303 13.086 -4.496 1 93.5 61 GLY B O 1
ATOM 2231 N N . ASP B 1 62 ? 1.619 11.039 -3.648 1 92.19 62 ASP B N 1
ATOM 2232 C CA . ASP B 1 62 ? 2.09 10.508 -4.922 1 92.19 62 ASP B CA 1
ATOM 2233 C C . ASP B 1 62 ? 0.945 10.391 -5.926 1 92.19 62 ASP B C 1
ATOM 2235 O O . ASP B 1 62 ? -0.182 10.055 -5.559 1 92.19 62 ASP B O 1
ATOM 2239 N N . SER B 1 63 ? 1.213 10.516 -7.203 1 86.25 63 SER B N 1
ATOM 2240 C CA . SER B 1 63 ? 0.168 10.531 -8.227 1 86.25 63 SER B CA 1
ATOM 2241 C C . SER B 1 63 ? -0.053 9.141 -8.812 1 86.25 63 SER B C 1
ATOM 2243 O O . SER B 1 63 ? -0.981 8.938 -9.594 1 86.25 63 SER B O 1
ATOM 2245 N N . PHE B 1 64 ? 0.733 8.148 -8.398 1 90.44 64 PHE B N 1
ATOM 2246 C CA . PHE B 1 64 ? 0.624 6.859 -9.07 1 90.44 64 PHE B CA 1
ATOM 2247 C C . PHE B 1 64 ? 0.382 5.746 -8.055 1 90.44 64 PHE B C 1
ATOM 2249 O O . PHE B 1 64 ? 0.143 4.598 -8.438 1 90.44 64 PHE B O 1
ATOM 2256 N N . VAL B 1 65 ? 0.489 6.02 -6.828 1 94.06 65 VAL B N 1
ATOM 2257 C CA . VAL B 1 65 ? 0.301 5.031 -5.773 1 94.06 65 VAL B CA 1
ATOM 2258 C C . VAL B 1 65 ? -0.817 5.48 -4.836 1 94.06 65 VAL B C 1
ATOM 2260 O O . VAL B 1 65 ? -0.74 6.555 -4.238 1 94.06 65 VAL B O 1
ATOM 2263 N N . PHE B 1 66 ? -1.833 4.625 -4.656 1 94.88 66 PHE B N 1
ATOM 2264 C CA . PHE B 1 66 ? -3.027 4.992 -3.9 1 94.88 66 PHE B CA 1
ATOM 2265 C C . PHE B 1 66 ? -3.373 3.914 -2.879 1 94.88 66 PHE B C 1
ATOM 2267 O O . PHE B 1 66 ? -3.482 2.736 -3.223 1 94.88 66 PHE B O 1
ATOM 2274 N N . PHE B 1 67 ? -3.484 4.301 -1.678 1 97.19 67 PHE B N 1
ATOM 2275 C CA . PHE B 1 67 ? -3.934 3.463 -0.574 1 97.19 67 PHE B CA 1
ATOM 2276 C C . PHE B 1 67 ? -5.336 3.855 -0.13 1 97.19 67 PHE B C 1
ATOM 2278 O O . PHE B 1 67 ? -5.559 4.98 0.326 1 97.19 67 PHE B O 1
ATOM 2285 N N . ASN B 1 68 ? -6.258 2.947 -0.288 1 95.88 68 ASN B N 1
ATOM 2286 C CA . ASN B 1 68 ? -7.648 3.211 0.062 1 95.88 68 ASN B CA 1
ATOM 2287 C C . ASN B 1 68 ? -8.188 4.434 -0.673 1 95.88 68 ASN B C 1
ATOM 2289 O O . ASN B 1 68 ? -8.867 5.273 -0.078 1 95.88 68 ASN B O 1
ATOM 2293 N N . GLY B 1 69 ? -7.691 4.539 -1.866 1 93.06 69 GLY B N 1
ATOM 2294 C CA . GLY B 1 69 ? -8.219 5.598 -2.715 1 93.06 69 GLY B CA 1
ATOM 2295 C C . GLY B 1 69 ? -7.551 6.941 -2.477 1 93.06 69 GLY B C 1
ATOM 2296 O O . GLY B 1 69 ? -7.938 7.945 -3.078 1 93.06 69 GLY B O 1
ATOM 2297 N N . LYS B 1 70 ? -6.578 7.012 -1.648 1 95 70 LYS B N 1
ATOM 2298 C CA . LYS B 1 70 ? -5.875 8.258 -1.341 1 95 70 LYS B CA 1
ATOM 2299 C C . LYS B 1 70 ? -4.418 8.18 -1.789 1 95 70 LYS B C 1
ATOM 2301 O O . LYS B 1 70 ? -3.76 7.152 -1.62 1 95 70 LYS B O 1
ATOM 2306 N N . PRO B 1 71 ? -3.936 9.273 -2.387 1 94.19 71 PRO B N 1
ATOM 2307 C CA . PRO B 1 71 ? -2.512 9.281 -2.73 1 94.19 71 PRO B CA 1
ATOM 2308 C C . PRO B 1 71 ? -1.609 9.062 -1.518 1 94.19 71 PRO B C 1
ATOM 2310 O O . PRO B 1 71 ? -1.851 9.641 -0.454 1 94.19 71 PRO B O 1
ATOM 2313 N N . VAL B 1 72 ? -0.578 8.242 -1.688 1 96.62 72 VAL B N 1
ATOM 2314 C CA . VAL B 1 72 ? 0.35 7.938 -0.604 1 96.62 72 VAL B CA 1
ATOM 2315 C C . VAL B 1 72 ? 1.253 9.141 -0.34 1 96.62 72 VAL B C 1
ATOM 2317 O O . VAL B 1 72 ? 1.647 9.844 -1.272 1 96.62 72 VAL B O 1
ATOM 2320 N N . ALA B 1 73 ? 1.565 9.32 0.952 1 97.12 73 ALA B N 1
ATOM 2321 C CA . ALA B 1 73 ? 2.449 10.414 1.347 1 97.12 73 ALA B CA 1
ATOM 2322 C C . ALA B 1 73 ? 3.902 9.953 1.398 1 97.12 73 ALA B C 1
ATOM 2324 O O . ALA B 1 73 ? 4.195 8.859 1.885 1 97.12 73 ALA B O 1
ATOM 2325 N N . CYS B 1 74 ? 4.797 10.82 0.939 1 95.94 74 CYS B N 1
ATOM 2326 C CA . CYS B 1 74 ? 6.227 10.516 0.932 1 95.94 74 CYS B CA 1
ATOM 2327 C C . CYS B 1 74 ? 7.031 11.68 1.503 1 95.94 74 CYS B C 1
ATOM 2329 O O . CYS B 1 74 ? 6.512 12.789 1.653 1 95.94 74 CYS B O 1
ATOM 2331 N N . VAL B 1 75 ? 8.234 11.305 1.835 1 95.62 75 VAL B N 1
ATOM 2332 C CA . VAL B 1 75 ? 9.18 12.352 2.227 1 95.62 75 VAL B CA 1
ATOM 2333 C C . VAL B 1 75 ? 9.25 13.414 1.132 1 95.62 75 VAL B C 1
ATOM 2335 O O . VAL B 1 75 ? 9.344 13.094 -0.054 1 95.62 75 VAL B O 1
ATOM 2338 N N . GLY B 1 76 ? 9.141 14.68 1.59 1 94.5 76 GLY B N 1
ATOM 2339 C CA . GLY B 1 76 ? 9.18 15.789 0.643 1 94.5 76 GLY B CA 1
ATOM 2340 C C . GLY B 1 76 ? 7.812 16.391 0.364 1 94.5 76 GLY B C 1
ATOM 2341 O O . GLY B 1 76 ? 7.711 17.5 -0.162 1 94.5 76 GLY B O 1
ATOM 2342 N N . ASP B 1 77 ? 6.793 15.68 0.732 1 95.06 77 ASP B N 1
ATOM 2343 C CA . ASP B 1 77 ? 5.441 16.188 0.524 1 95.06 77 ASP B CA 1
ATOM 2344 C C . ASP B 1 77 ? 5.117 17.312 1.507 1 95.06 77 ASP B C 1
ATOM 2346 O O . ASP B 1 77 ? 5.539 17.266 2.664 1 95.06 77 ASP B O 1
ATOM 2350 N N . MET B 1 78 ? 4.281 18.188 1.092 1 96.62 78 MET B N 1
ATOM 2351 C CA . MET B 1 78 ? 3.971 19.375 1.896 1 96.62 78 MET B CA 1
ATOM 2352 C C . MET B 1 78 ? 2.736 19.125 2.76 1 96.62 78 MET B C 1
ATOM 2354 O O . MET B 1 78 ? 1.903 18.281 2.438 1 96.62 78 MET B O 1
ATOM 2358 N N . THR B 1 79 ? 2.648 19.953 3.795 1 97.81 79 THR B N 1
ATOM 2359 C CA . THR B 1 79 ? 1.511 19.922 4.707 1 97.81 79 THR B CA 1
ATOM 2360 C C . THR B 1 79 ? 0.748 21.25 4.664 1 97.81 79 THR B C 1
ATOM 2362 O O . THR B 1 79 ? 1.225 22.219 4.09 1 97.81 79 THR B O 1
ATOM 2365 N N . ALA B 1 80 ? -0.377 21.297 5.316 1 97.94 80 ALA B N 1
ATOM 2366 C CA . ALA B 1 80 ? -1.28 22.453 5.277 1 97.94 80 ALA B CA 1
ATOM 2367 C C . ALA B 1 80 ? -0.626 23.688 5.895 1 97.94 80 ALA B C 1
ATOM 2369 O O . ALA B 1 80 ? -0.893 24.812 5.473 1 97.94 80 ALA B O 1
ATOM 2370 N N . HIS B 1 81 ? 0.234 23.547 6.852 1 97.69 81 HIS B N 1
ATOM 2371 C CA . HIS B 1 81 ? 0.877 24.672 7.535 1 97.69 81 HIS B CA 1
ATOM 2372 C C . HIS B 1 81 ? 2.035 25.219 6.711 1 97.69 81 HIS B C 1
ATOM 2374 O O . HIS B 1 81 ? 2.707 26.172 7.137 1 97.69 81 HIS B O 1
ATOM 2380 N N . GLY B 1 82 ? 2.25 24.547 5.574 1 96.94 82 GLY B N 1
ATOM 2381 C CA . GLY B 1 82 ? 3.385 24.969 4.766 1 96.94 82 GLY B CA 1
ATOM 2382 C C . GLY B 1 82 ? 4.664 24.234 5.105 1 96.94 82 GLY B C 1
ATOM 2383 O O . GLY B 1 82 ? 5.758 24.656 4.727 1 96.94 82 GLY B O 1
ATOM 2384 N N . GLY B 1 83 ? 4.57 23.188 5.797 1 97.19 83 GLY B N 1
ATOM 2385 C CA . GLY B 1 83 ? 5.719 22.359 6.141 1 97.19 83 GLY B CA 1
ATOM 2386 C C . GLY B 1 83 ? 5.957 21.234 5.152 1 97.19 83 GLY B C 1
ATOM 2387 O O . GLY B 1 83 ? 5.352 21.203 4.078 1 97.19 83 GLY B O 1
ATOM 2388 N N . VAL B 1 84 ? 6.953 20.359 5.543 1 97.19 84 VAL B N 1
ATOM 2389 C CA . VAL B 1 84 ? 7.332 19.25 4.664 1 97.19 84 VAL B CA 1
ATOM 2390 C C . VAL B 1 84 ? 7.648 18.016 5.5 1 97.19 84 VAL B C 1
ATOM 2392 O O . VAL B 1 84 ? 8.266 18.109 6.562 1 97.19 84 VAL B O 1
ATOM 2395 N N . ILE B 1 85 ? 7.242 16.859 4.93 1 97.44 85 ILE B N 1
ATOM 2396 C CA . ILE B 1 85 ? 7.594 15.609 5.582 1 97.44 85 ILE B CA 1
ATOM 2397 C C . ILE B 1 85 ? 9.086 15.344 5.414 1 97.44 85 ILE B C 1
ATOM 2399 O O . ILE B 1 85 ? 9.617 15.391 4.301 1 97.44 85 ILE B O 1
ATOM 2403 N N . THR B 1 86 ? 9.727 14.953 6.5 1 97.62 86 THR B N 1
ATOM 2404 C CA . THR B 1 86 ? 11.188 14.883 6.426 1 97.62 86 THR B CA 1
ATOM 2405 C C . THR B 1 86 ? 11.672 13.469 6.723 1 97.62 86 THR B C 1
ATOM 2407 O O . THR B 1 86 ? 12.844 13.148 6.508 1 97.62 86 THR B O 1
ATOM 2410 N N . SER B 1 87 ? 10.836 12.664 7.223 1 97.31 87 SER B N 1
ATOM 2411 C CA . SER B 1 87 ? 11.258 11.289 7.469 1 97.31 87 SER B CA 1
ATOM 2412 C C . SER B 1 87 ? 10.203 10.297 6.984 1 97.31 87 SER B C 1
ATOM 2414 O O . SER B 1 87 ? 9.023 10.641 6.875 1 97.31 87 SER B O 1
ATOM 2416 N N . GLY B 1 88 ? 10.617 9.102 6.715 1 96.12 88 GLY B N 1
ATOM 2417 C CA . GLY B 1 88 ? 9.797 8 6.227 1 96.12 88 GLY B CA 1
ATOM 2418 C C . GLY B 1 88 ? 10.5 6.66 6.309 1 96.12 88 GLY B C 1
ATOM 2419 O O . GLY B 1 88 ? 11.516 6.523 6.988 1 96.12 88 GLY B O 1
ATOM 2420 N N . GLU B 1 89 ? 9.883 5.684 5.684 1 94.88 89 GLU B N 1
ATOM 2421 C CA . GLU B 1 89 ? 10.43 4.328 5.715 1 94.88 89 GLU B CA 1
ATOM 2422 C C . GLU B 1 89 ? 11.422 4.105 4.574 1 94.88 89 GLU B C 1
ATOM 2424 O O . GLU B 1 89 ? 11.023 4.02 3.41 1 94.88 89 GLU B O 1
ATOM 2429 N N . SER B 1 90 ? 12.68 3.869 4.863 1 91 90 SER B N 1
ATOM 2430 C CA . SER B 1 90 ? 13.742 3.818 3.867 1 91 90 SER B CA 1
ATOM 2431 C C . SER B 1 90 ? 13.641 2.564 3.008 1 91 90 SER B C 1
ATOM 2433 O O . SER B 1 90 ? 14.195 2.51 1.91 1 91 90 SER B O 1
ATOM 2435 N N . ASN B 1 91 ? 12.938 1.582 3.473 1 90.62 91 ASN B N 1
ATOM 2436 C CA . ASN B 1 91 ? 12.867 0.334 2.721 1 90.62 91 ASN B CA 1
ATOM 2437 C C . ASN B 1 91 ? 11.758 0.371 1.676 1 90.62 91 ASN B C 1
ATOM 2439 O O . ASN B 1 91 ? 11.609 -0.563 0.886 1 90.62 91 ASN B O 1
ATOM 2443 N N . VAL B 1 92 ? 10.961 1.279 1.72 1 93.25 92 VAL B N 1
ATOM 2444 C CA . VAL B 1 92 ? 9.906 1.419 0.714 1 93.25 92 VAL B CA 1
ATOM 2445 C C . VAL B 1 92 ? 10.07 2.752 -0.015 1 93.25 92 VAL B C 1
ATOM 2447 O O . VAL B 1 92 ? 9.711 3.805 0.519 1 93.25 92 VAL B O 1
ATOM 2450 N N . LEU B 1 93 ? 10.492 2.662 -1.206 1 91.81 93 LEU B N 1
ATOM 2451 C CA . LEU B 1 93 ? 10.797 3.85 -1.997 1 91.81 93 LEU B CA 1
ATOM 2452 C C . LEU B 1 93 ? 9.852 3.965 -3.188 1 91.81 93 LEU B C 1
ATOM 2454 O O . LEU B 1 93 ? 9.688 3.01 -3.949 1 91.81 93 LEU B O 1
ATOM 2458 N N . ILE B 1 94 ? 9.203 5.031 -3.213 1 89.25 94 ILE B N 1
ATOM 2459 C CA . ILE B 1 94 ? 8.406 5.344 -4.395 1 89.25 94 ILE B CA 1
ATOM 2460 C C . ILE B 1 94 ? 9.156 6.34 -5.273 1 89.25 94 ILE B C 1
ATOM 2462 O O . ILE B 1 94 ? 9.539 7.422 -4.812 1 89.25 94 ILE B O 1
ATOM 2466 N N . SER B 1 95 ? 9.586 5.73 -6.328 1 79.69 95 SER B N 1
ATOM 2467 C CA . SER B 1 95 ? 10.344 6.586 -7.234 1 79.69 95 SER B CA 1
ATOM 2468 C C . SER B 1 95 ? 9.539 6.922 -8.484 1 79.69 95 SER B C 1
ATOM 2470 O O . SER B 1 95 ? 8.695 6.133 -8.914 1 79.69 95 SER B O 1
ATOM 2472 N N . ASN B 1 96 ? 8.891 7.875 -8.594 1 58.97 96 ASN B N 1
ATOM 2473 C CA . ASN B 1 96 ? 8.211 8.164 -9.852 1 58.97 96 ASN B CA 1
ATOM 2474 C C . ASN B 1 96 ? 9.203 8.602 -10.93 1 58.97 96 ASN B C 1
ATOM 2476 O O . ASN B 1 96 ? 10.117 9.383 -10.656 1 58.97 96 ASN B O 1
ATOM 2480 N N . ALA B 1 97 ? 9.633 7.43 -11.617 1 46.91 97 ALA B N 1
ATOM 2481 C CA . ALA B 1 97 ? 10.445 7.816 -12.773 1 46.91 97 ALA B CA 1
ATOM 2482 C C . ALA B 1 97 ? 10.203 9.273 -13.148 1 46.91 97 ALA B C 1
ATOM 2484 O O . ALA B 1 97 ? 11.141 10.008 -13.461 1 46.91 97 ALA B O 1
ATOM 2485 N N . SER B 1 98 ? 8.992 9.328 -13.742 1 46.31 98 SER B N 1
ATOM 2486 C CA . SER B 1 98 ? 8.75 10.625 -14.352 1 46.31 98 SER B CA 1
ATOM 2487 C C . SER B 1 98 ? 8.734 11.734 -13.305 1 46.31 98 SER B C 1
ATOM 2489 O O . SER B 1 98 ? 8.43 11.492 -12.141 1 46.31 98 SER B O 1
ATOM 2491 N N . THR B 1 99 ? 9.484 12.711 -13.5 1 52.69 99 THR B N 1
ATOM 2492 C CA . THR B 1 99 ? 9.5 14.078 -12.984 1 52.69 99 THR B CA 1
ATOM 2493 C C . THR B 1 99 ? 8.125 14.469 -12.453 1 52.69 99 THR B C 1
ATOM 2495 O O . THR B 1 99 ? 7.848 15.648 -12.242 1 52.69 99 THR B O 1
ATOM 2498 N N . THR B 1 100 ? 7.301 13.461 -12.258 1 58.03 100 THR B N 1
ATOM 2499 C CA . THR B 1 100 ? 5.961 13.969 -11.977 1 58.03 100 THR B CA 1
ATOM 2500 C C . THR B 1 100 ? 5.824 14.359 -10.508 1 58.03 100 THR B C 1
ATOM 2502 O O . THR B 1 100 ? 6.152 13.57 -9.617 1 58.03 100 THR B O 1
ATOM 2505 N N . PRO B 1 101 ? 5.551 15.531 -10.359 1 65.69 101 PRO B N 1
ATOM 2506 C CA . PRO B 1 101 ? 5.406 16.125 -9.031 1 65.69 101 PRO B CA 1
ATOM 2507 C C . PRO B 1 101 ? 4.273 15.492 -8.227 1 65.69 101 PRO B C 1
ATOM 2509 O O . PRO B 1 101 ? 3.363 14.883 -8.805 1 65.69 101 PRO B O 1
ATOM 2512 N N . SER B 1 102 ? 4.344 15.422 -7.008 1 83.94 102 SER B N 1
ATOM 2513 C CA . SER B 1 102 ? 3.266 15.086 -6.086 1 83.94 102 SER B CA 1
ATOM 2514 C C . SER B 1 102 ? 1.981 15.82 -6.441 1 83.94 102 SER B C 1
ATOM 2516 O O . SER B 1 102 ? 2.025 16.891 -7.043 1 83.94 102 SER B O 1
ATOM 2518 N N . VAL B 1 103 ? 0.911 15.234 -6.246 1 87.62 103 VAL B N 1
ATOM 2519 C CA . VAL B 1 103 ? -0.378 15.891 -6.441 1 87.62 103 VAL B CA 1
ATOM 2520 C C . VAL B 1 103 ? -0.831 16.531 -5.133 1 87.62 103 VAL B C 1
ATOM 2522 O O . VAL B 1 103 ? -0.57 16.016 -4.051 1 87.62 103 VAL B O 1
ATOM 2525 N N . THR B 1 104 ? -1.49 17.641 -5.297 1 91 104 THR B N 1
ATOM 2526 C CA . THR B 1 104 ? -1.99 18.391 -4.152 1 91 104 THR B CA 1
ATOM 2527 C C . THR B 1 104 ? -3.498 18.219 -4.004 1 91 104 THR B C 1
ATOM 2529 O O . THR B 1 104 ? -4.227 18.203 -5 1 91 104 THR B O 1
ATOM 2532 N N . MET B 1 105 ? -3.914 18.078 -2.852 1 90.62 105 MET B N 1
ATOM 2533 C CA . MET B 1 105 ? -5.352 17.984 -2.615 1 90.62 105 MET B CA 1
ATOM 2534 C C . MET B 1 105 ? -6.047 19.297 -2.953 1 90.62 105 MET B C 1
ATOM 2536 O O . MET B 1 105 ? -5.406 20.344 -2.99 1 90.62 105 MET B O 1
ATOM 2540 N N . PRO B 1 106 ? -7.344 19.219 -3.162 1 87.06 106 PRO B N 1
ATOM 2541 C CA . PRO B 1 106 ? -8.055 20.453 -3.492 1 87.06 106 PRO B CA 1
ATOM 2542 C C . PRO B 1 106 ? -7.926 21.516 -2.402 1 87.06 106 PRO B C 1
ATOM 2544 O O . PRO B 1 106 ? -8.008 21.203 -1.213 1 87.06 106 PRO B O 1
ATOM 2547 N N . ARG B 1 107 ? -7.797 22.734 -2.865 1 88.81 107 ARG B N 1
ATOM 2548 C CA . ARG B 1 107 ? -7.539 23.875 -1.986 1 88.81 107 ARG B CA 1
ATOM 2549 C C . ARG B 1 107 ? -8.578 23.953 -0.874 1 88.81 107 ARG B C 1
ATOM 2551 O O . ARG B 1 107 ? -8.234 24.203 0.284 1 88.81 107 ARG B O 1
ATOM 2558 N N . LYS B 1 108 ? -9.844 23.672 -1.233 1 88.06 108 LYS B N 1
ATOM 2559 C CA . LYS B 1 108 ? -10.945 23.812 -0.294 1 88.06 108 LYS B CA 1
ATOM 2560 C C . LYS B 1 108 ? -10.859 22.797 0.831 1 88.06 108 LYS B C 1
ATOM 2562 O O . LYS B 1 108 ? -11.445 22.984 1.898 1 88.06 108 LYS B O 1
ATOM 2567 N N . ARG B 1 109 ? -10.125 21.766 0.604 1 91 109 ARG B N 1
ATOM 2568 C CA . ARG B 1 109 ? -10.055 20.688 1.581 1 91 109 ARG B CA 1
ATOM 2569 C C . ARG B 1 109 ? -8.82 20.812 2.463 1 91 109 ARG B C 1
ATOM 2571 O O . ARG B 1 109 ? -8.625 20.031 3.393 1 91 109 ARG B O 1
ATOM 2578 N N . ILE B 1 110 ? -8.008 21.734 2.195 1 94.44 110 ILE B N 1
ATOM 2579 C CA . ILE B 1 110 ? -6.812 21.969 3.006 1 94.44 110 ILE B CA 1
ATOM 2580 C C . ILE B 1 110 ? -7.117 23.016 4.074 1 94.44 110 ILE B C 1
ATOM 2582 O O . ILE B 1 110 ? -7.523 24.141 3.762 1 94.44 110 ILE B O 1
ATOM 2586 N N . PRO B 1 111 ? -6.949 22.641 5.309 1 95.88 111 PRO B N 1
ATOM 2587 C CA . PRO B 1 111 ? -7.188 23.594 6.387 1 95.88 111 PRO B CA 1
ATOM 2588 C C . PRO B 1 111 ? -6.008 24.547 6.602 1 95.88 111 PRO B C 1
ATOM 2590 O O . PRO B 1 111 ? -5.266 24.406 7.574 1 95.88 111 PRO B O 1
ATOM 2593 N N . PHE B 1 112 ? -5.945 25.516 5.793 1 94.81 112 PHE B N 1
ATOM 2594 C CA . PHE B 1 112 ? -4.887 26.5 5.918 1 94.81 112 PHE B CA 1
ATOM 2595 C C . PHE B 1 112 ? -5.09 27.359 7.168 1 94.81 112 PHE B C 1
ATOM 2597 O O . PHE B 1 112 ? -6.16 27.938 7.367 1 94.81 112 PHE B O 1
ATOM 2604 N N . PRO B 1 113 ? -4.102 27.406 7.918 1 93.62 113 PRO B N 1
ATOM 2605 C CA . PRO B 1 113 ? -4.238 28.375 9.008 1 93.62 113 PRO B CA 1
ATOM 2606 C C . PRO B 1 113 ? -4.121 29.828 8.539 1 93.62 113 PRO B C 1
ATOM 2608 O O . PRO B 1 113 ? -3.342 30.125 7.633 1 93.62 113 PRO B O 1
ATOM 2611 N N . GLU B 1 114 ? -4.922 30.609 9.164 1 90.94 114 GLU B N 1
ATOM 2612 C CA . GLU B 1 114 ? -4.824 32.031 8.852 1 90.94 114 GLU B CA 1
ATOM 2613 C C . GLU B 1 114 ? -3.596 32.656 9.5 1 90.94 114 GLU B C 1
ATOM 2615 O O . GLU B 1 114 ? -3.309 32.406 10.672 1 90.94 114 GLU B O 1
ATOM 2620 N N . ILE B 1 115 ? -2.906 33.406 8.742 1 93 115 ILE B N 1
ATOM 2621 C CA . ILE B 1 115 ? -1.768 34.156 9.242 1 93 115 ILE B CA 1
ATOM 2622 C C . ILE B 1 115 ? -2.133 35.656 9.336 1 93 115 ILE B C 1
ATOM 2624 O O . ILE B 1 115 ? -2.291 36.312 8.312 1 93 115 ILE B O 1
ATOM 2628 N N . THR B 1 116 ? -2.215 36.156 10.562 1 93.25 116 THR B N 1
ATOM 2629 C CA . THR B 1 116 ? -2.664 37.531 10.773 1 93.25 116 THR B CA 1
ATOM 2630 C C . THR B 1 116 ? -1.484 38.469 10.75 1 93.25 116 THR B C 1
ATOM 2632 O O . THR B 1 116 ? -0.328 38.062 10.805 1 93.25 116 THR B O 1
ATOM 2635 N N . PHE B 1 117 ? -1.895 39.812 10.688 1 93.06 117 PHE B N 1
ATOM 2636 C CA . PHE B 1 117 ? -0.883 40.875 10.766 1 93.06 117 PHE B CA 1
ATOM 2637 C C . PHE B 1 117 ? -0.124 40.781 12.086 1 93.06 117 PHE B C 1
ATOM 2639 O O . PHE B 1 117 ? 1.097 40.969 12.117 1 93.06 117 PHE B O 1
ATOM 2646 N N . THR B 1 118 ? -0.816 40.562 13.062 1 93.69 118 THR B N 1
ATOM 2647 C CA . THR B 1 118 ? -0.205 40.438 14.383 1 93.69 118 THR B CA 1
ATOM 2648 C C . THR B 1 118 ? 0.783 39.281 14.422 1 93.69 118 THR B C 1
ATOM 2650 O O . THR B 1 118 ? 1.838 39.375 15.055 1 93.69 118 THR B O 1
ATOM 2653 N N . ASP B 1 119 ? 0.433 38.188 13.734 1 93.44 119 ASP B N 1
ATOM 2654 C CA . ASP B 1 119 ? 1.338 37.031 13.656 1 93.44 119 ASP B CA 1
ATOM 2655 C C . ASP B 1 119 ? 2.668 37.438 13.016 1 93.44 119 ASP B C 1
ATOM 2657 O O . ASP B 1 119 ? 3.734 37.031 13.508 1 93.44 119 ASP B O 1
ATOM 2661 N N . ARG B 1 120 ? 2.646 38.188 11.977 1 93.94 120 ARG B N 1
ATOM 2662 C CA . ARG B 1 120 ? 3.832 38.594 11.227 1 93.94 120 ARG B CA 1
ATOM 2663 C C . ARG B 1 120 ? 4.742 39.469 12.086 1 93.94 120 ARG B C 1
ATOM 2665 O O . ARG B 1 120 ? 5.961 39.281 12.109 1 93.94 120 ARG B O 1
ATOM 2672 N N . ILE B 1 121 ? 4.121 40.375 12.836 1 95 121 ILE B N 1
ATOM 2673 C CA . ILE B 1 121 ? 4.883 41.281 13.672 1 95 121 ILE B CA 1
ATOM 2674 C C . ILE B 1 121 ? 5.539 40.531 14.82 1 95 121 ILE B C 1
ATOM 2676 O O . ILE B 1 121 ? 6.73 40.688 15.086 1 95 121 ILE B O 1
ATOM 2680 N N . LEU B 1 122 ? 4.766 39.719 15.406 1 95.06 122 LEU B N 1
ATOM 2681 C CA . LEU B 1 122 ? 5.262 39 16.562 1 95.06 122 LEU B CA 1
ATOM 2682 C C . LEU B 1 122 ? 6.32 37.969 16.156 1 95.06 122 LEU B C 1
ATOM 2684 O O . LEU B 1 122 ? 7.293 37.75 16.891 1 95.06 122 LEU B O 1
ATOM 2688 N N . ALA B 1 123 ? 6.113 37.344 15.031 1 94.25 123 ALA B N 1
ATOM 2689 C CA . ALA B 1 123 ? 7.105 36.375 14.539 1 94.25 123 ALA B CA 1
ATOM 2690 C C . ALA B 1 123 ? 8.438 37.062 14.25 1 94.25 123 ALA B C 1
ATOM 2692 O O . ALA B 1 123 ? 9.5 36.531 14.57 1 94.25 123 ALA B O 1
ATOM 2693 N N . LYS B 1 124 ? 8.398 38.188 13.633 1 93.62 124 LYS B N 1
ATOM 2694 C CA . LYS B 1 124 ? 9.617 38.969 13.375 1 93.62 124 LYS B CA 1
ATOM 2695 C C . LYS B 1 124 ? 10.328 39.312 14.68 1 93.62 124 LYS B C 1
ATOM 2697 O O . LYS B 1 124 ? 11.547 39.188 14.781 1 93.62 124 LYS B O 1
ATOM 2702 N N . ALA B 1 125 ? 9.508 39.781 15.625 1 94.81 125 ALA B N 1
ATOM 2703 C CA . ALA B 1 125 ? 10.062 40.188 16.922 1 94.81 125 ALA B CA 1
ATOM 2704 C C . ALA B 1 125 ? 10.75 39 17.625 1 94.81 125 ALA B C 1
ATOM 2706 O O . ALA B 1 125 ? 11.703 39.219 18.375 1 94.81 125 ALA B O 1
ATOM 2707 N N . SER B 1 126 ? 10.312 37.812 17.391 1 93.88 126 SER B N 1
ATOM 2708 C CA . SER B 1 126 ? 10.859 36.625 18.062 1 93.88 126 SER B CA 1
ATOM 2709 C C . SER B 1 126 ? 11.914 35.938 17.203 1 93.88 126 SER B C 1
ATOM 2711 O O . SER B 1 126 ? 12.383 34.844 17.531 1 93.88 126 SER B O 1
ATOM 2713 N N . GLY B 1 127 ? 12.258 36.5 16.016 1 93.88 127 GLY B N 1
ATOM 2714 C CA . GLY B 1 127 ? 13.305 35.969 15.164 1 93.88 127 GLY B CA 1
ATOM 2715 C C . GLY B 1 127 ? 12.805 34.906 14.203 1 93.88 127 GLY B C 1
ATOM 2716 O O . GLY B 1 127 ? 13.602 34.188 13.594 1 93.88 127 GLY B O 1
ATOM 2717 N N . ASN B 1 128 ? 11.523 34.719 14.102 1 94.56 128 ASN B N 1
ATOM 2718 C CA . ASN B 1 128 ? 10.953 33.656 13.266 1 94.56 128 ASN B CA 1
ATOM 2719 C C . ASN B 1 128 ? 10.328 34.25 12 1 94.56 128 ASN B C 1
ATOM 2721 O O . ASN B 1 128 ? 9.492 33.594 11.367 1 94.56 128 ASN B O 1
ATOM 2725 N N . GLY B 1 129 ? 10.633 35.438 11.672 1 94.5 129 GLY B N 1
ATOM 2726 C CA . GLY B 1 129 ? 10.055 36.094 10.523 1 94.5 129 GLY B CA 1
ATOM 2727 C C . GLY B 1 129 ? 10.312 35.375 9.219 1 94.5 129 GLY B C 1
ATOM 2728 O O . GLY B 1 129 ? 9.406 35.25 8.391 1 94.5 129 GLY B O 1
ATOM 2729 N N . LYS B 1 130 ? 11.578 34.938 9.039 1 94.75 130 LYS B N 1
ATOM 2730 C CA . LYS B 1 130 ? 11.938 34.25 7.805 1 94.75 130 LYS B CA 1
ATOM 2731 C C . LYS B 1 130 ? 11.156 32.938 7.668 1 94.75 130 LYS B C 1
ATOM 2733 O O . LYS B 1 130 ? 10.688 32.594 6.578 1 94.75 130 LYS B O 1
ATOM 2738 N N . LYS B 1 131 ? 11.047 32.25 8.695 1 95.25 131 LYS B N 1
ATOM 2739 C CA . LYS B 1 131 ? 10.297 31 8.703 1 95.25 131 LYS B CA 1
ATOM 2740 C C . LYS B 1 131 ? 8.828 31.234 8.359 1 95.25 131 LYS B C 1
ATOM 2742 O O . LYS B 1 131 ? 8.25 30.484 7.574 1 95.25 131 LYS B O 1
ATOM 2747 N N . LEU B 1 132 ? 8.266 32.188 8.938 1 96.56 132 LEU B N 1
ATOM 2748 C CA . LEU B 1 132 ? 6.859 32.5 8.68 1 96.56 132 LEU B CA 1
ATOM 2749 C C . LEU B 1 132 ? 6.641 32.844 7.211 1 96.56 132 LEU B C 1
ATOM 2751 O O . LEU B 1 132 ? 5.625 32.469 6.621 1 96.56 132 LEU B O 1
ATOM 2755 N N . LYS B 1 133 ? 7.566 33.594 6.652 1 95.94 133 LYS B N 1
ATOM 2756 C CA . LYS B 1 133 ? 7.488 33.938 5.234 1 95.94 133 LYS B CA 1
ATOM 2757 C C . LYS B 1 133 ? 7.539 32.656 4.371 1 95.94 133 LYS B C 1
ATOM 2759 O O . LYS B 1 133 ? 6.848 32.562 3.355 1 95.94 133 LYS B O 1
ATOM 2764 N N . GLU B 1 134 ? 8.414 31.781 4.773 1 96.56 134 GLU B N 1
ATOM 2765 C CA . GLU B 1 134 ? 8.5 30.516 4.078 1 96.56 134 GLU B CA 1
ATOM 2766 C C . GLU B 1 134 ? 7.168 29.766 4.133 1 96.56 134 GLU B C 1
ATOM 2768 O O . GLU B 1 134 ? 6.723 29.203 3.131 1 96.56 134 GLU B O 1
ATOM 2773 N N . ALA B 1 135 ? 6.594 29.719 5.27 1 96.88 135 ALA B N 1
ATOM 2774 C CA . ALA B 1 135 ? 5.297 29.078 5.43 1 96.88 135 ALA B CA 1
ATOM 2775 C C . ALA B 1 135 ? 4.258 29.672 4.488 1 96.88 135 ALA B C 1
ATOM 2777 O O . ALA B 1 135 ? 3.51 28.953 3.83 1 96.88 135 ALA B O 1
ATOM 2778 N N . GLU B 1 136 ? 4.215 30.953 4.457 1 95.88 136 GLU B N 1
ATOM 2779 C CA . GLU B 1 136 ? 3.279 31.672 3.592 1 95.88 136 GLU B CA 1
ATOM 2780 C C . GLU B 1 136 ? 3.518 31.328 2.123 1 95.88 136 GLU B C 1
ATOM 2782 O O . GLU B 1 136 ? 2.568 31.078 1.377 1 95.88 136 GLU B O 1
ATOM 2787 N N . ALA B 1 137 ? 4.742 31.359 1.739 1 96.31 137 ALA B N 1
ATOM 2788 C CA . ALA B 1 137 ? 5.098 31.047 0.359 1 96.31 137 ALA B CA 1
ATOM 2789 C C . ALA B 1 137 ? 4.68 29.625 -0 1 96.31 137 ALA B C 1
ATOM 2791 O O . ALA B 1 137 ? 4.16 29.375 -1.091 1 96.31 137 ALA B O 1
ATOM 2792 N N . ASN B 1 138 ? 4.953 28.719 0.84 1 96.38 138 ASN B N 1
ATOM 2793 C CA . ASN B 1 138 ? 4.586 27.328 0.615 1 96.38 138 ASN B CA 1
ATOM 2794 C C . ASN B 1 138 ? 3.072 27.156 0.538 1 96.38 138 ASN B C 1
ATOM 2796 O O . ASN B 1 138 ? 2.574 26.375 -0.281 1 96.38 138 ASN B O 1
ATOM 2800 N N . GLN B 1 139 ? 2.352 27.844 1.445 1 96.12 139 GLN B N 1
ATOM 2801 C CA . GLN B 1 139 ? 0.896 27.781 1.392 1 96.12 139 GLN B CA 1
ATOM 2802 C C . GLN B 1 139 ? 0.369 28.312 0.062 1 96.12 139 GLN B C 1
ATOM 2804 O O . GLN B 1 139 ? -0.595 27.781 -0.489 1 96.12 139 GLN B O 1
ATOM 2809 N N . GLU B 1 140 ? 0.959 29.359 -0.41 1 95.25 140 GLU B N 1
ATOM 2810 C CA . GLU B 1 140 ? 0.562 29.906 -1.703 1 95.25 140 GLU B CA 1
ATOM 2811 C C . GLU B 1 140 ? 0.812 28.906 -2.828 1 95.25 140 GLU B C 1
ATOM 2813 O O . GLU B 1 140 ? -0.005 28.766 -3.74 1 95.25 140 GLU B O 1
ATOM 2818 N N . LYS B 1 141 ? 1.91 28.25 -2.76 1 92.38 141 LYS B N 1
AT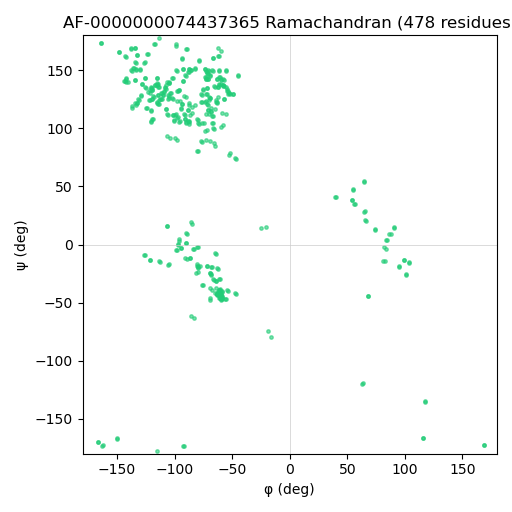OM 2819 C CA . LYS B 1 141 ? 2.199 27.203 -3.742 1 92.38 141 LYS B CA 1
ATOM 2820 C C . LYS B 1 141 ? 1.129 26.125 -3.719 1 92.38 141 LYS B C 1
ATOM 2822 O O . LYS B 1 141 ? 0.74 25.609 -4.77 1 92.38 141 LYS B O 1
ATOM 2827 N N . LEU B 1 142 ? 0.683 25.75 -2.551 1 93.06 142 LEU B N 1
ATOM 2828 C CA . LEU B 1 142 ? -0.347 24.734 -2.398 1 93.06 142 LEU B CA 1
ATOM 2829 C C . LEU B 1 142 ? -1.675 25.203 -2.979 1 93.06 142 LEU B C 1
ATOM 2831 O O . LEU B 1 142 ? -2.502 24.391 -3.393 1 93.06 142 LEU B O 1
ATOM 2835 N N . LYS B 1 143 ? -1.881 26.484 -2.93 1 90.44 143 LYS B N 1
ATOM 2836 C CA . LYS B 1 143 ? -3.131 27.062 -3.422 1 90.44 143 LYS B CA 1
ATOM 2837 C C . LYS B 1 143 ? -3.113 27.188 -4.941 1 90.44 143 LYS B C 1
ATOM 2839 O O . LYS B 1 143 ? -4.164 27.312 -5.574 1 90.44 143 LYS B O 1
ATOM 2844 N N . GLU B 1 144 ? -1.921 27.125 -5.434 1 83.19 144 GLU B N 1
ATOM 2845 C CA . GLU B 1 144 ? -1.789 27.328 -6.871 1 83.19 144 GLU B CA 1
ATOM 2846 C C . GLU B 1 144 ? -2.236 26.094 -7.648 1 83.19 144 GLU B C 1
ATOM 2848 O O . GLU B 1 144 ? -1.978 24.969 -7.23 1 83.19 144 GLU B O 1
ATOM 2853 N N . GLU B 1 145 ? -3.076 26.312 -8.57 1 66.12 145 GLU B N 1
ATOM 2854 C CA . GLU B 1 145 ? -3.486 25.234 -9.453 1 66.12 145 GLU B CA 1
ATOM 2855 C C . GLU B 1 145 ? -2.328 24.766 -10.328 1 66.12 145 GLU B C 1
ATOM 2857 O O . GLU B 1 145 ? -1.612 25.578 -10.906 1 66.12 145 GLU B O 1
ATOM 2862 N N . THR B 1 146 ? -1.896 23.641 -10.078 1 62.66 146 THR B N 1
ATOM 2863 C CA . THR B 1 146 ? -0.76 23.109 -10.828 1 62.66 146 THR B CA 1
ATOM 2864 C C . THR B 1 146 ? -1.057 23.109 -12.328 1 62.66 146 THR B C 1
ATOM 2866 O O . THR B 1 146 ? -2.182 22.828 -12.742 1 62.66 146 THR B O 1
ATOM 2869 N N . THR B 1 147 ? -0.115 23.781 -13.078 1 65.62 147 THR B N 1
ATOM 2870 C CA . THR B 1 147 ? -0.165 23.797 -14.531 1 65.62 147 THR B CA 1
ATOM 2871 C C . THR B 1 147 ? 0.633 22.641 -15.117 1 65.62 147 THR B C 1
ATOM 2873 O O . THR B 1 147 ? 1.677 22.266 -14.578 1 65.62 147 THR B O 1
ATOM 2876 N N . GLY B 1 148 ? -0.019 21.578 -15.695 1 67.81 148 GLY B N 1
ATOM 2877 C CA . GLY B 1 148 ? 0.617 20.438 -16.328 1 67.81 148 GLY B CA 1
ATOM 2878 C C . GLY B 1 148 ? -0.319 19.656 -17.234 1 67.81 148 GLY B C 1
ATOM 2879 O O . GLY B 1 148 ? -1.379 20.156 -17.609 1 67.81 148 GLY B O 1
ATOM 2880 N N . THR B 1 149 ? 0.236 18.562 -17.656 1 71.88 149 THR B N 1
ATOM 2881 C CA . THR B 1 149 ? -0.56 17.688 -18.516 1 71.88 149 THR B CA 1
ATOM 2882 C C . THR B 1 149 ? -1.779 17.156 -17.766 1 71.88 149 THR B C 1
ATOM 2884 O O . THR B 1 149 ? -1.658 16.656 -16.641 1 71.88 149 THR B O 1
ATOM 2887 N N . PRO B 1 150 ? -2.928 17.469 -18.359 1 78.19 150 PRO B N 1
ATOM 2888 C CA . PRO B 1 150 ? -4.117 16.891 -17.719 1 78.19 150 PRO B CA 1
ATOM 2889 C C . PRO B 1 150 ? -4.035 15.367 -17.578 1 78.19 150 PRO B C 1
ATOM 2891 O O . PRO B 1 150 ? -3.561 14.688 -18.5 1 78.19 150 PRO B O 1
ATOM 2894 N N . ARG B 1 151 ? -4.402 14.938 -16.438 1 77.62 151 ARG B N 1
ATOM 2895 C CA . ARG B 1 151 ? -4.344 13.5 -16.172 1 77.62 151 ARG B CA 1
ATOM 2896 C C . ARG B 1 151 ? -5.535 13.047 -15.336 1 77.62 151 ARG B C 1
ATOM 2898 O O . ARG B 1 151 ? -5.977 13.766 -14.43 1 77.62 151 ARG B O 1
ATOM 2905 N N . ILE B 1 152 ? -6.043 11.875 -15.711 1 80.56 152 ILE B N 1
ATOM 2906 C CA . ILE B 1 152 ? -7.047 11.188 -14.906 1 80.56 152 ILE B CA 1
ATOM 2907 C C . ILE B 1 152 ? -6.434 9.945 -14.273 1 80.56 152 ILE B C 1
ATOM 2909 O O . ILE B 1 152 ? -5.742 9.172 -14.938 1 80.56 152 ILE B O 1
ATOM 2913 N N . TYR B 1 153 ? -6.617 9.82 -12.93 1 79.44 153 TYR B N 1
ATOM 2914 C CA . TYR B 1 153 ? -5.98 8.703 -12.242 1 79.44 153 TYR B CA 1
ATOM 2915 C C . TYR B 1 153 ? -6.812 8.242 -11.055 1 79.44 153 TYR B C 1
ATOM 2917 O O . TYR B 1 153 ? -7.797 8.891 -10.688 1 79.44 153 TYR B O 1
ATOM 2925 N N . ASN B 1 154 ? -6.477 7.02 -10.508 1 86 154 ASN B N 1
ATOM 2926 C CA . ASN B 1 154 ? -7.133 6.48 -9.32 1 86 154 ASN B CA 1
ATOM 2927 C C . ASN B 1 154 ? -8.609 6.203 -9.578 1 86 154 ASN B C 1
ATOM 2929 O O . ASN B 1 154 ? -9.477 6.656 -8.82 1 86 154 ASN B O 1
ATOM 2933 N N . LEU B 1 155 ? -8.805 5.473 -10.539 1 78 155 LEU B N 1
ATOM 2934 C CA . LEU B 1 155 ? -10.18 5.094 -10.844 1 78 155 LEU B CA 1
ATOM 2935 C C . LEU B 1 155 ? -10.719 4.109 -9.812 1 78 155 LEU B C 1
ATOM 2937 O O . LEU B 1 155 ? -10.102 3.068 -9.562 1 78 155 LEU B O 1
ATOM 2941 N N . GLN B 1 156 ? -11.758 4.523 -9.188 1 75.62 156 GLN B N 1
ATOM 2942 C CA . GLN B 1 156 ? -12.352 3.709 -8.133 1 75.62 156 GLN B CA 1
ATOM 2943 C C . GLN B 1 156 ? -13.805 3.365 -8.453 1 75.62 156 GLN B C 1
ATOM 2945 O O . GLN B 1 156 ? -14.578 4.234 -8.867 1 75.62 156 GLN B O 1
ATOM 2950 N N . TRP B 1 157 ? -14.039 2.078 -8.258 1 69.88 157 TRP B N 1
ATOM 2951 C CA . TRP B 1 157 ? -15.438 1.652 -8.328 1 69.88 157 TRP B CA 1
ATOM 2952 C C . TRP B 1 157 ? -16.094 1.729 -6.961 1 69.88 157 TRP B C 1
ATOM 2954 O O . TRP B 1 157 ? -15.648 1.091 -6.008 1 69.88 157 TRP B O 1
ATOM 2964 N N . LEU B 1 158 ? -16.906 2.604 -6.637 1 66.19 158 LEU B N 1
ATOM 2965 C CA . LEU B 1 158 ? -17.453 2.873 -5.312 1 66.19 158 LEU B 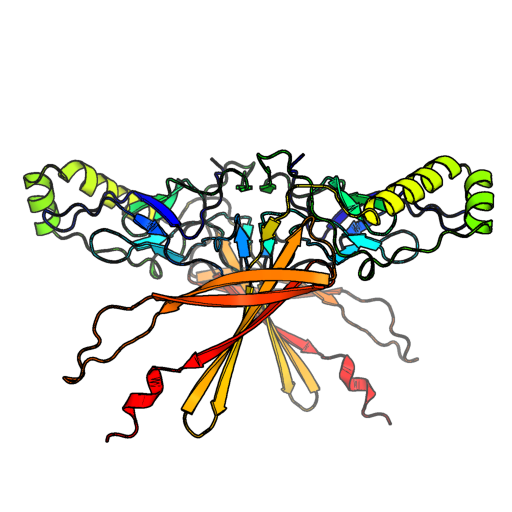CA 1
ATOM 2966 C C . LEU B 1 158 ? -18.672 1.989 -5.039 1 66.19 158 LEU B C 1
ATOM 2968 O O . LEU B 1 158 ? -18.844 1.483 -3.928 1 66.19 158 LEU B O 1
ATOM 2972 N N . LYS B 1 159 ? -19.703 1.975 -5.66 1 60.94 159 LYS B N 1
ATOM 2973 C CA . LYS B 1 159 ? -20.938 1.317 -5.277 1 60.94 159 LYS B CA 1
ATOM 2974 C C . LYS B 1 159 ? -21.578 0.603 -6.469 1 60.94 159 LYS B C 1
ATOM 2976 O O . LYS B 1 159 ? -21.578 1.125 -7.586 1 60.94 159 LYS B O 1
ATOM 2981 N N . GLU B 1 160 ? -21.656 -0.741 -6.195 1 60.75 160 GLU B N 1
ATOM 2982 C CA . GLU B 1 160 ? -22.594 -1.463 -7.047 1 60.75 160 GLU B CA 1
ATOM 2983 C C . GLU B 1 160 ? -23.922 -1.693 -6.332 1 60.75 160 GLU B C 1
ATOM 2985 O O . GLU B 1 160 ? -23.953 -2.262 -5.238 1 60.75 160 GLU B O 1
ATOM 2990 N N . GLU B 1 161 ? -24.797 -0.77 -6.531 1 57.75 161 GLU B N 1
ATOM 2991 C CA . GLU B 1 161 ? -26.094 -0.936 -5.895 1 57.75 161 GLU B CA 1
ATOM 2992 C C . GLU B 1 161 ? -27.109 -1.519 -6.867 1 57.75 161 GLU B C 1
ATOM 2994 O O . GLU B 1 161 ? -27.172 -1.11 -8.031 1 57.75 161 GLU B O 1
ATOM 2999 N N . LYS B 1 162 ? -27.625 -2.678 -6.34 1 58.84 162 LYS B N 1
ATOM 3000 C CA . LYS B 1 162 ? -28.734 -3.229 -7.113 1 58.84 162 LYS B CA 1
ATOM 3001 C C . LYS B 1 162 ? -29.969 -2.336 -7.02 1 58.84 162 LYS B C 1
ATOM 3003 O O . LYS B 1 162 ? -30.359 -1.931 -5.926 1 58.84 162 LYS B O 1
ATOM 3008 N N . ILE B 1 163 ? -30.344 -1.786 -8.078 1 54.69 163 ILE B N 1
ATOM 3009 C CA . ILE B 1 163 ? -31.547 -0.974 -8.102 1 54.69 163 ILE B CA 1
ATOM 3010 C C . ILE B 1 163 ? -32.625 -1.65 -8.969 1 54.69 163 ILE B C 1
ATOM 3012 O O . ILE B 1 163 ? -32.281 -2.305 -9.961 1 54.69 163 ILE B O 1
ATOM 3016 N N . ILE B 1 164 ? -33.75 -1.858 -8.398 1 56.84 164 ILE B N 1
ATOM 3017 C CA . ILE B 1 164 ? -34.875 -2.426 -9.133 1 56.84 164 ILE B CA 1
ATOM 3018 C C . ILE B 1 164 ? -35.656 -1.306 -9.789 1 56.84 164 ILE B C 1
ATOM 3020 O O . ILE B 1 164 ? -36.125 -0.383 -9.117 1 56.84 164 ILE B O 1
ATOM 3024 N N . ARG B 1 165 ? -35.469 -1.256 -11.055 1 53.31 165 ARG B N 1
ATOM 3025 C CA . ARG B 1 165 ? -36.375 -0.388 -11.805 1 53.31 165 ARG B CA 1
ATOM 3026 C C . ARG B 1 165 ? -37.25 -1.198 -12.742 1 53.31 165 ARG B C 1
ATOM 3028 O O . ARG B 1 165 ? -36.75 -1.954 -13.578 1 53.31 165 ARG B O 1
ATOM 3035 N N . LYS B 1 166 ? -38.5 -0.83 -12.727 1 56.06 166 LYS B N 1
ATOM 3036 C CA . LYS B 1 166 ? -39.5 -1.445 -13.594 1 56.06 166 LYS B CA 1
ATOM 3037 C C . LYS B 1 166 ? -39.281 -2.951 -13.703 1 56.06 166 LYS B C 1
ATOM 3039 O O . LYS B 1 166 ? -39.25 -3.5 -14.805 1 56.06 166 LYS B O 1
ATOM 3044 N N . SER B 1 167 ? -38.969 -3.553 -12.641 1 54.97 167 SER B N 1
ATOM 3045 C CA . SER B 1 167 ? -38.906 -5 -12.477 1 54.97 167 SER B CA 1
ATOM 3046 C C . SER B 1 167 ? -37.594 -5.562 -12.984 1 54.97 167 SER B C 1
ATOM 3048 O O . SER B 1 167 ? -37.438 -6.773 -13.188 1 54.97 167 SER B O 1
ATOM 3050 N N . LYS B 1 168 ? -36.812 -4.711 -13.484 1 57.38 168 LYS B N 1
ATOM 3051 C CA . LYS B 1 168 ? -35.5 -5.184 -13.875 1 57.38 168 LYS B CA 1
ATOM 3052 C C . LYS B 1 168 ? -34.438 -4.805 -12.828 1 57.38 168 LYS B C 1
ATOM 3054 O O . LYS B 1 168 ? -34.438 -3.686 -12.312 1 57.38 168 LYS B O 1
ATOM 3059 N N . VAL B 1 169 ? -33.781 -5.723 -12.383 1 58.38 169 VAL B N 1
ATOM 3060 C CA . VAL B 1 169 ? -32.688 -5.508 -11.43 1 58.38 169 VAL B CA 1
ATOM 3061 C C . VAL B 1 169 ? -31.469 -4.926 -12.148 1 58.38 169 VAL B C 1
ATOM 3063 O O . VAL B 1 169 ? -30.938 -5.547 -13.062 1 58.38 169 VAL B O 1
ATOM 3066 N N . LEU B 1 170 ? -31.312 -3.598 -11.898 1 64.31 170 LEU B N 1
ATOM 3067 C CA . LEU B 1 170 ? -30.156 -2.918 -12.477 1 64.31 170 LEU B CA 1
ATOM 3068 C C . LEU B 1 170 ? -29.062 -2.711 -11.43 1 64.31 170 LEU B C 1
ATOM 3070 O O . LEU B 1 170 ? -29.344 -2.703 -10.227 1 64.31 170 LEU B O 1
ATOM 3074 N N . LYS B 1 171 ? -27.938 -2.832 -11.875 1 67.75 171 LYS B N 1
ATOM 3075 C CA . LYS B 1 171 ? -26.797 -2.492 -11.031 1 67.75 171 LYS B CA 1
ATOM 3076 C C . LYS B 1 171 ? -26.297 -1.08 -11.32 1 67.75 171 LYS B C 1
ATOM 3078 O O . LYS B 1 171 ? -26.047 -0.727 -12.477 1 67.75 171 LYS B O 1
ATOM 3083 N N . GLU B 1 172 ? -26.531 -0.146 -10.328 1 73.12 172 GLU B N 1
ATOM 3084 C CA . GLU B 1 172 ? -25.938 1.183 -10.422 1 73.12 172 GLU B CA 1
ATOM 3085 C C . GLU B 1 172 ? -24.453 1.151 -10.047 1 73.12 172 GLU B C 1
ATOM 3087 O O . GLU B 1 172 ? -24.094 0.661 -8.977 1 73.12 172 GLU B O 1
ATOM 3092 N N . VAL B 1 173 ? -23.719 1.616 -11.047 1 72.56 173 VAL B N 1
ATOM 3093 C CA . VAL B 1 173 ? -22.266 1.602 -10.836 1 72.56 173 VAL B CA 1
ATOM 3094 C C . VAL B 1 173 ? -21.734 3.033 -10.781 1 72.56 173 VAL B C 1
ATOM 3096 O O . VAL B 1 173 ? -22.062 3.855 -11.641 1 72.56 173 VAL B O 1
ATOM 3099 N N . THR B 1 174 ? -21.125 3.398 -9.703 1 78.94 174 THR B N 1
ATOM 3100 C CA . THR B 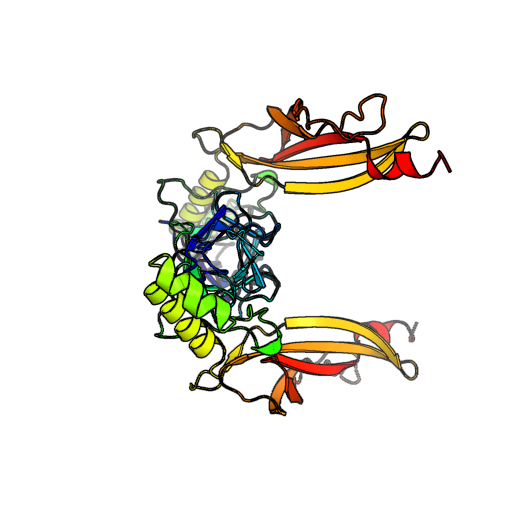1 174 ? -20.5 4.711 -9.547 1 78.94 174 THR B CA 1
ATOM 3101 C C . THR B 1 174 ? -18.984 4.605 -9.641 1 78.94 174 THR B C 1
ATOM 3103 O O . THR B 1 174 ? -18.359 3.762 -8.992 1 78.94 174 THR B O 1
ATOM 3106 N N . LEU B 1 175 ? -18.5 5.477 -10.609 1 78.06 175 LEU B N 1
ATOM 3107 C CA . LEU B 1 175 ? -17.062 5.547 -10.797 1 78.06 175 LEU B CA 1
ATOM 3108 C C . LEU B 1 175 ? -16.516 6.895 -10.344 1 78.06 175 LEU B C 1
ATOM 3110 O O . LEU B 1 175 ? -17.094 7.941 -10.648 1 78.06 175 LEU B O 1
ATOM 3114 N N . LYS B 1 176 ? -15.516 6.852 -9.562 1 83.06 176 LYS B N 1
ATOM 3115 C CA . LYS B 1 176 ? -14.836 8.055 -9.094 1 83.06 176 LYS B CA 1
ATOM 3116 C C . LYS B 1 176 ? -13.367 8.055 -9.508 1 83.06 176 LYS B C 1
ATOM 3118 O O . LYS B 1 176 ? -12.703 7.016 -9.469 1 83.06 176 LYS B O 1
ATOM 3123 N N . ALA B 1 177 ? -12.93 9.211 -9.992 1 83.56 177 ALA B N 1
ATOM 3124 C CA . ALA B 1 177 ? -11.523 9.344 -10.359 1 83.56 177 ALA B CA 1
ATOM 3125 C C . ALA B 1 177 ? -10.969 10.695 -9.906 1 83.56 177 ALA B C 1
ATOM 3127 O O . ALA B 1 177 ? -11.727 11.648 -9.703 1 83.56 177 ALA B O 1
ATOM 3128 N N . ASN B 1 178 ? -9.719 10.672 -9.625 1 84.44 178 ASN B N 1
ATOM 3129 C CA . ASN B 1 178 ? -9.023 11.93 -9.383 1 84.44 178 ASN B CA 1
ATOM 3130 C C . ASN B 1 178 ? -8.523 12.555 -10.68 1 84.44 178 ASN B C 1
ATOM 3132 O O . ASN B 1 178 ? -8.352 11.859 -11.68 1 84.44 178 ASN B O 1
ATOM 3136 N N . VAL B 1 179 ? -8.445 13.867 -10.688 1 81.19 179 VAL B N 1
ATOM 3137 C CA . VAL B 1 179 ? -7.922 14.562 -11.859 1 81.19 179 VAL B CA 1
ATOM 3138 C C . VAL B 1 179 ? -6.781 15.484 -11.445 1 81.19 179 VAL B C 1
ATOM 3140 O O . VAL B 1 179 ? -6.77 16 -10.32 1 81.19 179 VAL B O 1
ATOM 3143 N N . ALA B 1 180 ? -5.805 15.555 -12.32 1 77.88 180 ALA B N 1
ATOM 3144 C CA . ALA B 1 180 ? -4.707 16.5 -12.156 1 77.88 180 ALA B CA 1
ATOM 3145 C C . ALA B 1 180 ? -4.633 17.469 -13.328 1 77.88 180 ALA B C 1
ATOM 3147 O O . ALA B 1 180 ? -4.809 17.078 -14.484 1 77.88 180 ALA B O 1
ATOM 3148 N N . ASN B 1 181 ? -4.488 18.75 -12.984 1 77.25 181 ASN B N 1
ATOM 3149 C CA . ASN B 1 181 ? -4.316 19.812 -13.969 1 77.25 181 ASN B CA 1
ATOM 3150 C C . ASN B 1 181 ? -5.562 19.969 -14.836 1 77.25 181 ASN B C 1
ATOM 3152 O O . ASN B 1 181 ? -5.461 20.188 -16.047 1 77.25 181 ASN B O 1
ATOM 3156 N N . ILE B 1 182 ? -6.637 19.672 -14.344 1 78.69 182 ILE B N 1
ATOM 3157 C CA . ILE B 1 182 ? -7.934 19.922 -14.961 1 78.69 182 ILE B CA 1
ATOM 3158 C C . ILE B 1 182 ? -8.766 20.828 -14.047 1 78.69 182 ILE B C 1
ATOM 3160 O O . ILE B 1 182 ? -8.969 20.516 -12.867 1 78.69 182 ILE B O 1
ATOM 3164 N N . ALA B 1 183 ? -9.188 21.844 -14.57 1 80 183 ALA B N 1
ATOM 3165 C CA . ALA B 1 183 ? -9.867 22.859 -13.758 1 80 183 ALA B CA 1
ATOM 3166 C C . ALA B 1 183 ? -11.258 22.375 -13.344 1 80 183 ALA B C 1
ATOM 3168 O O . ALA B 1 183 ? -11.906 21.625 -14.07 1 80 183 ALA B O 1
ATOM 3169 N N . ASP B 1 184 ? -11.617 22.844 -12.211 1 82.5 184 ASP B N 1
ATOM 3170 C CA . ASP B 1 184 ? -12.984 22.578 -11.766 1 82.5 184 ASP B CA 1
ATOM 3171 C C . ASP B 1 184 ? -14.008 23.094 -12.773 1 82.5 184 ASP B C 1
ATOM 3173 O O . ASP B 1 184 ? -13.844 24.203 -13.312 1 82.5 184 ASP B O 1
ATOM 3177 N N . GLY B 1 185 ? -15.078 22.297 -12.93 1 81.12 185 GLY B N 1
ATOM 3178 C CA . GLY B 1 185 ? -16.125 22.719 -13.859 1 81.12 185 GLY B CA 1
ATOM 3179 C C . GLY B 1 185 ? -15.953 22.125 -15.242 1 81.12 185 GLY B C 1
ATOM 3180 O O . GLY B 1 185 ? -16.906 22.078 -16.031 1 81.12 185 GLY B O 1
ATOM 3181 N N . GLU B 1 186 ? -14.781 21.656 -15.555 1 78.94 186 GLU B N 1
ATOM 3182 C CA . GLU B 1 186 ? -14.555 21.031 -16.844 1 78.94 186 GLU B CA 1
ATOM 3183 C C . GLU B 1 186 ? -15.227 19.656 -16.922 1 78.94 186 GLU B C 1
ATOM 3185 O O . GLU B 1 186 ? -15.367 18.984 -15.914 1 78.94 186 GLU B O 1
ATOM 3190 N N . THR B 1 187 ? -15.664 19.344 -18.141 1 81.12 187 THR B N 1
ATOM 3191 C CA . THR B 1 187 ? -16.312 18.047 -18.375 1 81.12 187 THR B CA 1
ATOM 3192 C C . THR B 1 187 ? -15.32 17.031 -18.922 1 81.12 187 THR B C 1
ATOM 3194 O O . THR B 1 187 ? -14.523 17.359 -19.812 1 81.12 187 THR B O 1
ATOM 3197 N N . ILE B 1 188 ? -15.375 15.875 -18.312 1 78.25 188 ILE B N 1
ATOM 3198 C CA . ILE B 1 188 ? -14.539 14.773 -18.766 1 78.25 188 ILE B CA 1
ATOM 3199 C C . ILE B 1 188 ? -15.414 13.641 -19.297 1 78.25 188 ILE B C 1
ATOM 3201 O O . ILE B 1 188 ? -16.469 13.336 -18.719 1 78.25 188 ILE B O 1
ATOM 3205 N N . SER B 1 189 ? -14.906 12.969 -20.375 1 76.5 189 SER B N 1
ATOM 3206 C CA . SER B 1 189 ? -15.625 11.836 -20.953 1 76.5 189 SER B CA 1
ATOM 3207 C C . SER B 1 189 ? -14.891 10.523 -20.719 1 76.5 189 SER B C 1
ATOM 3209 O O . SER B 1 189 ? -13.672 10.453 -20.906 1 76.5 189 SER B O 1
ATOM 3211 N N . PHE B 1 190 ? -15.594 9.586 -20.141 1 69.81 190 PHE B N 1
ATOM 3212 C CA . PHE B 1 190 ? -15.078 8.242 -19.922 1 69.81 190 PHE B CA 1
ATOM 3213 C C . PHE B 1 190 ? -15.672 7.262 -20.922 1 69.81 190 PHE B C 1
ATOM 3215 O O . PHE B 1 190 ? -16.891 7.234 -21.141 1 69.81 190 PHE B O 1
ATOM 3222 N N . ALA B 1 191 ? -14.734 6.508 -21.531 1 67.69 191 ALA B N 1
ATOM 3223 C CA . ALA B 1 191 ? -15.203 5.398 -22.359 1 67.69 191 ALA B CA 1
ATOM 3224 C C . ALA B 1 191 ? -15.117 4.078 -21.594 1 67.69 191 ALA B C 1
ATOM 3226 O O . ALA B 1 191 ? -14.031 3.664 -21.172 1 67.69 191 ALA B 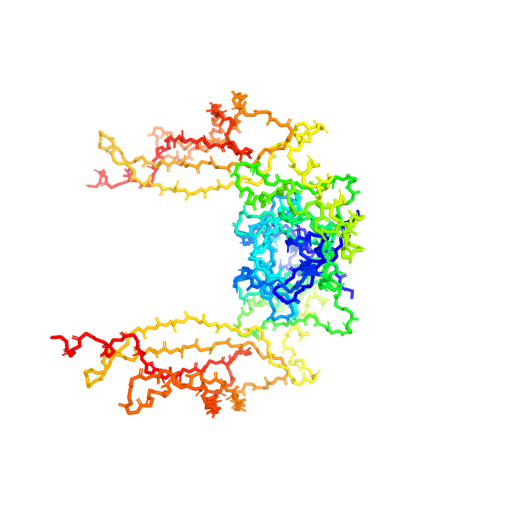O 1
ATOM 3227 N N . ILE B 1 192 ? -16.203 3.502 -21.266 1 63.12 192 ILE B N 1
ATOM 3228 C CA . ILE B 1 192 ? -16.234 2.254 -20.516 1 63.12 192 ILE B CA 1
ATOM 3229 C C . ILE B 1 192 ? -16.703 1.116 -21.422 1 63.12 192 ILE B C 1
ATOM 3231 O O . ILE B 1 192 ? -17.688 1.259 -22.156 1 63.12 192 ILE B O 1
ATOM 3235 N N . LYS B 1 193 ? -15.93 0.039 -21.344 1 58.38 193 LYS B N 1
ATOM 3236 C CA . LYS B 1 193 ? -16.328 -1.151 -22.094 1 58.38 193 LYS B CA 1
ATOM 3237 C C . LYS B 1 193 ? -17.266 -2.031 -21.25 1 58.38 193 LYS B C 1
ATOM 3239 O O . LYS B 1 193 ? -16.906 -2.453 -20.156 1 58.38 193 LYS B O 1
ATOM 3244 N N . LYS B 1 194 ? -18.484 -2.037 -21.562 1 53.28 194 LYS B N 1
ATOM 3245 C CA . LYS B 1 194 ? -19.469 -2.881 -20.891 1 53.28 194 LYS B CA 1
ATOM 3246 C C . LYS B 1 194 ? -19.547 -4.258 -21.531 1 53.28 194 LYS B C 1
ATOM 3248 O O . LYS B 1 194 ? -19.656 -4.371 -22.75 1 53.28 194 LYS B O 1
ATOM 3253 N N . PRO B 1 195 ? -19.297 -5.23 -20.719 1 48.34 195 PRO B N 1
ATOM 3254 C CA . PRO B 1 195 ? -19.547 -6.543 -21.312 1 48.34 195 PRO B CA 1
ATOM 3255 C C . PRO B 1 195 ? -21.031 -6.781 -21.594 1 48.34 195 PRO B C 1
ATOM 3257 O O . PRO B 1 195 ? -21.891 -6.457 -20.766 1 48.34 195 PRO B O 1
ATOM 3260 N N . MET B 1 196 ? -21.453 -6.621 -22.781 1 45.72 196 MET B N 1
ATOM 3261 C CA . MET B 1 196 ? -22.844 -6.941 -23.109 1 45.72 196 MET B CA 1
ATOM 3262 C C . MET B 1 196 ? -23.031 -8.438 -23.312 1 45.72 196 MET B C 1
ATOM 3264 O O . MET B 1 196 ? -22.25 -9.07 -24.047 1 45.72 196 MET B O 1
ATOM 3268 N N . VAL B 1 197 ? -23.672 -8.992 -22.375 1 44.59 197 VAL B N 1
ATOM 3269 C CA . VAL B 1 197 ? -24.047 -10.391 -22.562 1 44.59 197 VAL B CA 1
ATOM 3270 C C . VAL B 1 197 ? -25.25 -10.484 -23.5 1 44.59 197 VAL B C 1
ATOM 3272 O O . VAL B 1 197 ? -26.297 -9.867 -23.25 1 44.59 197 VAL B O 1
ATOM 3275 N N . THR B 1 198 ? -24.969 -10.578 -24.766 1 45.38 198 THR B N 1
ATOM 3276 C CA . THR B 1 198 ? -26.141 -10.836 -25.609 1 45.38 198 THR B CA 1
ATOM 3277 C C . THR B 1 198 ? -26.422 -12.336 -25.703 1 45.38 198 THR B C 1
ATOM 3279 O O . THR B 1 198 ? -25.5 -13.141 -25.859 1 45.38 198 THR B O 1
ATOM 3282 N N . LYS B 1 199 ? -27.547 -12.781 -25.094 1 47.72 199 LYS B N 1
ATOM 3283 C CA . LYS B 1 199 ? -28.062 -14.141 -25.281 1 47.72 199 LYS B CA 1
ATOM 3284 C C . LYS B 1 199 ? -28.609 -14.336 -26.688 1 47.72 199 LYS B C 1
ATOM 3286 O O . LYS B 1 199 ? -29.359 -13.5 -27.188 1 47.72 199 LYS B O 1
ATOM 3291 N N . ASN B 1 200 ? -27.953 -15.18 -27.531 1 48.78 200 ASN B N 1
ATOM 3292 C CA . ASN B 1 200 ? -28.609 -15.516 -28.781 1 48.78 200 ASN B CA 1
ATOM 3293 C C . ASN B 1 200 ? -29.922 -16.234 -28.562 1 48.78 200 ASN B C 1
ATOM 3295 O O . ASN B 1 200 ? -30.188 -16.75 -27.469 1 48.78 200 ASN B O 1
ATOM 3299 N N . LYS B 1 201 ? -30.875 -16.344 -29.516 1 54.06 201 LYS B N 1
ATOM 3300 C CA . LYS B 1 201 ? -32.188 -16.953 -29.469 1 54.06 201 LYS B CA 1
ATOM 3301 C C . LYS B 1 201 ? -32.156 -18.328 -28.844 1 54.06 201 LYS B C 1
ATOM 3303 O O . LYS B 1 201 ? -33.156 -18.797 -28.266 1 54.06 201 LYS B O 1
ATOM 3308 N N . ASP B 1 202 ? -31.172 -19.172 -29.141 1 53.53 202 ASP B N 1
ATOM 3309 C CA . ASP B 1 202 ? -31.094 -20.562 -28.688 1 53.53 202 ASP B CA 1
ATOM 3310 C C . ASP B 1 202 ? -30.469 -20.656 -27.297 1 53.53 202 ASP B C 1
ATOM 3312 O O . ASP B 1 202 ? -30.219 -21.75 -26.797 1 53.53 202 ASP B O 1
ATOM 3316 N N . GLY B 1 203 ? -30.359 -19.562 -26.406 1 48.06 203 GLY B N 1
ATOM 3317 C CA . GLY B 1 203 ? -29.922 -19.5 -25.031 1 48.06 203 GLY B CA 1
ATOM 3318 C C . GLY B 1 203 ? -28.406 -19.438 -24.891 1 48.06 203 GLY B C 1
ATOM 3319 O O . GLY B 1 203 ? -27.859 -19.594 -23.797 1 48.06 203 GLY B O 1
ATOM 3320 N N . GLU B 1 204 ? -27.719 -19.734 -25.969 1 46.97 204 GLU B N 1
ATOM 3321 C CA . GLU B 1 204 ? -26.25 -19.797 -25.859 1 46.97 204 GLU B CA 1
ATOM 3322 C C . GLU B 1 204 ? -25.656 -18.406 -25.688 1 46.97 204 GLU B C 1
ATOM 3324 O O . GLU B 1 204 ? -26.078 -17.453 -26.359 1 46.97 204 GLU B O 1
ATOM 3329 N N . ILE B 1 205 ? -25.047 -18.125 -24.578 1 46.47 205 ILE B N 1
ATOM 3330 C CA . ILE B 1 205 ? -24.328 -16.906 -24.266 1 46.47 205 ILE B CA 1
ATOM 3331 C C . ILE B 1 205 ? -23.297 -16.609 -25.359 1 46.47 205 ILE B C 1
ATOM 3333 O O . ILE B 1 205 ? -22.391 -17.406 -25.594 1 46.47 205 ILE B O 1
ATOM 3337 N N . THR B 1 206 ? -23.641 -16.094 -26.531 1 43.25 206 THR B N 1
ATOM 3338 C CA . THR B 1 206 ? -22.688 -15.633 -27.531 1 43.25 206 THR B CA 1
ATOM 3339 C C . THR B 1 206 ? -21.812 -14.508 -26.969 1 43.25 206 THR B C 1
ATOM 3341 O O . THR B 1 206 ? -22.219 -13.805 -26.031 1 43.25 206 THR B O 1
ATOM 3344 N N . GLU B 1 207 ? -20.641 -14.25 -27.844 1 44.12 207 GLU B N 1
ATOM 3345 C CA . GLU B 1 207 ? -19.484 -13.391 -27.609 1 44.12 207 GLU B CA 1
ATOM 3346 C C . GLU B 1 207 ? -19.906 -11.984 -27.219 1 44.12 207 GLU B C 1
ATOM 3348 O O . GLU B 1 207 ? -20.922 -11.477 -27.703 1 44.12 207 GLU B O 1
ATOM 3353 N N . LYS B 1 208 ? -19.375 -11.383 -26.109 1 47.47 208 LYS B N 1
ATOM 3354 C CA . LYS B 1 208 ? -19.328 -10.164 -25.312 1 47.47 208 LYS B CA 1
ATOM 3355 C C . LYS B 1 208 ? -19.141 -8.93 -26.188 1 47.47 208 LYS B C 1
ATOM 3357 O O . LYS B 1 208 ? -18.109 -8.773 -26.828 1 47.47 208 LYS B O 1
ATOM 3362 N N . GLU B 1 209 ? -20.094 -8.57 -26.844 1 45.94 209 GLU B N 1
ATOM 3363 C CA . GLU B 1 209 ? -19.969 -7.25 -27.453 1 45.94 209 GLU B CA 1
ATOM 3364 C C . GLU B 1 209 ? -19.719 -6.172 -26.406 1 45.94 209 GLU B C 1
ATOM 3366 O O . GLU B 1 209 ? -20.391 -6.145 -25.375 1 45.94 209 GLU B O 1
ATOM 3371 N N . GLU B 1 210 ? -18.516 -5.773 -26.344 1 53.69 210 GLU B N 1
ATOM 3372 C CA . GLU B 1 210 ? -18.109 -4.648 -25.5 1 53.69 210 GLU B CA 1
ATOM 3373 C C . GLU B 1 210 ? -18.734 -3.344 -26 1 53.69 210 GLU B C 1
ATOM 3375 O O . GLU B 1 210 ? -18.609 -2.994 -27.172 1 53.69 210 GLU B O 1
ATOM 3380 N N . GLU B 1 211 ? -19.969 -3.002 -25.547 1 59.88 211 GLU B N 1
ATOM 3381 C CA . GLU B 1 211 ? -20.469 -1.651 -25.812 1 59.88 211 GLU B CA 1
ATOM 3382 C C . GLU B 1 211 ? -19.672 -0.613 -25.031 1 59.88 211 GLU B C 1
ATOM 3384 O O . GLU B 1 211 ? -19.406 -0.796 -23.844 1 59.88 211 GLU B O 1
ATOM 3389 N N . ILE B 1 212 ? -19.078 0.186 -25.891 1 60.75 212 ILE B N 1
ATOM 3390 C CA . ILE B 1 212 ? -18.375 1.305 -25.281 1 60.75 212 ILE B CA 1
ATOM 3391 C C . ILE B 1 212 ? -19.359 2.402 -24.906 1 60.75 212 ILE B C 1
ATOM 3393 O O . ILE B 1 212 ? -20.109 2.898 -25.766 1 60.75 212 ILE B O 1
ATOM 3397 N N . ILE B 1 213 ? -19.688 2.578 -23.703 1 64.69 213 ILE B N 1
ATOM 3398 C CA . ILE B 1 213 ? -20.516 3.68 -23.219 1 64.69 213 ILE B CA 1
ATOM 3399 C C . ILE B 1 213 ? -19.625 4.848 -22.797 1 64.69 213 ILE B C 1
ATOM 3401 O O . ILE B 1 213 ? -18.578 4.645 -22.188 1 64.69 213 ILE B O 1
ATOM 3405 N N . THR B 1 214 ? -19.984 5.996 -23.359 1 73.62 214 THR B N 1
ATOM 3406 C CA . THR B 1 214 ? -19.266 7.211 -22.969 1 73.62 214 THR B CA 1
ATOM 3407 C C . THR B 1 214 ? -20 7.945 -21.859 1 73.62 214 THR B C 1
ATOM 3409 O O . THR B 1 214 ? -21.188 8.266 -22 1 73.62 214 THR B O 1
ATOM 3412 N N . LEU B 1 215 ? -19.391 8.07 -20.75 1 74.19 215 LEU B N 1
ATOM 3413 C CA . LEU B 1 215 ? -19.953 8.805 -19.625 1 74.19 215 LEU B CA 1
ATOM 3414 C C . LEU B 1 215 ? -19.219 10.125 -19.422 1 74.19 215 LEU B C 1
ATOM 3416 O O . LEU B 1 215 ? -18 10.195 -19.594 1 74.19 215 LEU B O 1
ATOM 3420 N N . LYS B 1 216 ? -20.141 11.141 -19.156 1 78.38 216 LYS B N 1
ATOM 3421 C CA . LYS B 1 216 ? -19.547 12.453 -18.906 1 78.38 216 LYS B CA 1
ATOM 3422 C C . LYS B 1 216 ? -19.672 12.836 -17.422 1 78.38 216 LYS B C 1
ATOM 3424 O O . LYS B 1 216 ? -20.703 12.57 -16.797 1 78.38 216 LYS B O 1
ATOM 3429 N N . GLY B 1 217 ? -18.594 13.312 -16.906 1 81.62 217 GLY B N 1
ATOM 3430 C CA . GLY B 1 217 ? -18.578 13.805 -15.547 1 81.62 217 GLY B CA 1
ATOM 3431 C C . GLY B 1 217 ? -17.953 15.188 -15.414 1 81.62 217 GLY B C 1
ATOM 3432 O O . GLY B 1 217 ? -17.141 15.578 -16.25 1 81.62 217 GLY B O 1
ATOM 3433 N N . ILE B 1 218 ? -18.422 15.969 -14.391 1 83.88 218 ILE B N 1
ATOM 3434 C CA . ILE B 1 218 ? -17.891 17.297 -14.133 1 83.88 218 ILE B CA 1
ATOM 3435 C C . ILE B 1 218 ? -16.844 17.219 -13.016 1 83.88 218 ILE B C 1
ATOM 3437 O O . ILE B 1 218 ? -17.062 16.562 -12 1 83.88 218 ILE B O 1
ATOM 3441 N N . VAL B 1 219 ? -15.727 17.859 -13.328 1 84.56 219 VAL B N 1
ATOM 3442 C CA . VAL B 1 219 ? -14.648 17.875 -12.352 1 84.56 219 VAL B CA 1
ATOM 3443 C C . VAL B 1 219 ? -15.016 18.812 -11.188 1 84.56 219 VAL B C 1
ATOM 3445 O O . VAL B 1 219 ? -15.43 19.938 -11.406 1 84.56 219 VAL B O 1
ATOM 3448 N N . GLU B 1 220 ? -15.008 18.266 -9.992 1 84 220 GLU B N 1
ATOM 3449 C CA . GLU B 1 220 ? -15.188 19.016 -8.758 1 84 220 GLU B CA 1
ATOM 3450 C C . GLU B 1 220 ? -14.133 18.641 -7.719 1 84 220 GLU B C 1
ATOM 3452 O O . GLU B 1 220 ? -14.047 17.484 -7.309 1 84 220 GLU B O 1
ATOM 3457 N N . ASP B 1 221 ? -13.406 19.609 -7.305 1 85.5 221 ASP B N 1
ATOM 3458 C CA . ASP B 1 221 ? -12.398 19.406 -6.27 1 85.5 221 ASP B CA 1
ATOM 3459 C C . ASP B 1 221 ? -11.43 18.281 -6.656 1 85.5 221 ASP B C 1
ATOM 3461 O O . ASP B 1 221 ? -11.203 17.359 -5.887 1 85.5 221 ASP B O 1
ATOM 3465 N N . HIS B 1 222 ? -10.992 18.391 -7.852 1 84.75 222 HIS B N 1
ATOM 3466 C CA . HIS B 1 222 ? -9.977 17.484 -8.391 1 84.75 222 HIS B CA 1
ATOM 3467 C C . HIS B 1 222 ? -10.508 16.062 -8.508 1 84.75 222 HIS B C 1
ATOM 3469 O O . HIS B 1 222 ? -9.734 15.102 -8.469 1 84.75 222 HIS B O 1
ATOM 3475 N N . THR B 1 223 ? -11.773 15.93 -8.523 1 85.5 223 THR B N 1
ATOM 3476 C CA . THR B 1 223 ? -12.398 14.625 -8.664 1 85.5 223 THR B CA 1
ATOM 3477 C C . THR B 1 223 ? -13.523 14.664 -9.703 1 85.5 223 THR B C 1
ATOM 3479 O O . THR B 1 223 ? -14.086 15.727 -9.961 1 85.5 223 THR B O 1
ATOM 3482 N N . VAL B 1 224 ? -13.719 13.516 -10.328 1 83.88 224 VAL B N 1
ATOM 3483 C CA . VAL B 1 224 ? -14.859 13.344 -11.234 1 83.88 224 VAL B CA 1
ATOM 3484 C C . VAL B 1 224 ? -15.617 12.07 -10.875 1 83.88 224 VAL B C 1
ATOM 3486 O O . VAL B 1 224 ? -15.008 11.023 -10.633 1 83.88 224 VAL B O 1
ATOM 3489 N N . THR B 1 225 ? -16.844 12.188 -10.711 1 84.38 225 THR B N 1
ATOM 3490 C CA . THR B 1 225 ? -17.703 11.062 -10.391 1 84.38 225 THR B CA 1
ATOM 3491 C C . THR B 1 225 ? -18.75 10.852 -11.477 1 84.38 225 THR B C 1
ATOM 3493 O O . THR B 1 225 ? -19.406 11.805 -11.898 1 84.38 225 THR B O 1
ATOM 3496 N N . VAL B 1 226 ? -18.812 9.609 -11.961 1 78.81 226 VAL B N 1
ATOM 3497 C CA . VAL B 1 226 ? -19.797 9.258 -12.977 1 78.81 226 VAL B CA 1
ATOM 3498 C C . VAL B 1 226 ? -20.625 8.062 -12.508 1 78.81 226 VAL B C 1
ATOM 3500 O O . VAL B 1 226 ? -20.078 7.125 -11.914 1 78.81 226 VAL B O 1
ATOM 3503 N N . THR B 1 227 ? -21.844 8.117 -12.68 1 78.19 227 THR B N 1
ATOM 3504 C CA . THR B 1 227 ? -22.75 7.039 -12.305 1 78.19 227 THR B CA 1
ATOM 3505 C C . THR B 1 227 ? -23.562 6.574 -13.508 1 78.19 227 THR B C 1
ATOM 3507 O O . THR B 1 227 ? -24 7.387 -14.328 1 78.19 227 THR B O 1
ATOM 3510 N N . TRP B 1 228 ? -23.547 5.176 -13.656 1 70.56 228 TRP B N 1
ATOM 3511 C CA . TRP B 1 228 ? -24.375 4.641 -14.727 1 70.56 228 TRP B CA 1
ATOM 3512 C C . TRP B 1 228 ? -25.016 3.316 -14.312 1 70.56 228 TRP B C 1
ATOM 3514 O O . TRP B 1 228 ? -24.625 2.73 -13.297 1 70.56 228 TRP B O 1
ATOM 3524 N N . GLU B 1 229 ? -26.047 2.945 -15.031 1 67.69 229 GLU B N 1
ATOM 3525 C CA . GLU B 1 229 ? -26.812 1.736 -14.719 1 67.69 229 GLU B CA 1
ATOM 3526 C C . GLU B 1 229 ? -26.5 0.614 -15.703 1 67.69 229 GLU B C 1
ATOM 3528 O O . GLU B 1 229 ? -26.344 0.859 -16.906 1 67.69 229 GLU B O 1
ATOM 3533 N N . VAL B 1 230 ? -26.141 -0.644 -15.047 1 65.06 230 VAL B N 1
ATOM 3534 C CA . VAL B 1 230 ? -25.922 -1.822 -15.883 1 65.06 230 VAL B CA 1
ATOM 3535 C C . VAL B 1 230 ? -26.984 -2.875 -15.578 1 65.06 230 VAL B C 1
ATOM 3537 O O . VAL B 1 230 ? -27.422 -3.008 -14.43 1 65.06 230 VAL B O 1
ATOM 3540 N N . ALA B 1 231 ? -27.516 -3.553 -16.641 1 60.97 231 ALA B N 1
ATOM 3541 C CA . ALA B 1 231 ? -28.453 -4.648 -16.469 1 60.97 231 ALA B CA 1
ATOM 3542 C C . ALA B 1 231 ? -27.812 -5.824 -15.742 1 60.97 231 ALA B C 1
ATOM 3544 O O . ALA B 1 231 ? -26.641 -6.148 -15.984 1 60.97 231 ALA B O 1
ATOM 3545 N N . ASP B 1 232 ? -28.391 -6.262 -14.641 1 55.12 232 ASP B N 1
ATOM 3546 C CA . ASP B 1 232 ? -27.875 -7.418 -13.898 1 55.12 232 ASP B CA 1
ATOM 3547 C C . ASP B 1 232 ? -28.188 -8.719 -14.641 1 55.12 232 ASP B C 1
ATOM 3549 O O . ASP B 1 232 ? -29.359 -9.062 -14.828 1 55.12 232 ASP B O 1
ATOM 3553 N N . ALA B 1 233 ? -27.391 -9.273 -15.352 1 50.84 233 ALA B N 1
ATOM 3554 C CA . ALA B 1 233 ? -27.641 -10.508 -16.094 1 50.84 233 ALA B CA 1
ATOM 3555 C C . ALA B 1 233 ? -27.922 -11.664 -15.156 1 50.84 233 ALA B C 1
ATOM 3557 O O . ALA B 1 233 ? -28.344 -12.742 -15.594 1 50.84 233 ALA B O 1
ATOM 3558 N N . THR B 1 234 ? -27.625 -11.758 -13.922 1 47.41 234 THR B N 1
ATOM 3559 C CA . THR B 1 234 ? -27.828 -12.977 -13.148 1 47.41 234 THR B CA 1
ATOM 3560 C C . THR B 1 234 ? -29.312 -13.258 -12.969 1 47.41 234 THR B C 1
ATOM 3562 O O . THR B 1 234 ? -29.703 -14.383 -12.664 1 47.41 234 THR B O 1
ATOM 3565 N N . GLN B 1 235 ? -30.203 -12.336 -12.984 1 43.41 235 GLN B N 1
ATOM 3566 C CA . GLN B 1 235 ? -31.562 -12.672 -12.578 1 43.41 235 GLN B CA 1
ATOM 3567 C C . GLN B 1 235 ? -32.406 -13.117 -13.773 1 43.41 235 GLN B C 1
ATOM 3569 O O . GLN B 1 235 ? -33.562 -13.523 -13.617 1 43.41 235 GLN B O 1
ATOM 3574 N N . ASP B 1 236 ? -31.969 -12.938 -14.945 1 41.28 236 ASP B N 1
ATOM 3575 C CA . ASP B 1 236 ? -33 -13.406 -15.859 1 41.28 236 ASP B CA 1
ATOM 3576 C C . ASP B 1 236 ? -33.219 -14.906 -15.711 1 41.28 236 ASP B C 1
ATOM 3578 O O . ASP B 1 236 ? -34.094 -15.484 -16.359 1 41.28 236 ASP B O 1
ATOM 3582 N N . GLN B 1 237 ? -32.406 -15.617 -14.945 1 38.22 237 GLN B N 1
ATOM 3583 C CA . GLN B 1 237 ? -32.719 -17.047 -14.969 1 38.22 237 GLN B CA 1
ATOM 3584 C C . GLN B 1 237 ? -33.906 -17.359 -14.047 1 38.22 237 GLN B C 1
ATOM 3586 O O . GLN B 1 237 ? -34.438 -18.484 -14.07 1 38.22 237 GLN B O 1
ATOM 3591 N N . GLU B 1 238 ? -34.281 -16.578 -13.102 1 37.53 238 GLU B N 1
ATOM 3592 C CA . GLU B 1 238 ? -35.281 -17.203 -12.227 1 37.53 238 GLU B CA 1
ATOM 3593 C C . GLU B 1 238 ? -36.688 -17.156 -12.844 1 37.53 238 GLU B C 1
ATOM 3595 O O . GLU B 1 238 ? -37.594 -17.859 -12.383 1 37.53 238 GLU B O 1
ATOM 3600 N N . GLU B 1 239 ? -37 -16.328 -13.688 1 35.19 239 GLU B N 1
ATOM 3601 C CA . GLU B 1 239 ? -38.438 -16.328 -13.922 1 35.19 239 GLU B CA 1
ATOM 3602 C C . GLU B 1 239 ? -38.844 -17.469 -14.859 1 35.19 239 GLU B C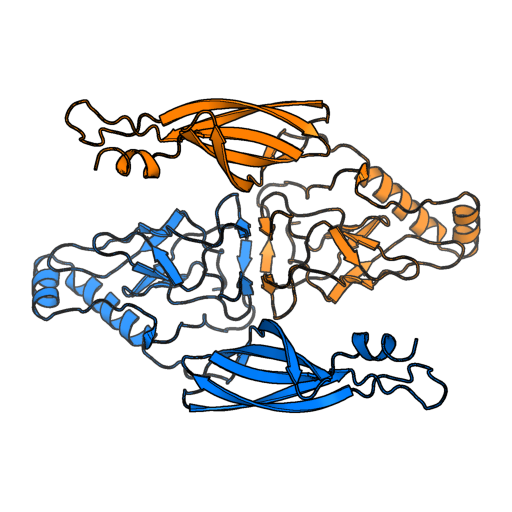 1
ATOM 3604 O O . GLU B 1 239 ? -40.031 -17.672 -15.109 1 35.19 239 GLU B O 1
ATOM 3609 N N . THR B 1 240 ? -37.969 -18.031 -15.594 1 33.66 240 THR B N 1
ATOM 3610 C CA . THR B 1 240 ? -38.562 -18.984 -16.516 1 33.66 240 THR B CA 1
ATOM 3611 C C . THR B 1 240 ? -38.656 -20.375 -15.891 1 33.66 240 THR B C 1
ATOM 3613 O O . THR B 1 240 ? -39.031 -21.344 -16.562 1 33.66 240 THR B O 1
ATOM 3616 N N . ARG B 1 241 ? -38.375 -20.594 -14.508 1 28.5 241 ARG B N 1
ATOM 3617 C CA . ARG B 1 241 ? -38.906 -21.859 -14.047 1 28.5 241 ARG B CA 1
ATOM 3618 C C . ARG B 1 241 ? -40.344 -21.672 -13.5 1 28.5 241 ARG B C 1
ATOM 3620 O O . ARG B 1 241 ? -40.625 -20.656 -12.875 1 28.5 241 ARG B O 1
#

Sequence (482 aa):
MPGPVATVGSMHVCPLCSGKTPHVGGPISQGEPNILINEKPAATQGSMCICTGPPDMVAQGDSFVFFNGKPVACVGDMTAHGGVITSGESNVLISNASTTPSVTMPRKRIPFPEITFTDRILAKASGNGKKLKEAEANQEKLKEETTGTPRIYNLQWLKEEKIIRKSKVLKEVTLKANVANIADGETISFAIKKPMVTKNKDGEITEKEEEIITLKGIVEDHTVTVTWEVADATQDQEETRMPGPVATVGSMHVCPLCSGKTPHVGGPISQGEPNILINEKPAATQGSMCICTGPPDMVAQGDSFVFFNGKPVACVGDMTAHGGVITSGESNVLISNASTTPSVTMPRKRIPFPEITFTDRILAKASGNGKKLKEAEANQEKLKEETTGTPRIYNLQWLKEEKIIRKSKVLKEVTLKANVANIADGETISFAIKKPMVTKNKDGEITEKEEEIITLKGIVEDHTVTVTWEVADATQDQEETR

Organism: NCBI:txid1349785